Protein AF-0000000067513661 (afdb_homodimer)

Organism: Pseudomonas syringae pv. tomato (strain ATCC BAA-871 / DC3000) (NCBI:txid223283)

Solvent-accessible surface area (backbone atoms only — not comparable to full-atom values): 32928 Å² total; per-residue (Å²): 133,80,72,73,74,69,73,71,69,74,65,76,72,72,71,67,74,74,79,70,77,72,74,80,62,63,40,62,42,81,38,52,53,84,46,51,39,79,39,94,56,54,44,76,72,77,80,56,64,68,57,34,50,27,41,23,46,9,34,71,66,71,40,77,84,64,61,27,33,27,25,73,41,94,86,73,36,29,33,41,43,34,49,64,63,59,52,50,14,38,49,73,70,63,45,61,57,43,52,27,34,48,43,81,71,54,70,54,56,43,43,52,41,21,52,66,64,36,51,80,75,71,54,39,46,38,33,48,15,54,46,52,50,48,39,53,73,72,34,84,36,87,41,62,60,57,44,15,40,51,69,25,54,50,46,66,57,53,55,40,22,44,39,48,71,66,36,55,66,72,51,48,57,52,30,59,77,41,38,74,62,58,47,41,93,47,24,59,59,54,37,57,47,31,74,76,40,43,68,60,47,45,52,51,51,50,43,24,72,74,72,61,52,50,56,68,60,47,50,52,52,50,50,51,52,51,46,45,67,72,45,69,76,72,75,70,81,74,70,52,76,46,90,90,49,29,42,43,40,74,58,82,52,25,34,35,35,41,45,31,91,66,44,31,29,66,45,47,43,52,51,47,51,55,45,59,71,65,50,65,64,81,74,23,43,57,80,79,78,67,79,74,81,121,134,81,76,72,76,72,74,70,71,74,65,77,73,74,70,67,74,75,78,68,77,72,73,84,62,65,40,60,42,78,37,52,52,87,46,49,38,81,38,95,55,54,43,77,72,78,82,58,63,68,57,33,50,26,40,24,46,8,34,72,66,70,39,74,84,63,60,30,34,28,25,73,41,94,87,74,36,28,36,41,43,33,49,63,66,57,52,51,13,39,50,72,70,63,45,62,58,42,52,26,33,47,44,81,71,53,72,54,55,43,42,50,40,21,52,64,65,36,51,80,74,71,54,39,45,40,31,48,16,55,44,52,51,46,38,54,73,70,33,84,37,87,40,61,60,57,45,15,40,51,68,24,55,49,45,66,57,53,56,40,22,43,38,47,70,66,36,55,67,74,50,46,57,52,30,59,78,40,40,73,63,57,47,39,90,48,22,59,59,55,38,56,47,32,73,76,39,42,68,60,47,45,52,50,52,51,43,25,72,75,72,61,52,49,57,69,61,47,49,52,52,50,49,51,52,51,46,45,67,71,47,71,74,73,74,70,82,75,70,52,77,45,90,92,49,28,42,42,40,73,57,83,50,25,35,34,37,40,46,31,92,64,44,29,31,67,46,45,43,53,52,47,52,54,45,59,72,67,50,64,64,81,73,23,42,58,79,78,77,64,78,75,82,121

Radius of gyration: 36.82 Å; Cα contacts (8 Å, |Δi|>4): 850; chains: 2; bounding box: 86×146×100 Å

Structure (mmCIF, N/CA/C/O backbone):
data_AF-0000000067513661-model_v1
#
loop_
_entity.id
_entity.type
_entity.pdbx_description
1 polymer 'Partion protein, ParB family'
#
loop_
_atom_site.group_PDB
_atom_site.id
_atom_site.type_symbol
_atom_site.label_atom_id
_atom_site.label_alt_id
_atom_site.label_comp_id
_atom_site.label_asym_id
_atom_site.label_entity_id
_atom_site.label_seq_id
_atom_site.pdbx_PDB_ins_code
_atom_site.Cartn_x
_atom_site.Cartn_y
_atom_site.Cartn_z
_atom_site.occupancy
_atom_site.B_iso_or_equiv
_atom_site.auth_seq_id
_atom_site.auth_comp_id
_atom_site.auth_asym_id
_atom_site.auth_atom_id
_atom_site.pdbx_PDB_model_num
ATOM 1 N N . MET A 1 1 ? 49.938 -54.438 -53.625 1 21.64 1 MET A N 1
ATOM 2 C CA . MET A 1 1 ? 48.531 -54.094 -53.812 1 21.64 1 MET A CA 1
ATOM 3 C C . MET A 1 1 ? 47.75 -54.281 -52.531 1 21.64 1 MET A C 1
ATOM 5 O O . MET A 1 1 ? 47 -55.25 -52.375 1 21.64 1 MET A O 1
ATOM 9 N N . LEU A 1 2 ? 48.5 -54.125 -51.406 1 22.89 2 LEU A N 1
ATOM 10 C CA . LEU A 1 2 ? 48.094 -54.312 -50.031 1 22.89 2 LEU A CA 1
ATOM 11 C C . LEU A 1 2 ? 46.844 -53.469 -49.719 1 22.89 2 LEU A C 1
ATOM 13 O O . LEU A 1 2 ? 46.812 -52.25 -49.938 1 22.89 2 LEU A O 1
ATOM 17 N N . GLN A 1 3 ? 45.75 -54.188 -49.969 1 20.3 3 GLN A N 1
ATOM 18 C CA . GLN A 1 3 ? 44.406 -53.719 -49.781 1 20.3 3 GLN A CA 1
ATOM 19 C C . GLN A 1 3 ? 44.188 -53.156 -48.375 1 20.3 3 GLN A C 1
ATOM 21 O O . GLN A 1 3 ? 44.344 -53.875 -47.406 1 20.3 3 GLN A O 1
ATOM 26 N N . ARG A 1 4 ? 44.781 -51.969 -48.188 1 23.59 4 ARG A N 1
ATOM 27 C CA . ARG A 1 4 ? 44.594 -51.188 -46.969 1 23.59 4 ARG A CA 1
ATOM 28 C C . ARG A 1 4 ? 43.125 -51.156 -46.562 1 23.59 4 ARG A C 1
ATOM 30 O O . ARG A 1 4 ? 42.281 -50.656 -47.281 1 23.59 4 ARG A O 1
ATOM 37 N N . MET A 1 5 ? 42.719 -52.406 -46.188 1 24.77 5 MET A N 1
ATOM 38 C CA . MET A 1 5 ? 41.312 -52.5 -45.719 1 24.77 5 MET A CA 1
ATOM 39 C C . MET A 1 5 ? 41 -51.375 -44.719 1 24.77 5 MET A C 1
ATOM 41 O O . MET A 1 5 ? 41.562 -51.312 -43.625 1 24.77 5 MET A O 1
ATOM 45 N N . SER A 1 6 ? 41 -50.188 -45.25 1 28.08 6 SER A N 1
ATOM 46 C CA . SER A 1 6 ? 40.594 -49 -44.469 1 28.08 6 SER A CA 1
ATOM 47 C C . SER A 1 6 ? 39.281 -49.25 -43.75 1 28.08 6 SER A C 1
ATOM 49 O O . SER A 1 6 ? 38.219 -49.406 -44.375 1 28.08 6 SER A O 1
ATOM 51 N N . GLN A 1 7 ? 39.312 -50.344 -42.938 1 26.62 7 GLN A N 1
ATOM 52 C CA . GLN A 1 7 ? 38.094 -50.531 -42.188 1 26.62 7 GLN A CA 1
ATOM 53 C C . GLN A 1 7 ? 37.594 -49.219 -41.594 1 26.62 7 GLN A C 1
ATOM 55 O O . GLN A 1 7 ? 38.281 -48.594 -40.781 1 26.62 7 GLN A O 1
ATOM 60 N N . ASP A 1 8 ? 37.031 -48.406 -42.438 1 28.16 8 ASP A N 1
ATOM 61 C CA . ASP A 1 8 ? 36.312 -47.188 -42.031 1 28.16 8 ASP A CA 1
ATOM 62 C C . ASP A 1 8 ? 35.344 -47.5 -40.906 1 28.16 8 ASP A C 1
ATOM 64 O O . ASP A 1 8 ? 34.344 -48.219 -41.094 1 28.16 8 ASP A O 1
ATOM 68 N N . SER A 1 9 ? 35.875 -48.094 -39.844 1 29.59 9 SER A N 1
ATOM 69 C CA . SER A 1 9 ? 34.938 -48.25 -38.719 1 29.59 9 SER A CA 1
ATOM 70 C C . SER A 1 9 ? 34.094 -47 -38.5 1 29.59 9 SER A C 1
ATOM 72 O O . SER A 1 9 ? 34.625 -45.938 -38.281 1 29.59 9 SER A O 1
ATOM 74 N N . GLU A 1 10 ? 33.031 -46.938 -39.312 1 28.95 10 GLU A N 1
ATOM 75 C CA . GLU A 1 10 ? 31.984 -45.906 -39.031 1 28.95 10 GLU A CA 1
ATOM 76 C C . GLU A 1 10 ? 31.688 -45.812 -37.562 1 28.95 10 GLU A C 1
ATOM 78 O O . GLU A 1 10 ? 31.297 -46.812 -36.906 1 28.95 10 GLU A O 1
ATOM 83 N N . SER A 1 11 ? 32.594 -45.188 -36.844 1 31.28 11 SER A N 1
ATOM 84 C CA . SER A 1 11 ? 32.281 -44.906 -35.438 1 31.28 11 SER A CA 1
ATOM 85 C C . SER A 1 11 ? 30.828 -44.5 -35.219 1 31.28 11 SER A C 1
ATOM 87 O O . SER A 1 11 ? 30.297 -43.688 -36 1 31.28 11 SER A O 1
ATOM 89 N N . PRO A 1 12 ? 30.016 -45.438 -34.781 1 29.41 12 PRO A N 1
ATOM 90 C CA . PRO A 1 12 ? 28.625 -45 -34.562 1 29.41 12 PRO A CA 1
ATOM 91 C C . PRO A 1 12 ? 28.547 -43.594 -33.969 1 29.41 12 PRO A C 1
ATOM 93 O O . PRO A 1 12 ? 29.297 -43.281 -33.031 1 29.41 12 PRO A O 1
ATOM 96 N N . GLN A 1 13 ? 28.344 -42.594 -34.812 1 27.3 13 GLN A N 1
ATOM 97 C CA . GLN A 1 13 ? 28.047 -41.25 -34.344 1 27.3 13 GLN A CA 1
ATOM 98 C C . GLN A 1 13 ? 27.109 -41.281 -33.156 1 27.3 13 GLN A C 1
ATOM 100 O O . GLN A 1 13 ? 26 -41.844 -33.25 1 27.3 13 GLN A O 1
ATOM 105 N N . LEU A 1 14 ? 27.641 -41.469 -31.969 1 28.64 14 LEU A N 1
ATOM 106 C CA . LEU A 1 14 ? 26.797 -41.219 -30.797 1 28.64 14 LEU A CA 1
ATOM 107 C C . LEU A 1 14 ? 25.875 -40.031 -31.016 1 28.64 14 LEU A C 1
ATOM 109 O O . LEU A 1 14 ? 26.328 -38.938 -31.281 1 28.64 14 LEU A O 1
ATOM 113 N N . GLN A 1 15 ? 24.797 -40.25 -31.781 1 29.47 15 GLN A N 1
ATOM 114 C CA . GLN A 1 15 ? 23.734 -39.25 -31.844 1 29.47 15 GLN A CA 1
ATOM 115 C C . GLN A 1 15 ? 23.625 -38.5 -30.531 1 29.47 15 GLN A C 1
ATOM 117 O O . GLN A 1 15 ? 23.406 -39.094 -29.469 1 29.47 15 GLN A O 1
ATOM 122 N N . VAL A 1 16 ? 24.438 -37.469 -30.406 1 31 16 VAL A N 1
ATOM 123 C CA . VAL A 1 16 ? 24.234 -36.531 -29.312 1 31 16 VAL A CA 1
ATOM 124 C C . VAL A 1 16 ? 22.75 -36.281 -29.109 1 31 16 VAL A C 1
ATOM 126 O O . VAL A 1 16 ? 22.016 -36.031 -30.078 1 31 16 VAL A O 1
ATOM 129 N N . PRO A 1 17 ? 22.125 -37.188 -28.281 1 29.45 17 PRO A N 1
ATOM 130 C CA . PRO A 1 17 ? 20.719 -36.812 -28.078 1 29.45 17 PRO A CA 1
ATOM 131 C C . PRO A 1 17 ? 20.469 -35.312 -28.203 1 29.45 17 PRO A C 1
ATOM 133 O O . PRO A 1 17 ? 21.359 -34.5 -27.875 1 29.45 17 PRO A O 1
ATOM 136 N N . ASN A 1 18 ? 19.859 -34.844 -29.266 1 30.39 18 ASN A N 1
ATOM 137 C CA . ASN A 1 18 ? 19.25 -33.531 -29.5 1 30.39 18 ASN A CA 1
ATOM 138 C C . ASN A 1 18 ? 18.828 -32.875 -28.188 1 30.39 18 ASN A C 1
ATOM 140 O O . ASN A 1 18 ? 18.125 -33.469 -27.375 1 30.39 18 ASN A O 1
ATOM 144 N N . SER A 1 19 ? 19.656 -32 -27.641 1 30.08 19 SER A N 1
ATOM 145 C CA . SER A 1 19 ? 19.422 -31.094 -26.516 1 30.08 19 SER A CA 1
ATOM 146 C C . SER A 1 19 ? 17.984 -30.609 -26.484 1 30.08 19 SER A C 1
ATOM 148 O O . SER A 1 19 ? 17.562 -29.828 -27.328 1 30.08 19 SER A O 1
ATOM 150 N N . GLU A 1 20 ? 16.938 -31.438 -26.5 1 28.67 20 GLU A N 1
ATOM 151 C CA . GLU A 1 20 ? 15.594 -31.016 -26.125 1 28.67 20 GLU A CA 1
ATOM 152 C C . GLU A 1 20 ? 15.625 -29.812 -25.203 1 28.67 20 GLU A C 1
ATOM 154 O O . GLU A 1 20 ? 16.203 -29.875 -24.109 1 28.67 20 GLU A O 1
ATOM 159 N N . ALA A 1 21 ? 15.781 -28.594 -25.578 1 34.62 21 ALA A N 1
ATOM 160 C CA . ALA A 1 21 ? 15.477 -27.328 -24.938 1 34.62 21 ALA A CA 1
ATOM 161 C C . ALA A 1 21 ? 14.461 -27.5 -23.812 1 34.62 21 ALA A C 1
ATOM 163 O O . ALA A 1 21 ? 13.289 -27.766 -24.062 1 34.62 21 ALA A O 1
ATOM 164 N N . ALA A 1 22 ? 14.766 -28.281 -22.859 1 34.72 22 ALA A N 1
ATOM 165 C CA . ALA A 1 22 ? 14.133 -28.469 -21.562 1 34.72 22 ALA A CA 1
ATOM 166 C C . ALA A 1 22 ? 13.273 -27.266 -21.188 1 34.72 22 ALA A C 1
ATOM 168 O O . ALA A 1 22 ? 13.797 -26.172 -20.906 1 34.72 22 ALA A O 1
ATOM 169 N N . SER A 1 23 ? 12.32 -26.781 -21.875 1 39.56 23 SER A N 1
ATOM 170 C CA . SER A 1 23 ? 11.273 -25.781 -21.656 1 39.56 23 SER A CA 1
ATOM 171 C C . SER A 1 23 ? 11.047 -25.531 -20.172 1 39.56 23 SER A C 1
ATOM 173 O O . SER A 1 23 ? 10.484 -26.375 -19.469 1 39.56 23 SER A O 1
ATOM 175 N N . SER A 1 24 ? 11.953 -25.078 -19.375 1 48.44 24 SER A N 1
ATOM 176 C CA . SER A 1 24 ? 12.016 -24.641 -17.969 1 48.44 24 SER A CA 1
ATOM 177 C C . SER A 1 24 ? 10.664 -24.125 -17.5 1 48.44 24 SER A C 1
ATOM 179 O O . SER A 1 24 ? 10.367 -22.938 -17.625 1 48.44 24 SER A O 1
ATOM 181 N N . ARG A 1 25 ? 9.562 -24.766 -17.781 1 55.94 25 ARG A N 1
ATOM 182 C CA . ARG A 1 25 ? 8.164 -24.516 -17.438 1 55.94 25 ARG A CA 1
ATOM 183 C C . ARG A 1 25 ? 8 -24.203 -15.961 1 55.94 25 ARG A C 1
ATOM 185 O O . ARG A 1 25 ? 8.555 -24.906 -15.109 1 55.94 25 ARG A O 1
ATOM 192 N N . THR A 1 26 ? 7.699 -22.938 -15.625 1 65.12 26 THR A N 1
ATOM 193 C CA . THR A 1 26 ? 7.281 -22.578 -14.273 1 65.12 26 THR A CA 1
ATOM 194 C C . THR A 1 26 ? 6.316 -23.625 -13.719 1 65.12 26 THR A C 1
ATOM 196 O O . THR A 1 26 ? 5.367 -24.031 -14.398 1 65.12 26 THR A O 1
ATOM 199 N N . ALA A 1 27 ? 6.812 -24.469 -12.773 1 78 27 ALA A N 1
ATOM 200 C CA . ALA A 1 27 ? 5.988 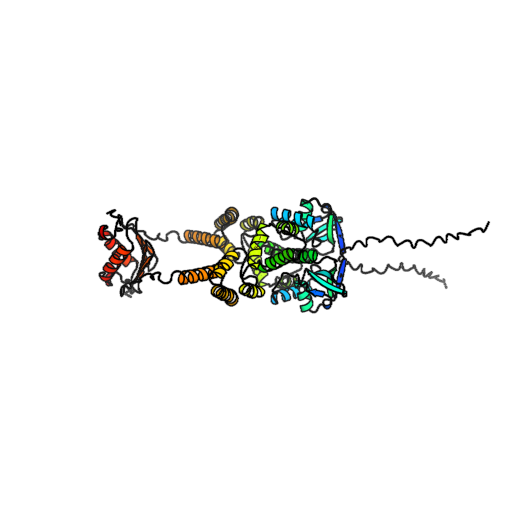-25.484 -12.133 1 78 27 ALA A CA 1
ATOM 201 C C . ALA A 1 27 ? 5.746 -25.156 -10.664 1 78 27 ALA A C 1
ATOM 203 O O . ALA A 1 27 ? 6.547 -24.469 -10.039 1 78 27 ALA A O 1
ATOM 204 N N . ILE A 1 28 ? 4.648 -25.516 -10.219 1 89.12 28 ILE A N 1
ATOM 205 C CA . ILE A 1 28 ? 4.336 -25.391 -8.805 1 89.12 28 ILE A CA 1
ATOM 206 C C . ILE A 1 28 ? 4.707 -26.688 -8.078 1 89.12 28 ILE A C 1
ATOM 208 O O . ILE A 1 28 ? 4.348 -27.781 -8.516 1 89.12 28 ILE A O 1
ATOM 212 N N . HIS A 1 29 ? 5.496 -26.594 -7.059 1 91.94 29 HIS A N 1
ATOM 213 C CA . HIS A 1 29 ? 5.953 -27.719 -6.25 1 91.94 29 HIS A CA 1
ATOM 214 C C . HIS A 1 29 ? 5.586 -27.531 -4.781 1 91.94 29 HIS A C 1
ATOM 216 O O . HIS A 1 29 ? 5.34 -26.406 -4.34 1 91.94 29 HIS A O 1
ATOM 222 N N . ILE A 1 30 ? 5.477 -28.625 -4.129 1 94.69 30 ILE A N 1
ATOM 223 C CA . ILE A 1 30 ? 5.375 -28.594 -2.674 1 94.69 30 ILE A CA 1
ATOM 224 C C . ILE A 1 30 ? 6.758 -28.781 -2.055 1 94.69 30 ILE A C 1
ATOM 226 O O . ILE A 1 30 ? 7.383 -29.828 -2.23 1 94.69 30 ILE A O 1
ATOM 230 N N . LEU A 1 31 ? 7.223 -27.828 -1.389 1 97.12 31 LEU A N 1
ATOM 231 C CA . LEU A 1 31 ? 8.578 -27.844 -0.839 1 97.12 31 LEU A CA 1
ATOM 232 C C . LEU A 1 31 ? 8.539 -27.875 0.685 1 97.12 31 LEU A C 1
ATOM 234 O O . LEU A 1 31 ? 7.598 -27.375 1.301 1 97.12 31 LEU A O 1
ATOM 238 N N . ASN A 1 32 ? 9.57 -28.453 1.242 1 97.44 32 ASN A N 1
ATOM 239 C CA . ASN A 1 32 ? 9.781 -28.312 2.68 1 97.44 32 ASN A CA 1
ATOM 240 C C . ASN A 1 32 ? 10.18 -26.891 3.049 1 97.44 32 ASN A C 1
ATOM 242 O O . ASN A 1 32 ? 11.086 -26.312 2.445 1 97.44 32 ASN A O 1
ATOM 246 N N . VAL A 1 33 ? 9.531 -26.344 4.055 1 97.5 33 VAL A N 1
ATOM 247 C CA . VAL A 1 33 ? 9.742 -24.953 4.426 1 97.5 33 VAL A CA 1
ATOM 248 C C . VAL A 1 33 ? 11.195 -24.75 4.871 1 97.5 33 VAL A C 1
ATOM 250 O O . VAL A 1 33 ? 11.758 -23.672 4.703 1 97.5 33 VAL A O 1
ATOM 253 N N . ASP A 1 34 ? 11.828 -25.781 5.355 1 96.25 34 ASP A N 1
ATOM 254 C CA . ASP A 1 34 ? 13.172 -25.688 5.902 1 96.25 34 ASP A CA 1
ATOM 255 C C . ASP A 1 34 ? 14.227 -25.75 4.797 1 96.25 34 ASP A C 1
ATOM 257 O O . ASP A 1 34 ? 15.398 -25.453 5.031 1 96.25 34 ASP A O 1
ATOM 261 N N . GLN A 1 35 ? 13.812 -26.062 3.588 1 97.38 35 GLN A N 1
ATOM 262 C CA . GLN A 1 35 ? 14.727 -26.109 2.451 1 97.38 35 GLN A CA 1
ATOM 263 C C . GLN A 1 35 ? 14.781 -24.75 1.743 1 97.38 35 GLN A C 1
ATOM 265 O O . GLN A 1 35 ? 15.516 -24.594 0.767 1 97.38 35 GLN A O 1
ATOM 270 N N . ILE A 1 36 ? 14.039 -23.844 2.279 1 98.12 36 ILE A N 1
ATOM 271 C CA . ILE A 1 36 ? 13.961 -22.516 1.683 1 98.12 36 ILE A CA 1
ATOM 272 C C . ILE A 1 36 ? 14.766 -21.516 2.521 1 98.12 36 ILE A C 1
ATOM 274 O O . ILE A 1 36 ? 14.617 -21.469 3.744 1 98.12 36 ILE A O 1
ATOM 278 N N . VAL A 1 37 ? 15.594 -20.766 1.839 1 97.12 37 VAL A N 1
ATOM 279 C CA . VAL A 1 37 ? 16.406 -19.766 2.535 1 97.12 37 VAL A CA 1
ATOM 280 C C . VAL A 1 37 ? 16.047 -18.359 2.043 1 97.12 37 VAL A C 1
ATOM 282 O O . VAL A 1 37 ? 15.68 -18.188 0.878 1 97.12 37 VAL A O 1
ATOM 285 N N . LYS A 1 38 ? 16.172 -17.5 2.896 1 93.81 38 LYS A N 1
ATOM 286 C CA . LYS A 1 38 ? 15.867 -16.109 2.566 1 93.81 38 LYS A CA 1
ATOM 287 C C . LYS A 1 38 ? 16.859 -15.547 1.56 1 93.81 38 LYS A C 1
ATOM 289 O O . LYS A 1 38 ? 18.062 -15.797 1.662 1 93.81 38 LYS A O 1
ATOM 294 N N . SER A 1 39 ? 16.359 -14.797 0.685 1 92.88 39 SER A N 1
ATOM 295 C CA . SER A 1 39 ? 17.219 -14.125 -0.287 1 92.88 39 SER A CA 1
ATOM 296 C C . SER A 1 39 ? 17.906 -12.906 0.323 1 92.88 39 SER A C 1
ATOM 298 O O . SER A 1 39 ? 17.281 -12.156 1.08 1 92.88 39 SER A O 1
ATOM 300 N N . PRO A 1 40 ? 19.141 -12.672 0.003 1 89.25 40 PRO A N 1
ATOM 301 C CA . PRO A 1 40 ? 19.812 -11.43 0.433 1 89.25 40 PRO A CA 1
ATOM 302 C C . PRO A 1 40 ? 19.234 -10.195 -0.246 1 89.25 40 PRO A C 1
ATOM 304 O O . PRO A 1 40 ? 19.531 -9.07 0.158 1 89.25 40 PRO A O 1
ATOM 307 N N . PHE A 1 41 ? 18.375 -10.43 -1.197 1 87.81 41 PHE A N 1
ATOM 308 C CA . PHE A 1 41 ? 17.859 -9.328 -2.004 1 87.81 41 PHE A CA 1
ATOM 309 C C . PHE A 1 41 ? 16.5 -8.875 -1.496 1 87.81 41 PHE A C 1
ATOM 311 O O . PHE A 1 41 ? 15.914 -7.93 -2.035 1 87.81 41 PHE A O 1
ATOM 318 N N . GLN A 1 42 ? 15.992 -9.492 -0.485 1 87.88 42 GLN A N 1
ATOM 319 C CA . GLN A 1 42 ? 14.672 -9.125 0.015 1 87.88 42 GLN A CA 1
ATOM 320 C C . GLN A 1 42 ? 14.656 -7.691 0.538 1 87.88 42 GLN A C 1
ATOM 322 O O . GLN A 1 42 ? 15.422 -7.352 1.446 1 87.88 42 GLN A O 1
ATOM 327 N N . PRO A 1 43 ? 13.758 -6.941 -0.01 1 90.44 43 PRO A N 1
ATOM 328 C CA . PRO A 1 43 ? 13.766 -5.512 0.312 1 90.44 43 PRO A CA 1
ATOM 329 C C . PRO A 1 43 ? 13.211 -5.219 1.704 1 90.44 43 PRO A C 1
ATOM 331 O O . PRO A 1 43 ? 13.609 -4.242 2.34 1 90.44 43 PRO A O 1
ATOM 334 N N . ARG A 1 44 ? 12.305 -6.027 2.184 1 90 44 ARG A N 1
ATOM 335 C CA . ARG A 1 44 ? 11.656 -5.738 3.459 1 90 44 ARG A CA 1
ATOM 336 C C . ARG A 1 44 ? 12.633 -5.898 4.617 1 90 44 ARG A C 1
ATOM 338 O O . ARG A 1 44 ? 13.352 -6.898 4.695 1 90 44 ARG A O 1
ATOM 345 N N . LEU A 1 45 ? 12.586 -4.957 5.523 1 91.94 45 LEU A N 1
ATOM 346 C CA . LEU A 1 45 ? 13.555 -4.945 6.617 1 91.94 45 LEU A CA 1
ATOM 347 C C . LEU A 1 45 ? 12.891 -5.355 7.93 1 91.94 45 LEU A C 1
ATOM 349 O O . LEU A 1 45 ? 13.555 -5.875 8.828 1 91.94 45 LEU A O 1
ATOM 353 N N . VAL A 1 46 ? 11.648 -5.055 8.016 1 91.12 46 VAL A N 1
ATOM 354 C CA . VAL A 1 46 ? 10.953 -5.305 9.273 1 91.12 46 VAL A CA 1
ATOM 355 C C . VAL A 1 46 ? 9.633 -6.031 9 1 91.12 46 VAL A C 1
ATOM 357 O O . VAL A 1 46 ? 8.984 -5.785 7.977 1 91.12 46 VAL A O 1
ATOM 360 N N . PHE A 1 47 ? 9.281 -6.91 9.945 1 90.56 47 PHE A N 1
ATOM 361 C CA . PHE A 1 47 ? 8.039 -7.668 9.867 1 90.56 47 PHE A CA 1
ATOM 362 C C . PHE A 1 47 ? 7.211 -7.488 11.141 1 90.56 47 PHE A C 1
ATOM 364 O O . PHE A 1 47 ? 7.754 -7.504 12.242 1 90.56 47 PHE A O 1
ATOM 371 N N . ASP A 1 48 ? 5.992 -7.316 10.953 1 89.75 48 ASP A N 1
ATOM 372 C CA . ASP A 1 48 ? 5.051 -7.223 12.062 1 89.75 48 ASP A CA 1
ATOM 373 C C . ASP A 1 48 ? 4.586 -8.609 12.508 1 89.75 48 ASP A C 1
ATOM 375 O O . ASP A 1 48 ? 3.844 -9.281 11.781 1 89.75 48 ASP A O 1
ATOM 379 N N . GLN A 1 49 ? 4.883 -8.875 13.68 1 93.44 49 GLN A N 1
ATOM 380 C CA . GLN A 1 49 ? 4.594 -10.219 14.18 1 93.44 49 GLN A CA 1
ATOM 381 C C . GLN A 1 49 ? 3.088 -10.461 14.258 1 93.44 49 GLN A C 1
ATOM 383 O O . GLN A 1 49 ? 2.615 -11.547 13.906 1 93.44 49 GLN A O 1
ATOM 388 N N . ALA A 1 50 ? 2.398 -9.523 14.688 1 92.5 50 ALA A N 1
ATOM 389 C CA . ALA A 1 50 ? 0.947 -9.664 14.781 1 92.5 50 ALA A CA 1
ATOM 390 C C . ALA A 1 50 ? 0.33 -9.898 13.406 1 92.5 50 ALA A C 1
ATOM 392 O O . ALA A 1 50 ? -0.554 -10.742 13.25 1 92.5 50 ALA A O 1
ATOM 393 N N . ALA A 1 51 ? 0.817 -9.18 12.492 1 89.62 51 ALA A N 1
ATOM 394 C CA . ALA A 1 51 ? 0.327 -9.336 11.125 1 89.62 51 ALA A CA 1
ATOM 395 C C . ALA A 1 51 ? 0.665 -10.719 10.578 1 89.62 51 ALA A C 1
ATOM 397 O O . ALA A 1 51 ? -0.131 -11.312 9.852 1 89.62 51 ALA A O 1
ATOM 398 N N . LEU A 1 52 ? 1.803 -11.195 10.914 1 93.12 52 LEU A N 1
ATOM 399 C CA . LEU A 1 52 ? 2.205 -12.523 10.484 1 93.12 52 LEU A CA 1
ATOM 400 C C . LEU A 1 52 ? 1.32 -13.594 11.117 1 93.12 52 LEU A C 1
ATOM 402 O O . LEU A 1 52 ? 0.959 -14.578 10.461 1 93.12 52 LEU A O 1
ATOM 406 N N . GLU A 1 53 ? 1.001 -13.375 12.305 1 94.75 53 GLU A N 1
ATOM 407 C CA . GLU A 1 53 ? 0.114 -14.312 12.984 1 94.75 53 GLU A CA 1
ATOM 408 C C . GLU A 1 53 ? -1.271 -14.328 12.344 1 94.75 53 GLU A C 1
ATOM 410 O O . GLU A 1 53 ? -1.853 -15.398 12.133 1 94.75 53 GLU A O 1
ATOM 415 N N . ASP A 1 54 ? -1.721 -13.211 12.07 1 92.25 54 ASP A N 1
ATOM 416 C CA . ASP A 1 54 ? -3 -13.102 11.375 1 92.25 54 ASP A CA 1
ATOM 417 C C . ASP A 1 54 ? -2.957 -13.82 10.031 1 92.25 54 ASP A C 1
ATOM 419 O O . ASP A 1 54 ? -3.891 -14.547 9.68 1 92.25 54 ASP A O 1
ATOM 423 N N . LEU A 1 55 ? -1.917 -13.609 9.352 1 91.19 55 LEU A N 1
ATOM 424 C CA . LEU A 1 55 ? -1.758 -14.281 8.07 1 91.19 55 LEU A CA 1
ATOM 425 C C . LEU A 1 55 ? -1.686 -15.797 8.25 1 91.19 55 LEU A C 1
ATOM 427 O O . LEU A 1 55 ? -2.244 -16.547 7.453 1 91.19 55 LEU A O 1
ATOM 431 N N . GLY A 1 56 ? -0.999 -16.203 9.25 1 94.25 56 GLY A N 1
ATOM 432 C CA . GLY A 1 56 ? -0.968 -17.625 9.57 1 94.25 56 GLY A CA 1
ATOM 433 C C . GLY A 1 56 ? -2.348 -18.219 9.781 1 94.25 56 GLY A C 1
ATOM 434 O O . GLY A 1 56 ? -2.65 -19.297 9.266 1 94.25 56 GLY A O 1
ATOM 435 N N . THR A 1 57 ? -3.078 -17.5 10.477 1 93.06 57 THR A N 1
ATOM 436 C CA . THR A 1 57 ? -4.449 -17.938 10.719 1 93.06 57 THR A CA 1
ATOM 437 C C . THR A 1 57 ? -5.227 -18.047 9.414 1 93.06 57 THR A C 1
ATOM 439 O O . THR A 1 57 ? -5.98 -19 9.211 1 93.06 57 THR A O 1
ATOM 442 N N . SER A 1 58 ? -5.027 -17.141 8.594 1 91.62 58 SER A N 1
ATOM 443 C CA . SER A 1 58 ? -5.676 -17.172 7.281 1 91.62 58 SER A CA 1
ATOM 444 C C . SER A 1 58 ? -5.234 -18.406 6.48 1 91.62 58 SER A C 1
ATOM 446 O O . SER A 1 58 ? -6.07 -19.125 5.93 1 91.62 58 SER A O 1
ATOM 448 N N . ILE A 1 59 ? -4.012 -18.625 6.469 1 93.12 59 ILE A N 1
ATOM 449 C CA . ILE A 1 59 ? -3.453 -19.734 5.715 1 93.12 59 ILE A CA 1
ATOM 450 C C . ILE A 1 59 ? -4.012 -21.062 6.258 1 93.12 59 ILE A C 1
ATOM 452 O O . ILE A 1 59 ? -4.309 -21.969 5.492 1 93.12 59 ILE A O 1
ATOM 456 N N . GLN A 1 60 ? -4.188 -21.109 7.484 1 93.75 60 GLN A N 1
ATOM 457 C CA . GLN A 1 60 ? -4.754 -22.297 8.109 1 93.75 60 GLN A CA 1
ATOM 458 C C . GLN A 1 60 ? -6.219 -22.484 7.711 1 93.75 60 GLN A C 1
ATOM 460 O O . GLN A 1 60 ? -6.691 -23.609 7.574 1 93.75 60 GLN A O 1
ATOM 465 N N . THR A 1 61 ? -6.855 -21.438 7.484 1 90.25 61 THR A N 1
ATOM 466 C CA . THR A 1 61 ? -8.297 -21.469 7.273 1 90.25 61 THR A CA 1
ATOM 467 C C . THR A 1 61 ? -8.625 -21.672 5.797 1 90.25 61 THR A C 1
ATOM 469 O O . THR A 1 61 ? -9.492 -22.469 5.449 1 90.25 61 THR A O 1
ATOM 472 N N . ILE A 1 62 ? -7.871 -21.016 4.898 1 87.94 62 ILE A N 1
ATOM 473 C CA . ILE A 1 62 ? -8.297 -21.062 3.506 1 87.94 62 ILE A CA 1
ATOM 474 C C . ILE A 1 62 ? -7.145 -21.547 2.631 1 87.94 62 ILE A C 1
ATOM 476 O O . ILE A 1 62 ? -7.305 -21.719 1.419 1 87.94 62 ILE A O 1
ATOM 480 N N . GLY A 1 63 ? -6.008 -21.812 3.211 1 89.75 63 GLY A N 1
ATOM 481 C CA . GLY A 1 63 ? -4.855 -22.25 2.438 1 89.75 63 GLY A CA 1
ATOM 482 C C . GLY A 1 63 ? -3.99 -21.109 1.949 1 89.75 63 GLY A C 1
ATOM 483 O O . GLY A 1 63 ? -4.258 -19.938 2.262 1 89.75 63 GLY A O 1
ATOM 484 N N . LEU A 1 64 ? -2.969 -21.562 1.201 1 88.12 64 LEU A N 1
ATOM 485 C CA . LEU A 1 64 ? -2.033 -20.594 0.648 1 88.12 64 LEU A CA 1
ATOM 486 C C . LEU A 1 64 ? -2.629 -19.891 -0.571 1 88.12 64 LEU A C 1
ATOM 488 O O . LEU A 1 64 ? -3.023 -20.562 -1.536 1 88.12 64 LEU A O 1
ATOM 492 N N . GLY A 1 65 ? -3.076 -18.75 -0.596 1 81.88 65 GLY A N 1
ATOM 493 C CA . GLY A 1 65 ? -3.627 -18 -1.72 1 81.88 65 GLY A CA 1
ATOM 494 C C . GLY A 1 65 ? -2.797 -18.141 -2.982 1 81.88 65 GLY A C 1
ATOM 495 O O . GLY A 1 65 ? -3.322 -18.469 -4.047 1 81.88 65 GLY A O 1
ATOM 496 N N . GLN A 1 66 ? -1.604 -17.938 -2.922 1 85.88 66 GLN A N 1
ATOM 497 C CA . GLN A 1 66 ? -0.645 -18.047 -4.016 1 85.88 66 GLN A CA 1
ATOM 498 C C . GLN A 1 66 ? 0.667 -18.672 -3.535 1 85.88 66 GLN A C 1
ATOM 500 O O . GLN A 1 66 ? 1.105 -18.406 -2.412 1 85.88 66 GLN A O 1
ATOM 505 N N . PRO A 1 67 ? 1.234 -19.438 -4.438 1 91.69 67 PRO A N 1
ATOM 506 C CA . PRO A 1 67 ? 2.525 -20.016 -4.047 1 91.69 67 PRO A CA 1
ATOM 507 C C . PRO A 1 67 ? 3.615 -18.953 -3.889 1 91.69 67 PRO A C 1
ATOM 509 O O . PRO A 1 67 ? 3.498 -17.844 -4.434 1 91.69 67 PRO A O 1
ATOM 512 N N . ILE A 1 68 ? 4.57 -19.281 -3.102 1 92.38 68 ILE A N 1
ATOM 513 C CA . ILE A 1 68 ? 5.738 -18.422 -3.025 1 92.38 68 ILE A CA 1
ATOM 514 C C . ILE A 1 68 ? 6.605 -18.609 -4.27 1 92.38 68 ILE A C 1
ATOM 516 O O . ILE A 1 68 ? 6.391 -19.531 -5.047 1 92.38 68 ILE A O 1
ATOM 520 N N . LEU A 1 69 ? 7.5 -17.688 -4.477 1 92.25 69 LEU A N 1
ATOM 521 C CA . LEU A 1 69 ? 8.422 -17.75 -5.602 1 92.25 69 LEU A CA 1
ATOM 522 C C . LEU A 1 69 ? 9.844 -18.047 -5.121 1 92.25 69 LEU A C 1
ATOM 524 O O . LEU A 1 69 ? 10.383 -17.297 -4.293 1 92.25 69 LEU A O 1
ATOM 528 N N . VAL A 1 70 ? 10.414 -19.109 -5.695 1 95.81 70 VAL A N 1
ATOM 529 C CA . VAL A 1 70 ? 11.773 -19.469 -5.289 1 95.81 70 VAL A CA 1
ATOM 530 C C . VAL A 1 70 ? 12.602 -19.828 -6.523 1 95.81 70 VAL A C 1
ATOM 532 O O . VAL A 1 70 ? 12.055 -20.062 -7.602 1 95.81 70 VAL A O 1
ATOM 535 N N . ARG A 1 71 ? 13.875 -19.781 -6.352 1 95.5 71 ARG A N 1
ATOM 536 C CA . ARG A 1 71 ? 14.797 -20.281 -7.371 1 95.5 71 ARG A CA 1
ATOM 537 C C . ARG A 1 71 ? 15.711 -21.344 -6.797 1 95.5 71 ARG A C 1
ATOM 539 O O . ARG A 1 71 ? 16.109 -21.281 -5.629 1 95.5 71 ARG A O 1
ATOM 546 N N . PRO A 1 72 ? 16.031 -22.344 -7.605 1 95.81 72 PRO A N 1
ATOM 547 C CA . PRO A 1 72 ? 16.938 -23.391 -7.113 1 95.81 72 PRO A CA 1
ATOM 548 C C . PRO A 1 72 ? 18.375 -22.891 -6.945 1 95.81 72 PRO A C 1
ATOM 550 O O . PRO A 1 72 ? 18.859 -22.094 -7.754 1 95.81 72 PRO A O 1
ATOM 553 N N . LEU A 1 73 ? 18.953 -23.344 -5.902 1 96.06 73 LEU A N 1
ATOM 554 C CA . LEU A 1 73 ? 20.359 -23.062 -5.66 1 96.06 73 LEU A CA 1
ATOM 555 C C . LEU A 1 73 ? 21.219 -24.297 -5.965 1 96.06 73 LEU A C 1
ATOM 557 O O . LEU A 1 73 ? 20.734 -25.422 -5.918 1 96.06 73 LEU A O 1
ATOM 561 N N . PRO A 1 74 ? 22.438 -24.078 -6.195 1 93.88 74 PRO A N 1
ATOM 562 C CA . PRO A 1 74 ? 23.344 -25.203 -6.512 1 93.88 74 PRO A CA 1
ATOM 563 C C . PRO A 1 74 ? 23.469 -26.203 -5.363 1 93.88 74 PRO A C 1
ATOM 565 O O . PRO A 1 74 ? 23.703 -27.375 -5.598 1 93.88 74 PRO A O 1
ATOM 568 N N . ASN A 1 75 ? 23.25 -25.828 -4.168 1 94.62 75 ASN A N 1
ATOM 569 C CA . ASN A 1 75 ? 23.406 -26.703 -3.014 1 94.62 75 ASN A CA 1
ATOM 570 C C . ASN A 1 75 ? 22.141 -27.531 -2.752 1 94.62 75 ASN A C 1
ATOM 572 O O . ASN A 1 75 ? 22.062 -28.25 -1.758 1 94.62 75 ASN A O 1
ATOM 576 N N . GLY A 1 76 ? 21.188 -27.328 -3.594 1 94.25 76 GLY A N 1
ATOM 577 C CA . GLY A 1 76 ? 19.969 -28.125 -3.461 1 94.25 76 GLY A CA 1
ATOM 578 C C . GLY A 1 76 ? 18.875 -27.406 -2.697 1 94.25 76 GLY A C 1
ATOM 579 O O . GLY A 1 76 ? 17.734 -27.875 -2.656 1 94.25 76 GLY A O 1
ATOM 580 N N . LEU A 1 77 ? 19.25 -26.297 -2.156 1 97.12 77 LEU A N 1
ATOM 581 C CA . LEU A 1 77 ? 18.25 -25.5 -1.441 1 97.12 77 LEU A CA 1
ATOM 582 C C . LEU A 1 77 ? 17.547 -24.547 -2.391 1 97.12 77 LEU A C 1
ATOM 584 O O . LEU A 1 77 ? 17.859 -24.5 -3.584 1 97.12 77 LEU A O 1
ATOM 588 N N . PHE A 1 78 ? 16.5 -23.922 -1.836 1 97.94 78 PHE A N 1
ATOM 589 C CA . PHE A 1 78 ? 15.742 -22.953 -2.604 1 97.94 78 PHE A CA 1
ATOM 590 C C . PHE A 1 78 ? 15.859 -21.562 -1.981 1 97.94 78 PHE A C 1
ATOM 592 O O . PHE A 1 78 ? 15.812 -21.422 -0.758 1 97.94 78 PHE A O 1
ATOM 599 N N . GLU A 1 79 ? 16.078 -20.594 -2.826 1 97.88 79 GLU A N 1
ATOM 600 C CA . GLU A 1 79 ? 16.125 -19.219 -2.367 1 97.88 79 GLU A CA 1
ATOM 601 C C . GLU A 1 79 ? 14.789 -18.516 -2.545 1 97.88 79 GLU A C 1
ATOM 603 O O . GLU A 1 79 ? 14.195 -18.562 -3.625 1 97.88 79 GLU A O 1
ATOM 608 N N . LEU A 1 80 ? 14.383 -17.875 -1.528 1 96.56 80 LEU A N 1
ATOM 609 C CA . LEU A 1 80 ? 13.094 -17.188 -1.527 1 96.56 80 LEU A CA 1
ATOM 610 C C . LEU A 1 80 ? 13.188 -15.852 -2.248 1 96.56 80 LEU A C 1
ATOM 612 O O . LEU A 1 80 ? 13.891 -14.945 -1.792 1 96.56 80 LEU A O 1
ATOM 616 N N . ILE A 1 81 ? 12.422 -15.703 -3.27 1 92.5 81 ILE A N 1
ATOM 617 C CA . ILE A 1 81 ? 12.438 -14.469 -4.055 1 92.5 81 ILE A CA 1
ATOM 618 C C . ILE A 1 81 ? 11.188 -13.648 -3.748 1 92.5 81 ILE A C 1
ATOM 620 O O . ILE A 1 81 ? 11.25 -12.414 -3.67 1 92.5 81 ILE A O 1
ATOM 624 N N . GLY A 1 82 ? 10.07 -14.32 -3.584 1 90.81 82 GLY A N 1
ATOM 625 C CA . GLY A 1 82 ? 8.812 -13.648 -3.287 1 90.81 8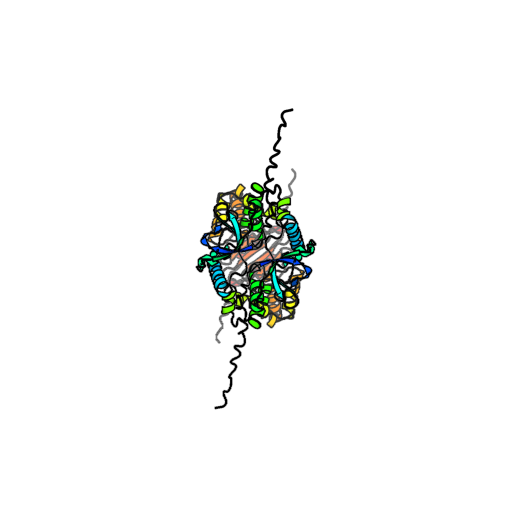2 GLY A CA 1
ATOM 626 C C . GLY A 1 82 ? 7.93 -14.422 -2.332 1 90.81 82 GLY A C 1
ATOM 627 O O . GLY A 1 82 ? 7.879 -15.656 -2.387 1 90.81 82 GLY A O 1
ATOM 628 N N . GLY A 1 83 ? 7.207 -13.695 -1.496 1 90.12 83 GLY A N 1
ATOM 629 C CA . GLY A 1 83 ? 6.281 -14.328 -0.568 1 90.12 83 GLY A CA 1
ATOM 630 C C . GLY A 1 83 ? 6.883 -14.562 0.806 1 90.12 83 GLY A C 1
ATOM 631 O O . GLY A 1 83 ? 6.559 -15.547 1.473 1 90.12 83 GLY A O 1
ATOM 632 N N . GLU A 1 84 ? 7.703 -13.727 1.277 1 91.38 84 GLU A N 1
ATOM 633 C CA . GLU A 1 84 ? 8.391 -13.93 2.549 1 91.38 84 GLU A CA 1
ATOM 634 C C . GLU A 1 84 ? 7.406 -13.945 3.713 1 91.38 84 GLU A C 1
ATOM 636 O O . GLU A 1 84 ? 7.566 -14.719 4.66 1 91.38 84 GLU A O 1
ATOM 641 N N . ARG A 1 85 ? 6.434 -13.109 3.662 1 90.62 85 ARG A N 1
ATOM 642 C CA . ARG A 1 85 ? 5.438 -13.102 4.727 1 90.62 85 ARG A CA 1
ATOM 643 C C . ARG A 1 85 ? 4.688 -14.43 4.781 1 90.62 85 ARG A C 1
ATOM 645 O O . ARG A 1 85 ? 4.441 -14.969 5.863 1 90.62 85 ARG A O 1
ATOM 652 N N . ARG A 1 86 ? 4.395 -14.953 3.652 1 92.75 86 ARG A N 1
ATOM 653 C CA . ARG A 1 86 ? 3.693 -16.234 3.586 1 92.75 86 ARG A CA 1
ATOM 654 C C . ARG A 1 86 ? 4.57 -17.375 4.102 1 92.75 86 ARG A C 1
ATOM 656 O O . ARG A 1 86 ? 4.09 -18.266 4.793 1 92.75 86 ARG A O 1
ATOM 663 N N . TRP A 1 87 ? 5.828 -17.266 3.744 1 95.62 87 TRP A N 1
ATOM 664 C CA . TRP A 1 87 ? 6.785 -18.266 4.207 1 95.62 87 TRP A CA 1
ATOM 665 C C . TRP A 1 87 ? 6.926 -18.234 5.723 1 95.62 87 TRP A C 1
ATOM 667 O O . TRP A 1 87 ? 6.824 -19.266 6.395 1 95.62 87 TRP A O 1
ATOM 677 N N . ARG A 1 88 ? 7.086 -17.062 6.219 1 95.19 88 ARG A N 1
ATOM 678 C CA . ARG A 1 88 ? 7.234 -16.891 7.66 1 95.19 88 ARG A CA 1
ATOM 679 C C . ARG A 1 88 ? 5.965 -17.297 8.398 1 95.19 88 ARG A C 1
ATOM 681 O O . ARG A 1 88 ? 6.027 -17.969 9.43 1 95.19 88 ARG A O 1
ATOM 688 N N . ALA A 1 89 ? 4.871 -16.859 7.867 1 95.31 89 ALA A N 1
ATOM 689 C CA . ALA A 1 89 ? 3.596 -17.203 8.484 1 95.31 89 ALA A CA 1
ATOM 690 C C . ALA A 1 89 ? 3.385 -18.719 8.484 1 95.31 89 ALA A C 1
ATOM 692 O O . ALA A 1 89 ? 2.9 -19.281 9.469 1 95.31 89 ALA A O 1
ATOM 693 N N . SER A 1 90 ? 3.689 -19.359 7.387 1 96.88 90 SER A N 1
ATOM 694 C CA . SER A 1 90 ? 3.561 -20.812 7.293 1 96.88 90 SER A CA 1
ATOM 695 C C . SER A 1 90 ? 4.426 -21.516 8.336 1 96.88 90 SER A C 1
ATOM 697 O O . SER A 1 90 ? 3.98 -22.469 8.977 1 96.88 90 SER A O 1
ATOM 699 N N . LYS A 1 91 ? 5.59 -21.016 8.484 1 96.69 91 LYS A N 1
ATOM 700 C CA . LYS A 1 91 ? 6.484 -21.578 9.5 1 96.69 91 LYS A CA 1
ATOM 701 C C . LYS A 1 91 ? 5.926 -21.359 10.898 1 96.69 91 LYS A C 1
ATOM 703 O O . LYS A 1 91 ? 5.961 -22.266 11.734 1 96.69 91 LYS A O 1
ATOM 708 N N . LEU A 1 92 ? 5.434 -20.203 11.102 1 96.19 92 LEU A N 1
ATOM 709 C CA . LEU A 1 92 ? 4.898 -19.828 12.406 1 96.19 92 LEU A CA 1
ATOM 710 C C . LEU A 1 92 ? 3.77 -20.766 12.82 1 96.19 92 LEU A C 1
ATOM 712 O O . LEU A 1 92 ? 3.631 -21.094 14 1 96.19 92 LEU A O 1
ATOM 716 N N . ILE A 1 93 ? 2.998 -21.219 11.875 1 96.44 93 ILE A N 1
ATOM 717 C CA . ILE A 1 93 ? 1.844 -22.047 12.211 1 96.44 93 ILE A CA 1
ATOM 718 C C . ILE A 1 93 ? 2.229 -23.516 12.148 1 96.44 93 ILE A C 1
ATOM 720 O O . ILE A 1 93 ? 1.376 -24.391 12.312 1 96.44 93 ILE A O 1
ATOM 724 N N . GLY A 1 94 ? 3.449 -23.828 11.797 1 96.56 94 GLY A N 1
ATOM 725 C CA . GLY A 1 94 ? 3.977 -25.172 11.906 1 96.56 94 GLY A CA 1
ATOM 726 C C . GLY A 1 94 ? 3.834 -25.984 10.633 1 96.56 94 GLY A C 1
ATOM 727 O O . GLY A 1 94 ? 3.896 -27.219 10.656 1 96.56 94 GLY A O 1
ATOM 728 N N . ASN A 1 95 ? 3.562 -25.359 9.547 1 96.75 95 ASN A N 1
ATOM 729 C CA . ASN A 1 95 ? 3.535 -26.078 8.273 1 96.75 95 ASN A CA 1
ATOM 730 C C . ASN A 1 95 ? 4.91 -26.641 7.918 1 96.75 95 ASN A C 1
ATOM 732 O O . ASN A 1 95 ? 5.922 -25.953 8.086 1 96.75 95 ASN A O 1
ATOM 736 N N . MET A 1 96 ? 4.918 -27.797 7.457 1 97.38 96 MET A N 1
ATOM 737 C CA . MET A 1 96 ? 6.18 -28.422 7.07 1 97.38 96 MET A CA 1
ATOM 738 C C . MET A 1 96 ? 6.492 -28.141 5.602 1 97.38 96 MET A C 1
ATOM 740 O O . MET A 1 96 ? 7.656 -28.156 5.199 1 97.38 96 MET A O 1
ATOM 744 N N . THR A 1 97 ? 5.336 -27.969 4.867 1 97.56 97 THR A N 1
ATOM 745 C CA . THR A 1 97 ? 5.512 -27.75 3.436 1 97.56 97 THR A CA 1
ATOM 746 C C . THR A 1 97 ? 4.777 -26.5 2.98 1 97.56 97 THR A C 1
ATOM 748 O O . THR A 1 97 ? 3.957 -25.938 3.721 1 97.56 97 THR A O 1
ATOM 751 N N . ILE A 1 98 ? 5.188 -26.062 1.832 1 96.94 98 ILE A N 1
ATOM 752 C CA . ILE A 1 98 ? 4.574 -24.875 1.237 1 96.94 98 ILE A CA 1
ATOM 753 C C . ILE A 1 98 ? 4.625 -24.984 -0.286 1 96.94 98 ILE A C 1
ATOM 755 O O . ILE A 1 98 ? 5.605 -25.469 -0.849 1 96.94 98 ILE A O 1
ATOM 759 N N . GLU A 1 99 ? 3.576 -24.562 -0.907 1 94.81 99 GLU A N 1
ATOM 760 C CA . GLU A 1 99 ? 3.553 -24.516 -2.365 1 94.81 99 GLU A CA 1
ATOM 761 C C . GLU A 1 99 ? 4.453 -23.406 -2.904 1 94.81 99 GLU A C 1
ATOM 763 O O . GLU A 1 99 ? 4.395 -22.266 -2.434 1 94.81 99 GLU A O 1
ATOM 768 N N . ALA A 1 100 ? 5.238 -23.781 -3.912 1 95.25 100 ALA A N 1
ATOM 769 C CA . ALA A 1 100 ? 6.199 -22.812 -4.438 1 95.25 100 ALA A CA 1
ATOM 770 C C . ALA A 1 100 ? 6.312 -22.922 -5.953 1 95.25 100 ALA A C 1
ATOM 772 O O . ALA A 1 100 ? 6.301 -24.031 -6.508 1 95.25 100 ALA A O 1
ATOM 773 N N . MET A 1 101 ? 6.332 -21.812 -6.523 1 92.12 101 MET A N 1
ATOM 774 C CA . MET A 1 101 ? 6.75 -21.75 -7.922 1 92.12 101 MET A CA 1
ATOM 775 C C . MET A 1 101 ? 8.273 -21.75 -8.039 1 92.12 101 MET A C 1
ATOM 777 O O . MET A 1 101 ? 8.938 -20.828 -7.547 1 92.12 101 MET A O 1
ATOM 781 N N . VAL A 1 102 ? 8.766 -22.703 -8.68 1 92.88 102 VAL A N 1
ATOM 782 C CA . VAL A 1 102 ? 10.211 -22.844 -8.812 1 92.88 102 VAL A CA 1
ATOM 783 C C . VAL A 1 102 ? 10.648 -22.359 -10.195 1 92.88 102 VAL A C 1
ATOM 785 O O . VAL A 1 102 ? 10.242 -22.938 -11.211 1 92.88 102 VAL A O 1
ATOM 788 N N . LYS A 1 103 ? 11.484 -21.375 -10.211 1 89.94 103 LYS A N 1
ATOM 789 C CA . LYS A 1 103 ? 11.938 -20.781 -11.469 1 89.94 103 LYS A CA 1
ATOM 790 C C . LYS A 1 103 ? 13.422 -20.422 -11.398 1 89.94 103 LYS A C 1
ATOM 792 O O . LYS A 1 103 ? 13.82 -19.547 -10.625 1 89.94 103 LYS A O 1
ATOM 797 N N . PRO A 1 104 ? 14.219 -21.094 -12.195 1 92.25 104 PRO A N 1
ATOM 798 C CA . PRO A 1 104 ? 15.609 -20.641 -12.273 1 92.25 104 PRO A CA 1
ATOM 799 C C . PRO A 1 104 ? 15.75 -19.219 -12.812 1 92.25 104 PRO A C 1
ATOM 801 O O . PRO A 1 104 ? 15 -18.828 -13.703 1 92.25 104 PRO A O 1
ATOM 804 N N . MET A 1 105 ? 16.672 -18.547 -12.18 1 90.75 105 MET A N 1
ATOM 805 C CA . MET A 1 105 ? 16.891 -17.172 -12.633 1 90.75 105 MET A CA 1
ATOM 806 C C . MET A 1 105 ? 18.25 -16.656 -12.172 1 90.75 105 MET A C 1
ATOM 808 O O . MET A 1 105 ? 18.844 -17.219 -11.234 1 90.75 105 MET A O 1
ATOM 812 N N . SER A 1 106 ? 18.719 -15.594 -12.867 1 91.25 106 SER A N 1
ATOM 813 C CA . SER A 1 106 ? 19.969 -14.945 -12.492 1 91.25 106 SER A CA 1
ATOM 814 C C . SER A 1 106 ? 19.797 -14.078 -11.25 1 91.25 106 SER A C 1
ATOM 816 O O . SER A 1 106 ? 18.672 -13.797 -10.844 1 91.25 106 SER A O 1
ATOM 818 N N . ASP A 1 107 ? 20.906 -13.617 -10.672 1 90.62 107 ASP A N 1
ATOM 819 C CA . ASP A 1 107 ? 20.859 -12.703 -9.539 1 90.62 107 ASP A CA 1
ATOM 820 C C . ASP A 1 107 ? 20.156 -11.406 -9.898 1 90.62 107 ASP A C 1
ATOM 822 O O . ASP A 1 107 ? 19.375 -10.867 -9.109 1 90.62 107 ASP A O 1
ATOM 826 N N . ASP A 1 108 ? 20.422 -10.992 -11.07 1 90.06 108 ASP A N 1
ATOM 827 C CA . ASP A 1 108 ? 19.828 -9.742 -11.539 1 90.06 108 ASP A CA 1
ATOM 828 C C . ASP A 1 108 ? 18.312 -9.844 -11.594 1 90.06 108 ASP A C 1
ATOM 830 O O . ASP A 1 108 ? 17.594 -9 -11.047 1 90.06 108 ASP A O 1
ATOM 834 N N . LEU A 1 109 ? 17.859 -10.867 -12.195 1 89.31 109 LEU A N 1
ATOM 835 C CA . LEU A 1 109 ? 16.422 -11.062 -12.312 1 89.31 109 LEU A CA 1
ATOM 836 C C . LEU A 1 109 ? 15.797 -11.32 -10.945 1 89.31 109 LEU A C 1
ATOM 838 O O . LEU A 1 109 ? 14.695 -10.844 -10.664 1 89.31 109 LEU A O 1
ATOM 842 N N . ALA A 1 110 ? 16.516 -12.023 -10.117 1 91.25 110 ALA A N 1
ATOM 843 C CA . ALA A 1 110 ? 16.031 -12.281 -8.766 1 91.25 110 ALA A CA 1
ATOM 844 C C . ALA A 1 110 ? 15.836 -10.984 -7.992 1 91.25 110 ALA A C 1
ATOM 846 O O . ALA A 1 110 ? 14.82 -10.812 -7.312 1 91.25 110 ALA A O 1
ATOM 847 N N . MET A 1 111 ? 16.781 -10.102 -8.18 1 90.19 111 MET A N 1
ATOM 848 C CA . MET A 1 111 ? 16.688 -8.812 -7.5 1 90.19 111 MET A CA 1
ATOM 849 C C . MET A 1 111 ? 15.492 -8.016 -8.008 1 90.19 111 MET A C 1
ATOM 851 O O . MET A 1 111 ? 14.758 -7.414 -7.223 1 90.19 111 MET A O 1
ATOM 855 N N . LEU A 1 112 ? 15.289 -8.047 -9.227 1 89.69 112 LEU A N 1
ATOM 856 C CA . LEU A 1 112 ? 14.188 -7.312 -9.852 1 89.69 112 LEU A CA 1
ATOM 857 C C . LEU A 1 112 ? 12.844 -7.879 -9.422 1 89.69 112 LEU A C 1
ATOM 859 O O . LEU A 1 112 ? 11.938 -7.129 -9.055 1 89.69 112 LEU A O 1
ATOM 863 N N . LEU A 1 113 ? 12.734 -9.141 -9.406 1 88.88 113 LEU A N 1
ATOM 864 C CA . LEU A 1 113 ? 11.469 -9.781 -9.07 1 88.88 113 LEU A CA 1
ATOM 865 C C . LEU A 1 113 ? 11.156 -9.617 -7.582 1 88.88 113 LEU A C 1
ATOM 867 O O . LEU A 1 113 ? 9.992 -9.5 -7.199 1 88.88 113 LEU A O 1
ATOM 871 N N . ALA A 1 114 ? 12.18 -9.625 -6.793 1 89.25 114 ALA A N 1
ATOM 872 C CA . ALA A 1 114 ? 11.977 -9.406 -5.363 1 89.25 114 ALA A CA 1
ATOM 873 C C . ALA A 1 114 ? 11.344 -8.039 -5.102 1 89.25 114 ALA A C 1
ATOM 875 O O . ALA A 1 114 ? 10.531 -7.895 -4.184 1 89.25 114 ALA A O 1
ATOM 876 N N . LEU A 1 115 ? 11.68 -7.137 -5.934 1 87.62 115 LEU A N 1
ATOM 877 C CA . LEU A 1 115 ? 11.148 -5.785 -5.801 1 87.62 115 LEU A CA 1
ATOM 878 C C . LEU A 1 115 ? 9.734 -5.699 -6.363 1 87.62 115 LEU A C 1
ATOM 880 O O . LEU A 1 115 ? 8.859 -5.086 -5.75 1 87.62 115 LEU A O 1
ATOM 884 N N . THR A 1 116 ? 9.492 -6.273 -7.469 1 79.75 116 THR A N 1
ATOM 885 C CA . THR A 1 116 ? 8.211 -6.141 -8.156 1 79.75 116 THR A CA 1
ATOM 886 C C . THR A 1 116 ? 7.133 -6.973 -7.465 1 79.75 116 THR A C 1
ATOM 888 O O . THR A 1 116 ? 5.945 -6.648 -7.539 1 79.75 116 THR A O 1
ATOM 891 N N . ASP A 1 117 ? 7.547 -8.125 -6.895 1 73.5 117 ASP A N 1
ATOM 892 C CA . ASP A 1 117 ? 6.609 -8.984 -6.176 1 73.5 117 ASP A CA 1
ATOM 893 C C . ASP A 1 117 ? 5.988 -8.242 -4.992 1 73.5 117 ASP A C 1
ATOM 895 O O . ASP A 1 117 ? 4.844 -8.508 -4.621 1 73.5 117 ASP A O 1
ATOM 899 N N . ASN A 1 118 ? 6.855 -7.461 -4.523 1 62.47 118 ASN A N 1
ATOM 900 C CA . ASN A 1 118 ? 6.352 -6.684 -3.396 1 62.47 118 ASN A CA 1
ATOM 901 C C . ASN A 1 118 ? 5.574 -5.457 -3.865 1 62.47 118 ASN A C 1
ATOM 903 O O . ASN A 1 118 ? 5.852 -4.91 -4.934 1 62.47 118 ASN A O 1
ATOM 907 N N . ASP A 1 119 ? 4.316 -5.539 -3.48 1 55.94 119 ASP A N 1
ATOM 908 C CA . ASP A 1 119 ? 3.547 -4.398 -3.965 1 55.94 119 ASP A CA 1
ATOM 909 C C . ASP A 1 119 ? 4.332 -3.1 -3.807 1 55.94 119 ASP A C 1
ATOM 911 O O . ASP A 1 119 ? 4.855 -2.811 -2.727 1 55.94 119 ASP A O 1
ATOM 915 N N . GLN A 1 120 ? 4.727 -2.623 -4.941 1 52 120 GLN A N 1
ATOM 916 C CA . GLN A 1 120 ? 5.379 -1.32 -4.953 1 52 120 GLN A CA 1
ATOM 917 C C . GLN A 1 120 ? 4.809 -0.408 -3.871 1 52 120 GLN A C 1
ATOM 919 O O . GLN A 1 120 ? 5.504 0.466 -3.354 1 52 120 GLN A O 1
ATOM 924 N N . GLU A 1 121 ? 3.688 -0.827 -3.383 1 55.59 121 GLU A N 1
ATOM 925 C CA . GLU A 1 121 ? 3.076 0.125 -2.459 1 55.59 121 GLU A CA 1
ATOM 926 C C . GLU A 1 121 ? 3.23 -0.332 -1.012 1 55.59 121 GLU A C 1
ATOM 928 O O . GLU A 1 121 ? 2.951 0.428 -0.083 1 55.59 121 GLU A O 1
ATOM 933 N N . ASP A 1 122 ? 3.844 -1.455 -0.88 1 75 122 ASP A N 1
ATOM 934 C CA . ASP A 1 122 ? 3.936 -1.976 0.48 1 75 122 ASP A CA 1
ATOM 935 C C . ASP A 1 122 ? 5.324 -1.733 1.07 1 75 122 ASP A C 1
ATOM 937 O O . ASP A 1 122 ? 5.504 -1.795 2.287 1 75 122 ASP A O 1
ATOM 941 N N . LEU A 1 123 ? 6.176 -1.388 0.295 1 87.31 123 LEU A N 1
ATOM 942 C CA . LEU A 1 123 ? 7.535 -1.125 0.755 1 87.31 123 LEU A CA 1
ATOM 943 C C . LEU A 1 123 ? 7.711 0.346 1.115 1 87.31 123 LEU A C 1
ATOM 945 O O . LEU A 1 123 ? 7.152 1.223 0.454 1 87.31 123 LEU A O 1
ATOM 949 N N . THR A 1 124 ? 8.492 0.582 2.082 1 92.56 124 THR A N 1
ATOM 950 C CA . THR A 1 124 ? 8.836 1.962 2.414 1 92.56 124 THR A CA 1
ATOM 951 C C . THR A 1 124 ? 9.773 2.555 1.371 1 92.56 124 THR A C 1
ATOM 953 O O . THR A 1 124 ? 10.398 1.818 0.604 1 92.56 124 THR A O 1
ATOM 956 N N . ASP A 1 125 ? 9.844 3.863 1.375 1 95.25 125 ASP A N 1
ATOM 957 C CA . ASP A 1 125 ? 10.758 4.539 0.465 1 95.25 125 ASP A CA 1
ATOM 958 C C . ASP A 1 125 ? 12.195 4.07 0.689 1 95.25 125 ASP A C 1
ATOM 960 O O . ASP A 1 125 ? 12.945 3.863 -0.269 1 95.25 125 ASP A O 1
ATOM 964 N N . TYR A 1 126 ? 12.516 3.852 1.939 1 97.31 126 TYR A N 1
ATOM 965 C CA . TYR A 1 126 ? 13.883 3.465 2.262 1 97.31 126 TYR A CA 1
ATOM 966 C C . TYR A 1 126 ? 14.172 2.043 1.797 1 97.31 126 TYR A C 1
ATOM 968 O O . TYR A 1 126 ? 15.242 1.771 1.247 1 97.31 126 TYR A O 1
ATOM 976 N N . GLU A 1 127 ? 13.328 1.159 1.983 1 95.19 127 GLU A N 1
ATOM 977 C CA . GLU A 1 127 ? 13.477 -0.215 1.516 1 95.19 127 GLU A CA 1
ATOM 978 C C . GLU A 1 127 ? 13.633 -0.268 -0.002 1 95.19 127 GLU A C 1
ATOM 980 O O . GLU A 1 127 ? 14.5 -0.976 -0.518 1 95.19 127 GLU A O 1
ATOM 985 N N . LYS A 1 128 ? 12.836 0.49 -0.673 1 94.75 128 LYS A N 1
ATOM 986 C CA . LYS A 1 128 ? 12.961 0.573 -2.125 1 94.75 128 LYS A CA 1
ATOM 987 C C . LYS A 1 128 ? 14.305 1.158 -2.531 1 94.75 128 LYS A C 1
ATOM 989 O O . LYS A 1 128 ? 14.977 0.628 -3.42 1 94.75 128 LYS A O 1
ATOM 994 N N . ALA A 1 129 ? 14.656 2.213 -1.854 1 95.94 129 ALA A N 1
ATOM 995 C CA . ALA A 1 129 ? 15.906 2.898 -2.16 1 95.94 129 ALA A CA 1
ATOM 996 C C . ALA A 1 129 ? 17.094 1.944 -2.061 1 95.94 129 ALA A C 1
ATOM 998 O O . ALA A 1 129 ? 17.953 1.919 -2.945 1 95.94 129 ALA A O 1
ATOM 999 N N . ARG A 1 130 ? 17.109 1.219 -1.028 1 94.06 130 ARG A N 1
ATOM 1000 C CA . ARG A 1 130 ? 18.188 0.262 -0.825 1 94.06 130 ARG A CA 1
ATOM 1001 C C . ARG A 1 130 ? 18.25 -0.747 -1.967 1 94.06 130 ARG A C 1
ATOM 1003 O O . ARG A 1 130 ? 19.344 -1.063 -2.463 1 94.06 130 ARG A O 1
ATOM 1010 N N . SER A 1 131 ? 17.125 -1.191 -2.344 1 92.31 131 SER A N 1
ATOM 1011 C CA . SER A 1 131 ? 17.062 -2.18 -3.418 1 92.31 131 SER A CA 1
ATOM 1012 C C . SER A 1 131 ? 17.484 -1.576 -4.75 1 92.31 131 SER A C 1
ATOM 1014 O O . SER A 1 131 ? 18.234 -2.203 -5.508 1 92.31 131 SER A O 1
ATOM 1016 N N . TYR A 1 132 ? 16.984 -0.35 -4.988 1 93.19 132 TYR A N 1
ATOM 1017 C CA . TYR A 1 132 ? 17.375 0.326 -6.223 1 93.19 132 TYR A CA 1
ATOM 1018 C C . TYR A 1 132 ? 18.875 0.559 -6.27 1 93.19 132 TYR A C 1
ATOM 1020 O O . TYR A 1 132 ? 19.516 0.351 -7.305 1 93.19 132 TYR A O 1
ATOM 1028 N N . TYR A 1 133 ? 19.406 0.953 -5.176 1 93.12 133 TYR A N 1
ATOM 1029 C CA . TYR A 1 133 ? 20.844 1.18 -5.086 1 93.12 133 TYR A CA 1
ATOM 1030 C C . TYR A 1 133 ? 21.625 -0.096 -5.402 1 93.12 133 TYR A C 1
ATOM 1032 O O . TYR A 1 133 ? 22.578 -0.071 -6.172 1 93.12 133 TYR A O 1
ATOM 1040 N N . CYS A 1 134 ? 21.188 -1.133 -4.832 1 90.06 134 CYS A N 1
ATOM 1041 C CA . CYS A 1 134 ? 21.844 -2.416 -5.051 1 90.06 134 CYS A CA 1
ATOM 1042 C C . CYS A 1 134 ? 21.781 -2.82 -6.52 1 90.06 134 CYS A C 1
ATOM 1044 O O . CYS A 1 134 ? 22.766 -3.291 -7.082 1 90.06 134 CYS A O 1
ATOM 1046 N N . LEU A 1 135 ? 20.656 -2.627 -7.137 1 92 135 LEU A N 1
ATOM 1047 C CA . LEU A 1 135 ? 20.469 -2.98 -8.539 1 92 135 LEU A CA 1
ATOM 1048 C C . LEU A 1 135 ? 21.359 -2.135 -9.438 1 92 135 LEU A C 1
ATOM 1050 O O . LEU A 1 135 ? 21.922 -2.641 -10.414 1 92 135 LEU A O 1
ATOM 1054 N N . LEU A 1 136 ? 21.484 -0.919 -9.109 1 92.38 136 LEU A N 1
ATOM 1055 C CA . LEU A 1 136 ? 22.297 -0.019 -9.922 1 92.38 136 LEU A CA 1
ATOM 1056 C C . LEU A 1 136 ? 23.781 -0.318 -9.75 1 92.38 136 LEU A C 1
ATOM 1058 O O . LEU A 1 136 ? 24.547 -0.215 -10.703 1 92.38 136 LEU A O 1
ATOM 1062 N N . LYS A 1 137 ? 24.109 -0.695 -8.602 1 88.88 137 LYS A N 1
ATOM 1063 C CA . LYS A 1 137 ? 25.516 -0.928 -8.289 1 88.88 137 LYS A CA 1
ATOM 1064 C C . LYS A 1 137 ? 25.969 -2.299 -8.789 1 88.88 137 LYS A C 1
ATOM 1066 O O . LYS A 1 137 ? 27.062 -2.438 -9.328 1 88.88 137 LYS A O 1
ATOM 1071 N N . ASN A 1 138 ? 25.109 -3.238 -8.602 1 82.25 138 ASN A N 1
ATOM 1072 C CA . ASN A 1 138 ? 25.531 -4.621 -8.805 1 82.25 138 ASN A CA 1
ATOM 1073 C C . ASN A 1 138 ? 24.812 -5.262 -9.984 1 82.25 138 ASN A C 1
ATOM 1075 O O . ASN A 1 138 ? 25.156 -6.363 -10.406 1 82.25 138 ASN A O 1
ATOM 1079 N N . GLY A 1 139 ? 23.797 -4.582 -10.383 1 75.62 139 GLY A N 1
ATOM 1080 C CA . GLY A 1 139 ? 22.984 -5.199 -11.406 1 75.62 139 GLY A CA 1
ATOM 1081 C C . GLY A 1 139 ? 23.484 -4.941 -12.812 1 75.62 139 GLY A C 1
ATOM 1082 O O . GLY A 1 139 ? 24.625 -4.473 -13 1 75.62 139 GLY A O 1
ATOM 1083 N N . GLU A 1 140 ? 22.672 -5.477 -13.648 1 75.62 140 GLU A N 1
ATOM 1084 C CA . GLU A 1 140 ? 23.016 -5.379 -15.062 1 75.62 140 GLU A CA 1
ATOM 1085 C C . GLU A 1 140 ? 22.703 -3.99 -15.609 1 75.62 140 GLU A C 1
ATOM 1087 O O . GLU A 1 140 ? 23.219 -3.602 -16.656 1 75.62 140 GLU A O 1
ATOM 1092 N N . ASP A 1 141 ? 21.859 -3.385 -14.844 1 70.25 141 ASP A N 1
ATOM 1093 C CA . ASP A 1 141 ? 21.406 -2.09 -15.344 1 70.25 141 ASP A CA 1
ATOM 1094 C C . ASP A 1 141 ? 22.453 -1.007 -15.07 1 70.25 141 ASP A C 1
ATOM 1096 O O . ASP A 1 141 ? 22.906 -0.851 -13.93 1 70.25 141 ASP A O 1
ATOM 1100 N N . SER A 1 142 ? 22.75 -0.326 -16.156 1 73.25 142 SER A N 1
ATOM 1101 C CA . SER A 1 142 ? 23.812 0.662 -16.016 1 73.25 142 SER A CA 1
ATOM 1102 C C . SER A 1 142 ? 23.25 2.057 -15.773 1 73.25 142 SER A C 1
ATOM 1104 O O . SER A 1 142 ? 24 2.99 -15.477 1 73.25 142 SER A O 1
ATOM 1106 N N . SER A 1 143 ? 21.859 2.086 -15.898 1 90.25 143 SER A N 1
ATOM 1107 C CA . SER A 1 143 ? 21.344 3.439 -15.742 1 90.25 143 SER A CA 1
ATOM 1108 C C . SER A 1 143 ? 20 3.43 -15.016 1 90.25 143 SER A C 1
ATOM 1110 O O . SER A 1 143 ? 19.297 2.412 -15 1 90.25 143 SER A O 1
ATOM 1112 N N . MET A 1 144 ? 19.734 4.531 -14.5 1 92.25 144 MET A N 1
ATOM 1113 C CA . MET A 1 144 ? 18.469 4.715 -13.812 1 92.25 144 MET A CA 1
ATOM 1114 C C . MET A 1 144 ? 17.297 4.578 -14.781 1 92.25 144 MET A C 1
ATOM 1116 O O . MET A 1 144 ? 16.25 4.051 -14.422 1 92.25 144 MET A O 1
ATOM 1120 N N . ARG A 1 145 ? 17.531 5.055 -15.961 1 92.19 145 ARG A N 1
ATOM 1121 C CA . ARG A 1 145 ? 16.469 4.973 -16.969 1 92.19 145 ARG A CA 1
ATOM 1122 C C . ARG A 1 145 ? 16.188 3.523 -17.344 1 92.19 145 ARG A C 1
ATOM 1124 O O . ARG A 1 145 ? 15.016 3.131 -17.453 1 92.19 145 ARG A O 1
ATOM 1131 N N . ALA A 1 146 ? 17.156 2.793 -17.531 1 92.75 146 ALA A N 1
ATOM 1132 C CA . ALA A 1 146 ? 17.016 1.374 -17.828 1 92.75 146 ALA A CA 1
ATOM 1133 C C . ALA A 1 146 ? 16.328 0.632 -16.688 1 92.75 146 ALA A C 1
ATOM 1135 O O . ALA A 1 146 ? 15.43 -0.186 -16.922 1 92.75 146 ALA A O 1
ATOM 1136 N N . LEU A 1 147 ? 16.734 0.929 -15.523 1 93.31 147 LEU A N 1
ATOM 1137 C CA . LEU A 1 147 ? 16.125 0.309 -14.344 1 93.31 147 LEU A CA 1
ATOM 1138 C C . LEU A 1 147 ? 14.656 0.676 -14.234 1 93.31 147 LEU A C 1
ATOM 1140 O O . LEU A 1 147 ? 13.82 -0.178 -13.93 1 93.31 147 LEU A O 1
ATOM 1144 N N . ALA A 1 148 ? 14.352 1.927 -14.5 1 93 148 ALA A N 1
ATOM 1145 C CA . ALA A 1 148 ? 12.969 2.404 -14.453 1 93 148 ALA A CA 1
ATOM 1146 C C . ALA A 1 148 ? 12.094 1.634 -15.438 1 93 148 ALA A C 1
ATOM 1148 O O . ALA A 1 148 ? 10.969 1.25 -15.102 1 93 148 ALA A O 1
ATOM 1149 N N . ARG A 1 149 ? 12.602 1.356 -16.547 1 91.69 149 ARG A N 1
ATOM 1150 C CA . ARG A 1 149 ? 11.867 0.609 -17.562 1 91.69 149 ARG A CA 1
ATOM 1151 C C . ARG A 1 149 ? 11.602 -0.821 -17.109 1 91.69 149 ARG A C 1
ATOM 1153 O O . ARG A 1 149 ? 10.5 -1.337 -17.266 1 91.69 149 ARG A O 1
ATOM 1160 N N . ARG A 1 150 ? 12.547 -1.392 -16.531 1 91.38 150 ARG A N 1
ATOM 1161 C CA . ARG A 1 150 ? 12.43 -2.775 -16.094 1 91.38 150 ARG A CA 1
ATOM 1162 C C . ARG A 1 150 ? 11.461 -2.889 -14.914 1 91.38 150 ARG A C 1
ATOM 1164 O O . ARG A 1 150 ? 10.758 -3.893 -14.781 1 91.38 150 ARG A O 1
ATOM 1171 N N . LEU A 1 151 ? 11.391 -1.854 -14.188 1 90.44 151 LEU A N 1
ATOM 1172 C CA . LEU A 1 151 ? 10.547 -1.89 -13 1 90.44 151 LEU A CA 1
ATOM 1173 C C . LEU A 1 151 ? 9.172 -1.282 -13.281 1 90.44 151 LEU A C 1
ATOM 1175 O O . LEU A 1 151 ? 8.266 -1.37 -12.453 1 90.44 151 LEU A O 1
ATOM 1179 N N . GLY A 1 152 ? 9.008 -0.705 -14.375 1 88.44 152 GLY A N 1
ATOM 1180 C CA . GLY A 1 152 ? 7.75 -0.062 -14.711 1 88.44 152 GLY A CA 1
ATOM 1181 C C . GLY A 1 152 ? 7.48 1.187 -13.898 1 88.44 152 GLY A C 1
ATOM 1182 O O . GLY A 1 152 ? 6.387 1.355 -13.352 1 88.44 152 GLY A O 1
ATOM 1183 N N . THR A 1 153 ? 8.484 2.02 -13.781 1 89.62 153 THR A N 1
ATOM 1184 C CA . THR A 1 153 ? 8.359 3.273 -13.047 1 89.62 153 THR A CA 1
ATOM 1185 C C . THR A 1 153 ? 9.086 4.402 -13.781 1 89.62 153 THR A C 1
ATOM 1187 O O . THR A 1 153 ? 9.445 4.254 -14.953 1 89.62 153 THR A O 1
ATOM 1190 N N . ASN A 1 154 ? 9.18 5.508 -13.102 1 89.94 154 ASN A N 1
ATOM 1191 C CA . ASN A 1 154 ? 9.812 6.684 -13.695 1 89.94 154 ASN A CA 1
ATOM 1192 C C . ASN A 1 154 ? 11.188 6.945 -13.086 1 89.94 154 ASN A C 1
ATOM 1194 O O . ASN A 1 154 ? 11.406 6.695 -11.898 1 89.94 154 ASN A O 1
ATOM 1198 N N . HIS A 1 155 ? 12.016 7.43 -13.938 1 92.81 155 HIS A N 1
ATOM 1199 C CA . HIS A 1 155 ? 13.375 7.711 -13.484 1 92.81 155 HIS A CA 1
ATOM 1200 C C . HIS A 1 155 ? 13.383 8.734 -12.352 1 92.81 155 HIS A C 1
ATOM 1202 O O . HIS A 1 155 ? 14.227 8.672 -11.453 1 92.81 155 HIS A O 1
ATOM 1208 N N . SER A 1 156 ? 12.453 9.602 -12.344 1 93.5 156 SER A N 1
ATOM 1209 C CA . SER A 1 156 ? 12.391 10.625 -11.305 1 93.5 156 SER A CA 1
ATOM 1210 C C . SER A 1 156 ? 12.07 10.016 -9.945 1 93.5 156 SER A C 1
ATOM 1212 O O . SER A 1 156 ? 12.57 10.477 -8.914 1 93.5 156 SER A O 1
ATOM 1214 N N . VAL A 1 157 ? 11.266 9.023 -9.961 1 91.06 157 VAL A N 1
ATOM 1215 C CA . VAL A 1 157 ? 10.93 8.32 -8.727 1 91.06 157 VAL A CA 1
ATOM 1216 C C . VAL A 1 157 ? 12.18 7.645 -8.164 1 91.06 157 VAL A C 1
ATOM 1218 O O . VAL A 1 157 ? 12.477 7.766 -6.973 1 91.06 157 VAL A O 1
ATOM 1221 N N . ILE A 1 158 ? 12.891 6.992 -9.047 1 93.88 158 ILE A N 1
ATOM 1222 C CA . ILE A 1 158 ? 14.109 6.297 -8.641 1 93.88 158 ILE A CA 1
ATOM 1223 C C . ILE A 1 158 ? 15.109 7.297 -8.078 1 93.88 158 ILE A C 1
ATOM 1225 O O . ILE A 1 158 ? 15.68 7.082 -7.004 1 93.88 158 ILE A O 1
ATOM 1229 N N . SER A 1 159 ? 15.25 8.383 -8.742 1 95.31 159 SER A N 1
ATOM 1230 C CA . SER A 1 159 ? 16.203 9.414 -8.328 1 95.31 159 SER A CA 1
ATOM 1231 C C . SER A 1 159 ? 15.844 9.961 -6.953 1 95.31 159 SER A C 1
ATOM 1233 O O . SER A 1 159 ? 16.719 10.109 -6.094 1 95.31 159 SER A O 1
ATOM 1235 N N . ARG A 1 160 ? 14.594 10.156 -6.746 1 95.44 160 ARG A N 1
ATOM 1236 C CA . ARG A 1 160 ? 14.125 10.688 -5.469 1 95.44 160 ARG A CA 1
ATOM 1237 C C . ARG A 1 160 ? 14.367 9.688 -4.34 1 95.44 160 ARG A C 1
ATOM 1239 O O . ARG A 1 160 ? 14.828 10.07 -3.26 1 95.44 160 ARG A O 1
ATOM 1246 N N . LEU A 1 161 ? 14.133 8.516 -4.613 1 96.31 161 LEU A N 1
ATOM 1247 C CA . LEU A 1 161 ? 14.289 7.477 -3.602 1 96.31 161 LEU A CA 1
ATOM 1248 C C . LEU A 1 161 ? 15.758 7.281 -3.246 1 96.31 161 LEU A C 1
ATOM 1250 O O . LEU A 1 161 ? 16.094 7.086 -2.076 1 96.31 161 LEU A O 1
ATOM 1254 N N . LEU A 1 162 ? 16.609 7.414 -4.199 1 96 162 LEU A N 1
ATOM 1255 C CA . LEU A 1 162 ? 18.016 7.148 -4 1 96 162 LEU A CA 1
ATOM 1256 C C . LEU A 1 162 ? 18.641 8.195 -3.084 1 96 162 LEU A C 1
ATOM 1258 O O . LEU A 1 162 ? 19.734 7.98 -2.541 1 96 162 LEU A O 1
ATOM 1262 N N . GLN A 1 163 ? 17.953 9.289 -2.883 1 96.75 163 GLN A N 1
ATOM 1263 C CA . GLN A 1 163 ? 18.438 10.289 -1.943 1 96.75 163 GLN A CA 1
ATOM 1264 C C . GLN A 1 163 ? 18.531 9.719 -0.53 1 96.75 163 GLN A C 1
ATOM 1266 O O . GLN A 1 163 ? 19.391 10.141 0.258 1 96.75 163 GLN A O 1
ATOM 1271 N N . LEU A 1 164 ? 17.75 8.797 -0.264 1 98.19 164 LEU A N 1
ATOM 1272 C CA . LEU A 1 164 ? 17.75 8.172 1.058 1 98.19 164 LEU A CA 1
ATOM 1273 C C . LEU A 1 164 ? 19.031 7.402 1.31 1 98.19 164 LEU A C 1
ATOM 1275 O O . LEU A 1 164 ? 19.484 7.297 2.451 1 98.19 164 LEU A O 1
ATOM 1279 N N . THR A 1 165 ? 19.625 6.895 0.253 1 96.62 165 THR A N 1
ATOM 1280 C CA . THR A 1 165 ? 20.844 6.125 0.394 1 96.62 165 THR A CA 1
ATOM 1281 C C . THR A 1 165 ? 22.047 7.055 0.584 1 96.62 165 THR A C 1
ATOM 1283 O O . THR A 1 165 ? 23.141 6.602 0.943 1 96.62 165 THR A O 1
ATOM 1286 N N . GLN A 1 166 ? 21.828 8.312 0.398 1 95.94 166 GLN A N 1
ATOM 1287 C CA . GLN A 1 166 ? 22.891 9.289 0.537 1 95.94 166 GLN A CA 1
ATOM 1288 C C . GLN A 1 166 ? 22.922 9.883 1.944 1 95.94 166 GLN A C 1
ATOM 1290 O O . GLN A 1 166 ? 23.797 10.688 2.268 1 95.94 166 GLN A O 1
ATOM 1295 N N . LEU A 1 167 ? 22.031 9.508 2.725 1 97.69 167 LEU A N 1
ATOM 1296 C CA . LEU A 1 167 ? 22.031 9.938 4.117 1 97.69 167 LEU A CA 1
ATOM 1297 C C . LEU A 1 167 ? 23.25 9.398 4.852 1 97.69 167 LEU A C 1
ATOM 1299 O O . LEU A 1 167 ? 23.781 8.344 4.484 1 97.69 167 LEU A O 1
ATOM 1303 N N . PRO A 1 168 ? 23.641 10.094 5.879 1 97.06 168 PRO A N 1
ATOM 1304 C CA . PRO A 1 168 ? 24.766 9.578 6.664 1 97.06 168 PRO A CA 1
ATOM 1305 C C . PRO A 1 168 ? 24.516 8.172 7.207 1 97.06 168 PRO A C 1
ATOM 1307 O O . PRO A 1 168 ? 23.359 7.809 7.484 1 97.06 168 PRO 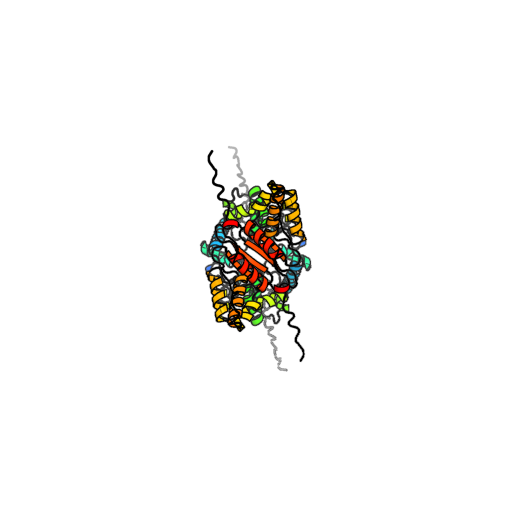A O 1
ATOM 1310 N N . GLU A 1 169 ? 25.562 7.449 7.391 1 96.94 169 GLU A N 1
ATOM 1311 C CA . GLU A 1 169 ? 25.484 6.066 7.852 1 96.94 169 GLU A CA 1
ATOM 1312 C C . GLU A 1 169 ? 24.75 5.965 9.188 1 96.94 169 GLU A C 1
ATOM 1314 O O . GLU A 1 169 ? 24.016 5.008 9.422 1 96.94 169 GLU A O 1
ATOM 1319 N N . SER A 1 170 ? 24.984 6.934 9.977 1 96.88 170 SER A N 1
ATOM 1320 C CA . SER A 1 170 ? 24.344 6.945 11.281 1 96.88 170 SER A CA 1
ATOM 1321 C C . SER A 1 170 ? 22.812 6.973 11.148 1 96.88 170 SER A C 1
ATOM 1323 O O . SER A 1 170 ? 22.109 6.273 11.883 1 96.88 170 SER A O 1
ATOM 1325 N N . ILE A 1 171 ? 22.375 7.707 10.234 1 97.75 171 ILE A N 1
ATOM 1326 C CA . ILE A 1 171 ? 20.938 7.824 10.008 1 97.75 171 ILE A CA 1
ATOM 1327 C C . ILE A 1 171 ? 20.422 6.559 9.328 1 97.75 171 ILE A C 1
ATOM 1329 O O . ILE A 1 171 ? 19.359 6.035 9.695 1 97.75 171 ILE A O 1
ATOM 1333 N N . ARG A 1 172 ? 21.156 6.043 8.398 1 97.88 172 ARG A N 1
ATOM 1334 C CA . ARG A 1 172 ? 20.75 4.832 7.691 1 97.88 172 ARG A CA 1
ATOM 1335 C C . ARG A 1 172 ? 20.656 3.643 8.641 1 97.88 172 ARG A C 1
ATOM 1337 O O . ARG A 1 172 ? 19.797 2.783 8.484 1 97.88 172 ARG A O 1
ATOM 1344 N N . THR A 1 173 ? 21.484 3.6 9.57 1 97.62 173 THR A N 1
ATOM 1345 C CA . THR A 1 173 ? 21.453 2.541 10.57 1 97.62 173 THR A CA 1
ATOM 1346 C C . THR A 1 173 ? 20.156 2.578 11.359 1 97.62 173 THR A C 1
ATOM 1348 O O . THR A 1 173 ? 19.562 1.533 11.648 1 97.62 173 THR A O 1
ATOM 1351 N N . ILE A 1 174 ? 19.734 3.729 11.688 1 97.31 174 ILE A N 1
ATOM 1352 C CA . ILE A 1 174 ? 18.453 3.885 12.375 1 97.31 174 ILE A CA 1
ATOM 1353 C C . ILE A 1 174 ? 17.312 3.436 11.461 1 97.31 174 ILE A C 1
ATOM 1355 O O . ILE A 1 174 ? 16.422 2.707 11.891 1 97.31 174 ILE A O 1
ATOM 1359 N N . LEU A 1 175 ? 17.438 3.781 10.203 1 97.62 175 LEU A N 1
ATOM 1360 C CA . LEU A 1 175 ? 16.406 3.451 9.227 1 97.62 175 LEU A CA 1
ATOM 1361 C C . LEU A 1 175 ? 16.344 1.946 8.984 1 97.62 175 LEU A C 1
ATOM 1363 O O . LEU A 1 175 ? 15.281 1.405 8.664 1 97.62 175 LEU A O 1
ATOM 1367 N N . ASP A 1 176 ? 17.391 1.299 9.172 1 96.5 176 ASP A N 1
ATOM 1368 C CA . ASP A 1 176 ? 17.406 -0.154 9.031 1 96.5 176 ASP A CA 1
ATOM 1369 C C . ASP A 1 176 ? 16.422 -0.815 9.992 1 96.5 176 ASP A C 1
ATOM 1371 O O . ASP A 1 176 ? 15.82 -1.842 9.672 1 96.5 176 ASP A O 1
ATOM 1375 N N . GLY A 1 177 ? 16.281 -0.128 11.086 1 95.44 177 GLY A N 1
ATOM 1376 C CA . GLY A 1 177 ? 15.336 -0.642 12.07 1 95.44 177 GLY A CA 1
ATOM 1377 C C . GLY A 1 177 ? 13.977 0.024 12 1 95.44 177 GLY A C 1
ATOM 1378 O O . GLY A 1 177 ? 12.984 -0.521 12.492 1 95.44 177 GLY A O 1
ATOM 1379 N N . HIS A 1 178 ? 14 1.164 11.406 1 96.56 178 HIS A N 1
ATOM 1380 C CA . HIS A 1 178 ? 12.789 1.959 11.289 1 96.56 178 HIS A CA 1
ATOM 1381 C C . HIS A 1 178 ? 12.664 2.566 9.891 1 96.56 178 HIS A C 1
ATOM 1383 O O . HIS A 1 178 ? 12.68 3.789 9.742 1 96.56 178 HIS A O 1
ATOM 1389 N N . PRO A 1 179 ? 12.367 1.751 8.945 1 96.38 179 PRO A N 1
ATOM 1390 C CA . PRO A 1 179 ? 12.484 2.184 7.551 1 96.38 179 PRO A CA 1
ATOM 1391 C C . PRO A 1 179 ? 11.406 3.191 7.156 1 96.38 179 PRO A C 1
ATOM 1393 O O . PRO A 1 179 ? 11.516 3.836 6.109 1 96.38 179 PRO A O 1
ATOM 1396 N N . ALA A 1 180 ? 10.406 3.418 7.957 1 94.81 180 ALA A N 1
ATOM 1397 C CA . ALA A 1 180 ? 9.289 4.281 7.586 1 94.81 180 ALA A CA 1
ATOM 1398 C C . ALA A 1 180 ? 9.516 5.707 8.086 1 94.81 180 ALA A C 1
ATOM 1400 O O . ALA A 1 180 ? 8.703 6.598 7.812 1 94.81 180 ALA A O 1
ATOM 1401 N N . LEU A 1 181 ? 10.578 5.977 8.758 1 96.5 181 LEU A N 1
ATOM 1402 C CA . LEU A 1 181 ? 10.766 7.23 9.477 1 96.5 181 LEU A CA 1
ATOM 1403 C C . LEU A 1 181 ? 10.891 8.406 8.508 1 96.5 181 LEU A C 1
ATOM 1405 O O . LEU A 1 181 ? 10.398 9.5 8.789 1 96.5 181 LEU A O 1
ATOM 1409 N N . ILE A 1 182 ? 11.641 8.133 7.406 1 97.31 182 ILE A N 1
ATOM 1410 C CA . ILE A 1 182 ? 11.922 9.211 6.465 1 97.31 182 ILE A CA 1
ATOM 1411 C C . ILE A 1 182 ? 11.477 8.797 5.062 1 97.31 182 ILE A C 1
ATOM 1413 O O . ILE A 1 182 ? 11.844 7.73 4.574 1 97.31 182 ILE A O 1
ATOM 1417 N N . THR A 1 183 ? 10.703 9.656 4.5 1 96.81 183 THR A N 1
ATOM 1418 C CA . THR A 1 183 ? 10.242 9.422 3.135 1 96.81 183 THR A CA 1
ATOM 1419 C C . THR A 1 183 ? 11.133 10.156 2.131 1 96.81 183 THR A C 1
ATOM 1421 O O . THR A 1 183 ? 11.906 11.039 2.506 1 96.81 183 THR A O 1
ATOM 1424 N N . ALA A 1 184 ? 10.984 9.781 0.911 1 96.56 184 ALA A N 1
ATOM 1425 C CA . ALA A 1 184 ? 11.844 10.297 -0.149 1 96.56 184 ALA A CA 1
ATOM 1426 C C . ALA A 1 184 ? 11.688 11.812 -0.293 1 96.56 184 ALA A C 1
ATOM 1428 O O . ALA A 1 184 ? 12.656 12.516 -0.592 1 96.56 184 ALA A O 1
ATOM 1429 N N . ASN A 1 185 ? 10.516 12.312 -0.028 1 94.75 185 ASN A N 1
ATOM 1430 C CA . ASN A 1 185 ? 10.219 13.727 -0.233 1 94.75 185 ASN A CA 1
ATOM 1431 C C . ASN A 1 185 ? 11.023 14.609 0.71 1 94.75 185 ASN A C 1
ATOM 1433 O O . ASN A 1 185 ? 11.234 15.797 0.432 1 94.75 185 ASN A O 1
ATOM 1437 N N . TYR A 1 186 ? 11.516 14.008 1.78 1 96.44 186 TYR A N 1
ATOM 1438 C CA . TYR A 1 186 ? 12.211 14.812 2.771 1 96.44 186 TYR A CA 1
ATOM 1439 C C . TYR A 1 186 ? 13.664 14.383 2.9 1 96.44 186 TYR A C 1
ATOM 1441 O O . TYR A 1 186 ? 14.406 14.906 3.732 1 96.44 186 TYR A O 1
ATOM 1449 N N . ALA A 1 187 ? 14.023 13.508 2.09 1 97.38 187 ALA A N 1
ATOM 1450 C CA . ALA A 1 187 ? 15.359 12.93 2.191 1 97.38 187 ALA A CA 1
ATOM 1451 C C . ALA A 1 187 ? 16.438 14.008 2.01 1 97.38 187 ALA A C 1
ATOM 1453 O O . ALA A 1 187 ? 17.391 14.062 2.777 1 97.38 187 ALA A O 1
ATOM 1454 N N . LYS A 1 188 ? 16.25 14.812 1.072 1 95.88 188 LYS A N 1
ATOM 1455 C CA . LYS A 1 188 ? 17.219 15.852 0.769 1 95.88 188 LYS A CA 1
ATOM 1456 C C . LYS A 1 188 ? 17.359 16.828 1.93 1 95.88 188 LYS A C 1
ATOM 1458 O O . LYS A 1 188 ? 18.469 17.281 2.244 1 95.88 188 LYS A O 1
ATOM 1463 N N . ASP A 1 189 ? 16.266 17.172 2.535 1 96.69 189 ASP A N 1
ATOM 1464 C CA . ASP A 1 189 ? 16.281 18.078 3.672 1 96.69 189 ASP A CA 1
ATOM 1465 C C . ASP A 1 189 ? 17.125 17.516 4.816 1 96.69 189 ASP A C 1
ATOM 1467 O O . ASP A 1 189 ? 17.984 18.219 5.367 1 96.69 189 ASP A O 1
ATOM 1471 N N . PHE A 1 190 ? 16.891 16.312 5.07 1 97.88 190 PHE A N 1
ATOM 1472 C CA . PHE A 1 190 ? 17.641 15.672 6.145 1 97.88 190 PHE A CA 1
ATOM 1473 C C . PHE A 1 190 ? 19.125 15.602 5.801 1 97.88 190 PHE A C 1
ATOM 1475 O O . PHE A 1 190 ? 19.969 15.812 6.664 1 97.88 190 PHE A O 1
ATOM 1482 N N . LYS A 1 191 ? 19.375 15.312 4.602 1 96.94 191 LYS A N 1
ATOM 1483 C CA . LYS A 1 191 ? 20.766 15.242 4.145 1 96.94 191 LYS A CA 1
ATOM 1484 C C . LYS A 1 191 ? 21.453 16.594 4.285 1 96.94 191 LYS A C 1
ATOM 1486 O O . LYS A 1 191 ? 22.547 16.688 4.859 1 96.94 191 LYS A O 1
ATOM 1491 N N . ASP A 1 192 ? 20.797 17.625 3.77 1 95.88 192 ASP A N 1
ATOM 1492 C CA . ASP A 1 192 ? 21.375 18.969 3.797 1 95.88 192 ASP A CA 1
ATOM 1493 C C . ASP A 1 192 ? 21.594 19.438 5.23 1 95.88 192 ASP A C 1
ATOM 1495 O O . ASP A 1 192 ? 22.656 19.984 5.551 1 95.88 192 ASP A O 1
ATOM 1499 N N . LEU A 1 193 ? 20.703 19.172 6.07 1 96.38 193 LEU A N 1
ATOM 1500 C CA . LEU A 1 193 ? 20.828 19.594 7.465 1 96.38 193 LEU A CA 1
ATOM 1501 C C . LEU A 1 193 ? 21.906 18.797 8.18 1 96.38 193 LEU A C 1
ATOM 1503 O O . LEU A 1 193 ? 22.578 19.328 9.07 1 96.38 193 LEU A O 1
ATOM 1507 N N . SER A 1 194 ? 22.109 17.609 7.727 1 96.06 194 SER A N 1
ATOM 1508 C CA . SER A 1 194 ? 23.156 16.781 8.312 1 96.06 194 SER A CA 1
ATOM 1509 C C . SER A 1 194 ? 24.531 17.312 7.973 1 96.06 194 SER A C 1
ATOM 1511 O O . SER A 1 194 ? 25.484 17.125 8.742 1 96.06 194 SER A O 1
ATOM 1513 N N . THR A 1 195 ? 24.578 17.922 6.801 1 94.25 195 THR A N 1
ATOM 1514 C CA . THR A 1 195 ? 25.844 18.516 6.41 1 94.25 195 THR A CA 1
ATOM 1515 C C . THR A 1 195 ? 26.203 19.688 7.328 1 94.25 195 THR A C 1
ATOM 1517 O O . THR A 1 195 ? 27.375 19.984 7.527 1 94.25 195 THR A O 1
ATOM 1520 N N . ILE A 1 196 ? 25.172 20.25 7.91 1 93.44 196 ILE A N 1
ATOM 1521 C CA . ILE A 1 196 ? 25.375 21.375 8.812 1 93.44 196 ILE A CA 1
ATOM 1522 C C . ILE A 1 196 ? 25.672 20.859 10.219 1 93.44 196 ILE A C 1
ATOM 1524 O O . ILE A 1 196 ? 26.656 21.266 10.844 1 93.44 196 ILE A O 1
ATOM 1528 N N . ASN A 1 197 ? 24.844 19.938 10.695 1 94.69 197 ASN A N 1
ATOM 1529 C CA . ASN A 1 197 ? 25 19.359 12.023 1 94.69 197 ASN A CA 1
ATOM 1530 C C . ASN A 1 197 ? 24.469 17.922 12.078 1 94.69 197 ASN A C 1
ATOM 1532 O O . ASN A 1 197 ? 23.297 17.719 12.406 1 94.69 197 ASN A O 1
ATOM 1536 N N . GLU A 1 198 ? 25.281 16.984 11.906 1 95.31 198 GLU A N 1
ATOM 1537 C CA . GLU A 1 198 ? 24.859 15.594 11.805 1 95.31 198 GLU A CA 1
ATOM 1538 C C . GLU A 1 198 ? 24.359 15.062 13.148 1 95.31 198 GLU A C 1
ATOM 1540 O O . GLU A 1 198 ? 23.359 14.352 13.211 1 95.31 198 GLU A O 1
ATOM 1545 N N . ASP A 1 199 ? 25.094 15.453 14.164 1 96 199 ASP A N 1
ATOM 1546 C CA . ASP A 1 199 ? 24.75 14.953 15.492 1 96 199 ASP A CA 1
ATOM 1547 C C . ASP A 1 199 ? 23.344 15.375 15.883 1 96 199 ASP A C 1
ATOM 1549 O O . ASP A 1 199 ? 22.578 14.57 16.438 1 96 199 ASP A O 1
ATOM 1553 N N . LEU A 1 200 ? 23.094 16.562 15.594 1 95.62 200 LEU A N 1
ATOM 1554 C CA . LEU A 1 200 ? 21.766 17.078 15.883 1 95.62 200 LEU A CA 1
ATOM 1555 C C . LEU A 1 200 ? 20.703 16.297 15.125 1 95.62 200 LEU A C 1
ATOM 1557 O O . LEU A 1 200 ? 19.703 15.883 15.703 1 9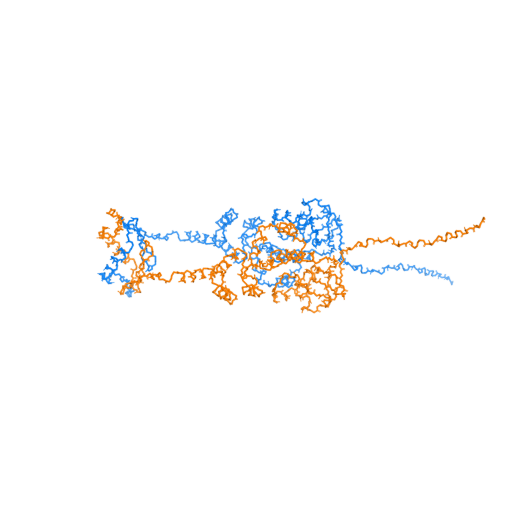5.62 200 LEU A O 1
ATOM 1561 N N . VAL A 1 201 ? 20.969 16.125 13.891 1 97.38 201 VAL A N 1
ATOM 1562 C CA . VAL A 1 201 ? 20 15.438 13.039 1 97.38 201 VAL A CA 1
ATOM 1563 C C . VAL A 1 201 ? 19.828 14 13.508 1 97.38 201 VAL A C 1
ATOM 1565 O O . VAL A 1 201 ? 18.688 13.508 13.609 1 97.38 201 VAL A O 1
ATOM 1568 N N . VAL A 1 202 ? 20.891 13.344 13.836 1 97.5 202 VAL A N 1
ATOM 1569 C CA . VAL A 1 202 ? 20.844 11.969 14.312 1 97.5 202 VAL A CA 1
ATOM 1570 C C . VAL A 1 202 ? 20.016 11.891 15.594 1 97.5 202 VAL A C 1
ATOM 1572 O O . VAL A 1 202 ? 19.188 10.992 15.742 1 97.5 202 VAL A O 1
ATOM 1575 N N . ASN A 1 203 ? 20.25 12.812 16.422 1 96.88 203 ASN A N 1
ATOM 1576 C CA . ASN A 1 203 ? 19.5 12.844 17.672 1 96.88 203 ASN A CA 1
ATOM 1577 C C . ASN A 1 203 ? 18 12.992 17.438 1 96.88 203 ASN A C 1
ATOM 1579 O O . ASN A 1 203 ? 17.203 12.32 18.094 1 96.88 203 ASN A O 1
ATOM 1583 N N . VAL A 1 204 ? 17.688 13.836 16.562 1 97.38 204 VAL A N 1
ATOM 1584 C CA . VAL A 1 204 ? 16.281 14.086 16.281 1 97.38 204 VAL A CA 1
ATOM 1585 C C . VAL A 1 204 ? 15.664 12.867 15.594 1 97.38 204 VAL A C 1
ATOM 1587 O O . VAL A 1 204 ? 14.523 12.492 15.883 1 97.38 204 VAL A O 1
ATOM 1590 N N . VAL A 1 205 ? 16.359 12.219 14.75 1 97.88 205 VAL A N 1
ATOM 1591 C CA . VAL A 1 205 ? 15.867 11.031 14.055 1 97.88 205 VAL A CA 1
ATOM 1592 C C . VAL A 1 205 ? 15.664 9.891 15.047 1 97.88 205 VAL A C 1
ATOM 1594 O O . VAL A 1 205 ? 14.695 9.141 14.945 1 97.88 205 VAL A O 1
ATOM 1597 N N . GLU A 1 206 ? 16.531 9.812 15.945 1 97.31 206 GLU A N 1
ATOM 1598 C CA . GLU A 1 206 ? 16.359 8.836 17.016 1 97.31 206 GLU A CA 1
ATOM 1599 C C . GLU A 1 206 ? 15.078 9.109 17.797 1 97.31 206 GLU A C 1
ATOM 1601 O O . GLU A 1 206 ? 14.359 8.18 18.188 1 97.31 206 GLU A O 1
ATOM 1606 N N . LYS A 1 207 ? 14.875 10.391 18.016 1 96.38 207 LYS A N 1
ATOM 1607 C CA . LYS A 1 207 ? 13.656 10.797 18.703 1 96.38 207 LYS A CA 1
ATOM 1608 C C . LYS A 1 207 ? 12.414 10.422 17.891 1 96.38 207 LYS A C 1
ATOM 1610 O O . LYS A 1 207 ? 11.391 10.023 18.453 1 96.38 207 LYS A O 1
ATOM 1615 N N . MET A 1 208 ? 12.492 10.586 16.625 1 97.5 208 MET A N 1
ATOM 1616 C CA . MET A 1 208 ? 11.406 10.156 15.75 1 97.5 208 MET A CA 1
ATOM 1617 C C . MET A 1 208 ? 11.078 8.68 15.961 1 97.5 208 MET A C 1
ATOM 1619 O O . MET A 1 208 ? 9.906 8.312 16.062 1 97.5 208 MET A O 1
ATOM 1623 N N . ALA A 1 209 ? 12.086 7.926 16.047 1 96 209 ALA A N 1
ATOM 1624 C CA . ALA A 1 209 ? 11.93 6.48 16.188 1 96 209 ALA A CA 1
ATOM 1625 C C . ALA A 1 209 ? 11.344 6.117 17.547 1 96 209 ALA A C 1
ATOM 1627 O O . ALA A 1 209 ? 10.508 5.219 17.656 1 96 209 ALA A O 1
ATOM 1628 N N . SER A 1 210 ? 11.672 6.84 18.562 1 95.38 210 SER A N 1
ATOM 1629 C CA . SER A 1 210 ? 11.297 6.477 19.922 1 95.38 210 SER A CA 1
ATOM 1630 C C . SER A 1 210 ? 9.961 7.094 20.312 1 95.38 210 SER A C 1
ATOM 1632 O O . SER A 1 210 ? 9.172 6.473 21.031 1 95.38 210 SER A O 1
ATOM 1634 N N . THR A 1 211 ? 9.664 8.289 19.797 1 94.06 211 THR A N 1
ATOM 1635 C CA . THR A 1 211 ? 8.492 9.008 20.297 1 94.06 211 THR A CA 1
ATOM 1636 C C . THR A 1 211 ? 7.414 9.086 19.219 1 94.06 211 THR A C 1
ATOM 1638 O O . THR A 1 211 ? 6.27 9.445 19.5 1 94.06 211 THR A O 1
ATOM 1641 N N . GLY A 1 212 ? 7.875 8.836 18.031 1 93.25 212 GLY A N 1
ATOM 1642 C CA . GLY A 1 212 ? 6.914 8.922 16.938 1 93.25 212 GLY A CA 1
ATOM 1643 C C . GLY A 1 212 ? 6.766 10.32 16.391 1 93.25 212 GLY A C 1
ATOM 1644 O O . GLY A 1 212 ? 5.723 10.664 15.828 1 93.25 212 GLY A O 1
ATOM 1645 N N . LEU A 1 213 ? 7.723 11.164 16.578 1 94 213 LEU A N 1
ATOM 1646 C CA . LEU A 1 213 ? 7.75 12.508 16.016 1 94 213 LEU A CA 1
ATOM 1647 C C . LEU A 1 213 ? 7.699 12.469 14.5 1 94 213 LEU A C 1
ATOM 1649 O O . LEU A 1 213 ? 8.523 11.812 13.859 1 94 213 LEU A O 1
ATOM 1653 N N . PRO A 1 214 ? 6.719 13.148 13.922 1 95.12 214 PRO A N 1
ATOM 1654 C CA . PRO A 1 214 ? 6.625 13.133 12.461 1 95.12 214 PRO A CA 1
ATOM 1655 C C . PRO A 1 214 ? 7.801 13.844 11.789 1 95.12 214 PRO A C 1
ATOM 1657 O O . PRO A 1 214 ? 8.406 14.734 12.383 1 95.12 214 PRO A O 1
ATOM 1660 N N . GLN A 1 215 ? 8.039 13.453 10.578 1 96.38 215 GLN A N 1
ATOM 1661 C CA . GLN A 1 215 ? 9.227 13.93 9.891 1 96.38 215 GLN A CA 1
ATOM 1662 C C . GLN A 1 215 ? 9.164 15.438 9.656 1 96.38 215 GLN A C 1
ATOM 1664 O O . GLN A 1 215 ? 10.188 16.125 9.734 1 96.38 215 GLN A O 1
ATOM 1669 N N . GLU A 1 216 ? 7.984 15.977 9.391 1 95.06 216 GLU A N 1
ATOM 1670 C CA . GLU A 1 216 ? 7.863 17.422 9.188 1 95.06 216 GLU A CA 1
ATOM 1671 C C . GLU A 1 216 ? 8.172 18.188 10.469 1 95.06 216 GLU A C 1
ATOM 1673 O O . GLU A 1 216 ? 8.875 19.188 10.445 1 95.06 216 GLU A O 1
ATOM 1678 N N . ALA A 1 217 ? 7.637 17.703 11.5 1 95.44 217 ALA A N 1
ATOM 1679 C CA . ALA A 1 217 ? 7.898 18.312 12.797 1 95.44 217 ALA A CA 1
ATOM 1680 C C . ALA A 1 217 ? 9.375 18.203 13.164 1 95.44 217 ALA A C 1
ATOM 1682 O O . ALA A 1 217 ? 9.953 19.156 13.711 1 95.44 217 ALA A O 1
ATOM 1683 N N . ALA A 1 218 ? 9.953 17.125 12.859 1 97.12 218 ALA A N 1
ATOM 1684 C CA . ALA A 1 218 ? 11.375 16.922 13.117 1 97.12 218 ALA A CA 1
ATOM 1685 C C . ALA A 1 218 ? 12.234 17.922 12.359 1 97.12 218 ALA A C 1
ATOM 1687 O O . ALA A 1 218 ? 13.148 18.531 12.93 1 97.12 218 ALA A O 1
ATOM 1688 N N . LEU A 1 219 ? 11.914 18.125 11.156 1 97.06 219 LEU A N 1
ATOM 1689 C CA . LEU A 1 219 ? 12.672 19.062 10.328 1 97.06 219 LEU A CA 1
ATOM 1690 C C . LEU A 1 219 ? 12.547 20.484 10.867 1 97.06 219 LEU A C 1
ATOM 1692 O O . LEU A 1 219 ? 13.531 21.234 10.883 1 97.06 219 LEU A O 1
ATOM 1696 N N . LYS A 1 220 ? 11.375 20.797 11.273 1 95.62 220 LYS A N 1
ATOM 1697 C CA . LYS A 1 220 ? 11.164 22.109 11.867 1 95.62 220 LYS A CA 1
ATOM 1698 C C . LYS A 1 220 ? 12.016 22.281 13.117 1 95.62 220 LYS A C 1
ATOM 1700 O O . LYS A 1 220 ? 12.633 23.344 13.312 1 95.62 220 LYS A O 1
ATOM 1705 N N . LEU A 1 221 ? 11.984 21.297 13.844 1 94.62 221 LEU A N 1
ATOM 1706 C CA . LEU A 1 221 ? 12.789 21.312 15.062 1 94.62 221 LEU A CA 1
ATOM 1707 C C . LEU A 1 221 ? 14.266 21.5 14.742 1 94.62 221 LEU A C 1
ATOM 1709 O O . LEU A 1 221 ? 14.953 22.297 15.367 1 94.62 221 LEU A O 1
ATOM 1713 N N . ILE A 1 222 ? 14.781 20.781 13.805 1 95.69 222 ILE A N 1
ATOM 1714 C CA . ILE A 1 222 ? 16.188 20.828 13.43 1 95.69 222 ILE A CA 1
ATOM 1715 C C . ILE A 1 222 ? 16.531 22.219 12.891 1 95.69 222 ILE A C 1
ATOM 1717 O O . ILE A 1 222 ? 17.562 22.797 13.266 1 95.69 222 ILE A O 1
ATOM 1721 N N . ARG A 1 223 ? 15.703 22.688 12.086 1 94.38 223 ARG A N 1
ATOM 1722 C CA . ARG A 1 223 ? 15.945 24 11.5 1 94.38 223 ARG A CA 1
ATOM 1723 C C . ARG A 1 223 ? 15.992 25.094 12.57 1 94.38 223 ARG A C 1
ATOM 1725 O O . ARG A 1 223 ? 16.828 25.984 12.516 1 94.38 223 ARG A O 1
ATOM 1732 N N . ARG A 1 224 ? 15.094 24.969 13.492 1 92.44 224 ARG A N 1
ATOM 1733 C CA . ARG A 1 224 ? 15.078 25.922 14.594 1 92.44 224 ARG A CA 1
ATOM 1734 C C . ARG A 1 224 ? 16.391 25.875 15.375 1 92.44 224 ARG A C 1
ATOM 1736 O O . ARG A 1 224 ? 16.938 26.922 15.711 1 92.44 224 ARG A O 1
ATOM 1743 N N . GLU A 1 225 ? 16.828 24.75 15.57 1 89.31 225 GLU A N 1
ATOM 1744 C CA . GLU A 1 225 ? 18.047 24.578 16.344 1 89.31 225 GLU A CA 1
ATOM 1745 C C . GLU A 1 225 ? 19.266 25.031 15.547 1 89.31 225 GLU A C 1
ATOM 1747 O O . GLU A 1 225 ? 20.203 25.609 16.109 1 89.31 225 GLU A O 1
ATOM 1752 N N . VAL A 1 226 ? 19.281 24.781 14.32 1 87.44 226 VAL A N 1
ATOM 1753 C CA . VAL A 1 226 ? 20.375 25.203 13.453 1 87.44 226 VAL A CA 1
ATOM 1754 C C . VAL A 1 226 ? 20.406 26.719 13.352 1 87.44 226 VAL A C 1
ATOM 1756 O O . VAL A 1 226 ? 21.484 27.328 13.375 1 87.44 226 VAL A O 1
ATOM 1759 N N . ASP A 1 227 ? 19.219 27.234 13.242 1 83.88 227 ASP A N 1
ATOM 1760 C CA . ASP A 1 227 ? 19.125 28.688 13.164 1 83.88 227 ASP A CA 1
ATOM 1761 C C . ASP A 1 227 ? 19.578 29.328 14.477 1 83.88 227 ASP A C 1
ATOM 1763 O O . ASP A 1 227 ? 20.188 30.391 14.469 1 83.88 227 ASP A O 1
ATOM 1767 N N . SER A 1 228 ? 19.188 28.719 15.508 1 77 228 SER A N 1
ATOM 1768 C CA . SER A 1 228 ? 19.594 29.25 16.812 1 77 228 SER A CA 1
ATOM 1769 C C . SER A 1 228 ? 21.109 29.172 16.984 1 77 228 SER A C 1
ATOM 1771 O O . SER A 1 228 ? 21.703 30.031 17.656 1 77 228 SER A O 1
ATOM 1773 N N . LEU A 1 229 ? 21.625 28.156 16.438 1 65.44 229 LEU A N 1
ATOM 1774 C CA . LEU A 1 229 ? 23.078 28.031 16.516 1 65.44 229 LEU A CA 1
ATOM 1775 C C . LEU A 1 229 ? 23.766 29.047 15.617 1 65.44 229 LEU A C 1
ATOM 1777 O O . LEU A 1 229 ? 24.859 29.516 15.93 1 65.44 229 LEU A O 1
ATOM 1781 N N . SER A 1 230 ? 23.172 29.234 14.477 1 57.62 230 SER A N 1
ATOM 1782 C CA . SER A 1 230 ? 23.781 30.203 13.578 1 57.62 230 SER A CA 1
ATOM 1783 C C . SER A 1 230 ? 23.438 31.625 14.016 1 57.62 230 SER A C 1
ATOM 1785 O O . SER A 1 230 ? 24.188 32.562 13.703 1 57.62 230 SER A O 1
ATOM 1787 N N . ARG A 1 231 ? 22.234 31.953 14.57 1 52.78 231 ARG A N 1
ATOM 1788 C CA . ARG A 1 231 ? 21.953 33.312 15.023 1 52.78 231 ARG A CA 1
ATOM 1789 C C . ARG A 1 231 ? 21.906 33.375 16.547 1 52.78 231 ARG A C 1
ATOM 1791 O O . ARG A 1 231 ? 20.891 33.031 17.156 1 52.78 231 ARG A O 1
ATOM 1798 N N . PRO A 1 232 ? 23 33.219 17.188 1 44.34 232 PRO A N 1
ATOM 1799 C CA . PRO A 1 232 ? 22.969 33.312 18.656 1 44.34 232 PRO A CA 1
ATOM 1800 C C . PRO A 1 232 ? 21.969 34.375 19.141 1 44.34 232 PRO A C 1
ATOM 1802 O O . PRO A 1 232 ? 21.25 34.156 20.109 1 44.34 232 PRO A O 1
ATOM 1805 N N . GLU A 1 233 ? 22.297 35.688 18.906 1 39.03 233 GLU A N 1
ATOM 1806 C CA . GLU A 1 233 ? 21.844 36.875 19.625 1 39.03 233 GLU A CA 1
ATOM 1807 C C . GLU A 1 233 ? 20.406 37.25 19.266 1 39.03 233 GLU A C 1
ATOM 1809 O O . GLU A 1 233 ? 19.969 38.375 19.484 1 39.03 233 GLU A O 1
ATOM 1814 N N . ALA A 1 234 ? 19.781 36.625 18.453 1 41.09 234 ALA A N 1
ATOM 1815 C CA . ALA A 1 234 ? 18.531 37.281 18.109 1 41.09 234 ALA A CA 1
ATOM 1816 C C . ALA A 1 234 ? 17.641 37.438 19.344 1 41.09 234 ALA A C 1
ATOM 1818 O O . ALA A 1 234 ? 17.406 36.469 20.062 1 41.09 234 ALA A O 1
ATOM 1819 N N . LYS A 1 235 ? 17.406 38.625 19.781 1 38.25 235 LYS A N 1
ATOM 1820 C CA . LYS A 1 235 ? 16.766 39.375 20.875 1 38.25 235 LYS A CA 1
ATOM 1821 C C . LYS A 1 235 ? 15.344 38.875 21.125 1 38.25 235 LYS A C 1
ATOM 1823 O O . LYS A 1 235 ? 14.516 38.875 20.219 1 38.25 235 LYS A O 1
ATOM 1828 N N . GLN A 1 236 ? 15.133 37.906 21.891 1 39.22 236 GLN A N 1
ATOM 1829 C CA . GLN A 1 236 ? 13.883 37.469 22.516 1 39.22 236 GLN A CA 1
ATOM 1830 C C . GLN A 1 236 ? 12.883 38.625 22.578 1 39.22 236 GLN A C 1
ATOM 1832 O O . GLN A 1 236 ? 13.258 39.75 22.906 1 39.22 236 GLN A O 1
ATOM 1837 N N . ALA A 1 237 ? 11.766 38.469 21.938 1 42.75 237 ALA A N 1
ATOM 1838 C CA . ALA A 1 23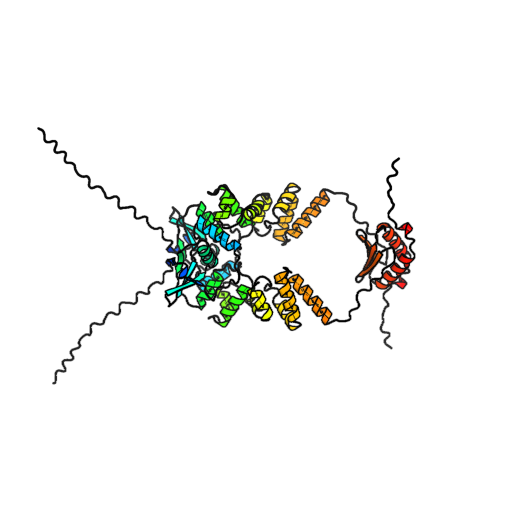7 ? 10.578 39.312 22.031 1 42.75 237 ALA A CA 1
ATOM 1839 C C . ALA A 1 237 ? 10.367 39.812 23.453 1 42.75 237 ALA A C 1
ATOM 1841 O O . ALA A 1 237 ? 10.391 39.031 24.406 1 42.75 237 ALA A O 1
ATOM 1842 N N . LYS A 1 238 ? 10.609 41.031 23.703 1 43.41 238 LYS A N 1
ATOM 1843 C CA . LYS A 1 238 ? 10.469 41.719 25 1 43.41 238 LYS A CA 1
ATOM 1844 C C . LYS A 1 238 ? 9.016 41.688 25.469 1 43.41 238 LYS A C 1
ATOM 1846 O O . LYS A 1 238 ? 8.125 42.156 24.75 1 43.41 238 LYS A O 1
ATOM 1851 N N . LYS A 1 239 ? 8.594 40.719 26.172 1 49.81 239 LYS A N 1
ATOM 1852 C CA . LYS A 1 239 ? 7.359 40.688 26.938 1 49.81 239 LYS A CA 1
ATOM 1853 C C . LYS A 1 239 ? 7.395 41.688 28.094 1 49.81 239 LYS A C 1
ATOM 1855 O O . LYS A 1 239 ? 8.375 41.75 28.844 1 49.81 239 LYS A O 1
ATOM 1860 N N . SER A 1 240 ? 6.566 42.719 28.047 1 48.22 240 SER A N 1
ATOM 1861 C CA . SER A 1 240 ? 6.43 43.594 29.203 1 48.22 240 SER A CA 1
ATOM 1862 C C . SER A 1 240 ? 5.141 43.312 29.969 1 48.22 240 SER A C 1
ATOM 1864 O O . SER A 1 240 ? 4.059 43.281 29.375 1 48.22 240 SER A O 1
ATOM 1866 N N . ALA A 1 241 ? 5.203 42.75 31.047 1 52.81 241 ALA A N 1
ATOM 1867 C CA . ALA A 1 241 ? 4.086 42.469 31.953 1 52.81 241 ALA A CA 1
ATOM 1868 C C . ALA A 1 241 ? 3.537 43.781 32.531 1 52.81 241 ALA A C 1
ATOM 1870 O O . ALA A 1 241 ? 4.301 44.656 32.969 1 52.81 241 ALA A O 1
ATOM 1871 N N . VAL A 1 242 ? 2.299 44.062 32.312 1 55.34 242 VAL A N 1
ATOM 1872 C CA . VAL A 1 242 ? 1.644 45.125 33.031 1 55.34 242 VAL A CA 1
ATOM 1873 C C . VAL A 1 242 ? 0.869 44.562 34.219 1 55.34 242 VAL A C 1
ATOM 1875 O O . VAL A 1 242 ? -0.01 43.719 34.062 1 55.34 242 VAL A O 1
ATOM 1878 N N . ASP A 1 243 ? 1.236 44.812 35.375 1 58.25 243 ASP A N 1
ATOM 1879 C CA . ASP A 1 243 ? 0.704 44.312 36.656 1 58.25 243 ASP A CA 1
ATOM 1880 C C . ASP A 1 243 ? -0.816 44.438 36.688 1 58.25 243 ASP A C 1
ATOM 1882 O O . ASP A 1 243 ? -1.345 45.531 36.562 1 58.25 243 ASP A O 1
ATOM 1886 N N . GLY A 1 244 ? -1.648 43.281 36.906 1 60.91 244 GLY A N 1
ATOM 1887 C CA . GLY A 1 244 ? -3.066 43.219 37.188 1 60.91 244 GLY A CA 1
ATOM 1888 C C . GLY A 1 244 ? -3.951 43.25 35.969 1 60.91 244 GLY A C 1
ATOM 1889 O O . GLY A 1 244 ? -5.172 43.156 36.062 1 60.91 244 GLY A O 1
ATOM 1890 N N . ILE A 1 245 ? -3.479 43.656 34.812 1 63.38 245 ILE A N 1
ATOM 1891 C CA . ILE A 1 245 ? -4.348 43.781 33.656 1 63.38 245 ILE A CA 1
ATOM 1892 C C . ILE A 1 245 ? -4.059 42.625 32.656 1 63.38 245 ILE A C 1
ATOM 1894 O O . ILE A 1 245 ? -4.977 41.969 32.188 1 63.38 245 ILE A O 1
ATOM 1898 N N . GLY A 1 246 ? -2.721 42.438 32.281 1 67.56 246 GLY A N 1
ATOM 1899 C CA . GLY A 1 246 ? -2.422 41.406 31.328 1 67.56 246 GLY A CA 1
ATOM 1900 C C . GLY A 1 246 ? -1.029 41.5 30.75 1 67.56 246 GLY A C 1
ATOM 1901 O O . GLY A 1 246 ? -0.176 42.219 31.281 1 67.56 246 GLY A O 1
ATOM 1902 N N . THR A 1 247 ? -0.772 40.656 29.844 1 73.62 247 THR A N 1
ATOM 1903 C CA . THR A 1 247 ? 0.528 40.594 29.188 1 73.62 247 THR A CA 1
ATOM 1904 C C . THR A 1 247 ? 0.427 41.125 27.75 1 73.62 247 THR A C 1
ATOM 1906 O O . THR A 1 247 ? -0.434 40.688 26.984 1 73.62 247 THR A O 1
ATOM 1909 N N . LEU A 1 248 ? 1.2 42.219 27.422 1 69.88 248 LEU A N 1
ATOM 1910 C CA . LEU A 1 248 ? 1.261 42.812 26.078 1 69.88 248 LEU A CA 1
ATOM 1911 C C . LEU A 1 248 ? 2.363 42.156 25.266 1 69.88 248 LEU A C 1
ATOM 1913 O O . LEU A 1 248 ? 3.477 41.938 25.75 1 69.88 248 LEU A O 1
ATOM 1917 N N . ARG A 1 249 ? 1.936 41.75 24.156 1 75.06 249 ARG A N 1
ATOM 1918 C CA . ARG A 1 249 ? 2.879 41.156 23.219 1 75.06 249 ARG A CA 1
ATOM 1919 C C . ARG A 1 249 ? 2.818 41.844 21.875 1 75.06 249 ARG A C 1
ATOM 1921 O O . ARG A 1 249 ? 1.749 42.281 21.438 1 75.06 249 ARG A O 1
ATOM 1928 N N . ILE A 1 250 ? 4.027 42.156 21.219 1 66.38 250 ILE A N 1
ATOM 1929 C CA . ILE A 1 250 ? 4.109 42.688 19.859 1 66.38 250 ILE A CA 1
ATOM 1930 C C . ILE A 1 250 ? 4.422 41.594 18.875 1 66.38 250 ILE A C 1
ATOM 1932 O O . ILE A 1 250 ? 5.414 40.875 19.031 1 66.38 250 ILE A O 1
ATOM 1936 N N . LEU A 1 251 ? 3.566 41.344 18.031 1 71.06 251 LEU A N 1
ATOM 1937 C CA . LEU A 1 251 ? 3.752 40.375 16.953 1 71.06 251 LEU A CA 1
ATOM 1938 C C . LEU A 1 251 ? 3.783 41.062 15.602 1 71.06 251 LEU A C 1
ATOM 1940 O O . LEU A 1 251 ? 2.736 41.281 14.984 1 71.06 251 LEU A O 1
ATOM 1944 N N . GLY A 1 252 ? 4.922 41.5 15.102 1 67.69 252 GLY A N 1
ATOM 1945 C CA . GLY A 1 252 ? 5.004 42.25 13.852 1 67.69 252 GLY A CA 1
ATOM 1946 C C . GLY A 1 252 ? 4.316 43.594 13.914 1 67.69 252 GLY A C 1
ATOM 1947 O O . GLY A 1 252 ? 4.746 44.469 14.648 1 67.69 252 GLY A O 1
ATOM 1948 N N . ASP A 1 253 ? 3.199 43.656 13.172 1 70.62 253 ASP A N 1
ATOM 1949 C CA . ASP A 1 253 ? 2.416 44.875 13.109 1 70.62 253 ASP A CA 1
ATOM 1950 C C . ASP A 1 253 ? 1.177 44.781 13.992 1 70.62 253 ASP A C 1
ATOM 1952 O O . ASP A 1 253 ? 0.264 45.625 13.875 1 70.62 253 ASP A O 1
ATOM 1956 N N . ARG A 1 254 ? 1.239 43.781 14.875 1 75.06 254 ARG A N 1
ATOM 1957 C CA . ARG A 1 254 ? 0.095 43.562 15.75 1 75.06 254 ARG A CA 1
ATOM 1958 C C . ARG A 1 254 ? 0.506 43.688 17.219 1 75.06 254 ARG A C 1
ATOM 1960 O O . ARG A 1 254 ? 1.588 43.219 17.594 1 75.06 254 ARG A O 1
ATOM 1967 N N . VAL A 1 255 ? -0.274 44.375 17.984 1 75.88 255 VAL A N 1
ATOM 1968 C CA . VAL A 1 255 ? -0.134 44.438 19.438 1 75.88 255 VAL A CA 1
ATOM 1969 C C . VAL A 1 255 ? -1.259 43.656 20.094 1 75.88 255 VAL A C 1
ATOM 1971 O O . VAL A 1 255 ? -2.438 43.875 19.812 1 75.88 255 VAL A O 1
ATOM 1974 N N . GLU A 1 256 ? -0.906 42.688 20.828 1 77.69 256 GLU A N 1
ATOM 1975 C CA . GLU A 1 256 ? -1.87 41.812 21.484 1 77.69 256 GLU A CA 1
ATOM 1976 C C . GLU A 1 256 ? -1.747 41.906 23 1 77.69 256 GLU A C 1
ATOM 1978 O O . GLU A 1 256 ? -0.638 41.969 23.547 1 77.69 256 GLU A O 1
ATOM 1983 N N . VAL A 1 257 ? -2.896 42.062 23.719 1 74.94 257 VAL A N 1
ATOM 1984 C CA . VAL A 1 257 ? -2.938 42 25.172 1 74.94 257 VAL A CA 1
ATOM 1985 C C . VAL A 1 257 ? -3.738 40.812 25.641 1 74.94 257 VAL A C 1
ATOM 1987 O O . VAL A 1 257 ? -4.91 40.656 25.281 1 74.94 257 VAL A O 1
ATOM 1990 N N . LYS A 1 258 ? -3.176 40 26.25 1 79.25 258 LYS A N 1
ATOM 1991 C CA . LYS A 1 258 ? -3.857 38.906 26.938 1 79.25 258 LYS A CA 1
ATOM 1992 C C . LYS A 1 258 ? -4.297 39.312 28.328 1 79.25 258 LYS A C 1
ATOM 1994 O O . LYS A 1 258 ? -3.465 39.688 29.172 1 79.25 258 LYS A O 1
ATOM 1999 N N . CYS A 1 259 ? -5.66 39.281 28.625 1 72.69 259 CYS A N 1
ATOM 2000 C CA . CYS A 1 259 ? -6.211 39.75 29.891 1 72.69 259 CYS A CA 1
ATOM 2001 C C . CYS A 1 259 ? -5.93 38.781 31.016 1 72.69 259 CYS A C 1
ATOM 2003 O O . CYS A 1 259 ? -5.949 37.562 30.812 1 72.69 259 CYS A O 1
ATOM 2005 N N . ALA A 1 260 ? -5.547 39.344 32.125 1 71.69 260 ALA A N 1
ATOM 2006 C CA . ALA A 1 260 ? -5.402 38.531 33.344 1 71.69 260 ALA A CA 1
ATOM 2007 C C . ALA A 1 260 ? -6.762 38.062 33.844 1 71.69 260 ALA A C 1
ATOM 2009 O O . ALA A 1 260 ? -7.805 38.531 33.406 1 71.69 260 ALA A O 1
ATOM 2010 N N . LYS A 1 261 ? -6.668 37.188 34.656 1 75.38 261 LYS A N 1
ATOM 2011 C CA . LYS A 1 261 ? -7.887 36.656 35.281 1 75.38 261 LYS A CA 1
ATOM 2012 C C . LYS A 1 261 ? -8.695 37.781 35.938 1 75.38 261 LYS A C 1
ATOM 2014 O O . LYS A 1 261 ? -8.148 38.594 36.656 1 75.38 261 LYS A O 1
ATOM 2019 N N . GLY A 1 262 ? -10.07 37.938 35.625 1 68.88 262 GLY A N 1
ATOM 2020 C CA . GLY A 1 262 ? -10.945 38.938 36.25 1 68.88 262 GLY A CA 1
ATOM 2021 C C . GLY A 1 262 ? -11.141 40.156 35.375 1 68.88 262 GLY A C 1
ATOM 2022 O O . GLY A 1 262 ? -11.922 41.062 35.719 1 68.88 262 GLY A O 1
ATOM 2023 N N . ILE A 1 263 ? -10.414 40.219 34.344 1 70.56 263 ILE A N 1
ATOM 2024 C CA . ILE A 1 263 ? -10.516 41.375 33.5 1 70.56 263 ILE A CA 1
ATOM 2025 C C . ILE A 1 263 ? -11.391 41.062 32.281 1 70.56 263 ILE A C 1
ATOM 2027 O O . ILE A 1 263 ? -11.25 39.969 31.672 1 70.56 263 ILE A O 1
ATOM 2031 N N . ASP A 1 264 ? -12.297 41.906 32.062 1 73.12 264 ASP A N 1
ATOM 2032 C CA . ASP A 1 264 ? -13.211 41.75 30.938 1 73.12 264 ASP A CA 1
ATOM 2033 C C . ASP A 1 264 ? -12.578 42.281 29.656 1 73.12 264 ASP A C 1
ATOM 2035 O O . ASP A 1 264 ? -12.328 43.5 29.531 1 73.12 264 ASP A O 1
ATOM 2039 N N . ALA A 1 265 ? -12.32 41.5 28.781 1 75.75 265 ALA A N 1
ATOM 2040 C CA . ALA A 1 265 ? -11.672 41.844 27.516 1 75.75 265 ALA A CA 1
ATOM 2041 C C . ALA A 1 265 ? -12.508 42.844 26.719 1 75.75 265 ALA A C 1
ATOM 2043 O O . ALA A 1 265 ? -11.961 43.719 26.031 1 75.75 265 ALA A O 1
ATOM 2044 N N . THR A 1 266 ? -13.742 42.844 26.828 1 76.06 266 THR A N 1
ATOM 2045 C CA . THR A 1 266 ? -14.609 43.75 26.125 1 76.06 266 THR A CA 1
ATOM 2046 C C . THR A 1 266 ? -14.469 45.188 26.672 1 76.06 266 THR A C 1
ATOM 2048 O O . THR A 1 266 ? -14.406 46.156 25.922 1 76.06 266 THR A O 1
ATOM 2051 N N . LYS A 1 267 ? -14.438 45.281 27.953 1 76.56 267 LYS A N 1
ATOM 2052 C CA . LYS A 1 267 ? -14.25 46.594 28.594 1 76.56 267 LYS A CA 1
ATOM 2053 C C . LYS A 1 267 ? -12.859 47.156 28.297 1 76.56 267 LYS A C 1
ATOM 2055 O O . LYS A 1 267 ? -12.711 48.344 28.031 1 76.56 267 LYS A O 1
ATOM 2060 N N . LEU A 1 268 ? -11.953 46.219 28.312 1 77.12 268 LEU A N 1
ATOM 2061 C CA . LEU A 1 268 ? -10.602 46.625 27.969 1 77.12 268 LEU A CA 1
ATOM 2062 C C . LEU A 1 268 ? -10.531 47.125 26.516 1 77.12 268 LEU A C 1
ATOM 2064 O O . LEU A 1 268 ? -9.898 48.125 26.234 1 77.12 268 LEU A O 1
ATOM 2068 N N . ALA A 1 269 ? -11.141 46.438 25.641 1 73.69 269 ALA A N 1
ATOM 2069 C CA . ALA A 1 269 ? -11.18 46.812 24.234 1 73.69 269 ALA A CA 1
ATOM 2070 C C . ALA A 1 269 ? -11.836 48.188 24.062 1 73.69 269 ALA A C 1
ATOM 2072 O O . ALA A 1 269 ? -11.375 49 23.266 1 73.69 269 ALA A O 1
ATOM 2073 N N . GLN A 1 270 ? -12.891 48.438 24.766 1 74 270 GLN A N 1
ATOM 2074 C CA . GLN A 1 270 ? -13.562 49.719 24.703 1 74 270 GLN A CA 1
ATOM 2075 C C . GLN A 1 270 ? -12.648 50.844 25.188 1 74 270 GLN A C 1
ATOM 2077 O O . GLN A 1 270 ? -12.602 51.906 24.594 1 74 270 GLN A O 1
ATOM 2082 N N . GLU A 1 271 ? -11.953 50.562 26.266 1 74.69 271 GLU A N 1
ATOM 2083 C CA . GLU A 1 271 ? -11.008 51.531 26.781 1 74.69 271 GLU A CA 1
ATOM 2084 C C . GLU A 1 271 ? -9.867 51.781 25.797 1 74.69 271 GLU A C 1
ATOM 2086 O O . GLU A 1 271 ? -9.422 52.906 25.625 1 74.69 271 GLU A O 1
ATOM 2091 N N . PHE A 1 272 ? -9.469 50.656 25.141 1 75.31 272 PHE A N 1
ATOM 2092 C CA . PHE A 1 272 ? -8.445 50.781 24.109 1 75.31 272 PHE A CA 1
ATOM 2093 C C . PHE A 1 272 ? -8.938 51.625 22.953 1 75.31 272 PHE A C 1
ATOM 2095 O O . PHE A 1 272 ? -8.203 52.469 22.422 1 75.31 272 PHE A O 1
ATOM 2102 N N . LEU A 1 273 ? -10.078 51.406 22.547 1 70.19 273 LEU A N 1
ATOM 2103 C CA . LEU A 1 273 ? -10.664 52.156 21.453 1 70.19 273 LEU A CA 1
ATOM 2104 C C . LEU A 1 273 ? -10.703 53.656 21.797 1 70.19 273 LEU A C 1
ATOM 2106 O O . LEU A 1 273 ? -10.367 54.5 20.969 1 70.19 273 LEU A O 1
ATOM 2110 N N . THR A 1 274 ? -11.133 53.938 22.984 1 70.88 274 THR A N 1
ATOM 2111 C CA . THR A 1 274 ? -11.18 55.344 23.422 1 70.88 274 THR A CA 1
ATOM 2112 C C . THR A 1 274 ? -9.773 55.938 23.453 1 70.88 274 THR A C 1
ATOM 2114 O O . THR A 1 274 ? -9.578 57.094 23.047 1 70.88 274 THR A O 1
ATOM 2117 N N . PHE A 1 275 ? -8.914 55.156 23.891 1 71.06 275 PHE A N 1
ATOM 2118 C CA . PHE A 1 275 ? -7.523 55.594 23.938 1 71.06 275 PHE A CA 1
ATOM 2119 C C . PHE A 1 275 ? -6.977 55.812 22.531 1 71.06 275 PHE A C 1
ATOM 2121 O O . PHE A 1 275 ? -6.328 56.844 22.266 1 71.06 275 PHE A O 1
ATOM 2128 N N . LEU A 1 276 ? -7.246 54.875 21.656 1 72.12 276 LEU A N 1
ATOM 2129 C CA . LEU A 1 276 ? -6.742 55 20.297 1 72.12 276 LEU A CA 1
ATOM 2130 C C . LEU A 1 276 ? -7.324 56.219 19.594 1 72.12 276 LEU A C 1
ATOM 2132 O O . LEU A 1 276 ? -6.641 56.844 18.797 1 72.12 276 LEU A O 1
ATOM 2136 N N . HIS A 1 277 ? -8.461 56.531 19.938 1 68.75 277 HIS A N 1
ATOM 2137 C CA . HIS A 1 277 ? -9.078 57.75 19.375 1 68.75 277 HIS A CA 1
ATOM 2138 C C . HIS A 1 277 ? -8.453 59 19.953 1 68.75 277 HIS A C 1
ATOM 2140 O O . HIS A 1 277 ? -8.461 60.062 19.312 1 68.75 277 HIS A O 1
ATOM 2146 N N . SER A 1 278 ? -7.84 58.844 21.156 1 64.75 278 SER A N 1
ATOM 2147 C CA . SER A 1 278 ? -7.262 60.031 21.812 1 64.75 278 SER A CA 1
ATOM 2148 C C . SER A 1 278 ? -5.77 60.125 21.516 1 64.75 278 SER A C 1
ATOM 2150 O O . SER A 1 278 ? -5.145 61.156 21.828 1 64.75 278 SER A O 1
ATOM 2152 N N . LEU A 1 279 ? -5.242 59.094 21 1 66 279 LEU A N 1
ATOM 2153 C CA . LEU A 1 279 ? -3.805 59.062 20.75 1 66 279 LEU A CA 1
ATOM 2154 C C . LEU A 1 279 ? -3.424 59.938 19.562 1 66 279 LEU A C 1
ATOM 2156 O O . LEU A 1 279 ? -4.121 59.938 18.547 1 66 279 LEU A O 1
ATOM 2160 N N . ASP A 1 280 ? -2.482 60.812 19.812 1 62.59 280 ASP A N 1
ATOM 2161 C CA . ASP A 1 280 ? -1.905 61.594 18.719 1 62.59 280 ASP A CA 1
ATOM 2162 C C . ASP A 1 280 ? -1.145 60.719 17.75 1 62.59 280 ASP A C 1
ATOM 2164 O O . ASP A 1 280 ? -0.178 60.062 18.125 1 62.59 280 ASP A O 1
ATOM 2168 N N . LYS A 1 281 ? -1.623 60.469 16.594 1 65.5 281 LYS A N 1
ATOM 2169 C CA . LYS A 1 281 ? -1.076 59.656 15.516 1 65.5 281 LYS A CA 1
ATOM 2170 C C . LYS A 1 281 ? 0.398 59.969 15.281 1 65.5 281 LYS A C 1
ATOM 2172 O O . LYS A 1 281 ? 1.166 59.094 14.875 1 65.5 281 LYS A O 1
ATOM 2177 N N . ALA A 1 282 ? 0.79 61.156 15.477 1 65.94 282 ALA A N 1
ATOM 2178 C CA . ALA A 1 282 ? 2.156 61.594 15.203 1 65.94 282 ALA A CA 1
ATOM 2179 C C . ALA A 1 282 ? 3.154 60.875 16.094 1 65.94 282 ALA A C 1
ATOM 2181 O O . ALA A 1 282 ? 4.32 60.719 15.734 1 65.94 282 ALA A O 1
ATOM 2182 N N . GLN A 1 283 ? 2.709 60.375 17.25 1 62.44 283 GLN A N 1
ATOM 2183 C CA . GLN A 1 283 ? 3.607 59.719 18.219 1 62.44 283 GLN A CA 1
ATOM 2184 C C . GLN A 1 283 ? 3.859 58.281 17.859 1 62.44 283 GLN A C 1
ATOM 2186 O O . GLN A 1 283 ? 4.824 57.656 18.328 1 62.44 283 GLN A O 1
ATOM 2191 N N . ILE A 1 284 ? 2.992 57.781 16.938 1 64.88 284 ILE A N 1
ATOM 2192 C CA . ILE A 1 284 ? 3.119 56.344 16.672 1 64.88 284 ILE A CA 1
ATOM 2193 C C . ILE A 1 284 ? 3.465 56.125 15.195 1 64.88 284 ILE A C 1
ATOM 2195 O O . ILE A 1 284 ? 3.408 55 14.695 1 64.88 284 ILE A O 1
ATOM 2199 N N . LEU A 1 285 ? 3.902 57.125 14.531 1 64.31 285 LEU A N 1
ATOM 2200 C CA . LEU A 1 285 ? 4.32 57.031 13.141 1 64.31 285 LEU A CA 1
ATOM 2201 C C . LEU A 1 285 ? 5.734 56.469 13.031 1 64.31 285 LEU A C 1
ATOM 2203 O O . LEU A 1 285 ? 6.566 56.688 13.914 1 64.31 285 LEU A O 1
ATOM 2207 N N . GLU A 1 286 ? 5.969 55.688 12.062 1 63.69 286 GLU A N 1
ATOM 2208 C CA . GLU A 1 286 ? 7.297 55.156 11.75 1 63.69 286 GLU A CA 1
ATOM 2209 C C . GLU A 1 286 ? 8.258 56.281 11.383 1 63.69 286 GLU A C 1
ATOM 2211 O O . GLU A 1 286 ? 7.863 57.25 10.742 1 63.69 286 GLU A O 1
ATOM 2216 N N . ALA A 1 287 ? 9.43 56.5 12.148 1 54.03 287 ALA A N 1
ATOM 2217 C CA . ALA A 1 287 ? 10.461 57.469 11.773 1 54.03 287 ALA A CA 1
ATOM 2218 C C . ALA A 1 287 ? 10.875 57.312 10.312 1 54.03 287 ALA A C 1
ATOM 2220 O O . ALA A 1 287 ? 11.086 56.188 9.852 1 54.03 287 ALA A O 1
ATOM 2221 N N . ASP A 1 288 ? 10.57 58.25 9.461 1 48.5 288 ASP A N 1
ATOM 2222 C CA . ASP A 1 288 ? 11.156 58.312 8.125 1 48.5 288 ASP A CA 1
ATOM 2223 C C . ASP A 1 288 ? 12.68 58.344 8.195 1 48.5 288 ASP A C 1
ATOM 2225 O O . ASP A 1 288 ? 13.273 59.219 8.789 1 48.5 288 ASP A O 1
ATOM 2229 N N . GLU A 1 289 ? 13.391 57.281 8.484 1 44.97 289 GLU A N 1
ATOM 2230 C CA . GLU A 1 289 ? 14.844 57.312 8.32 1 44.97 289 GLU A CA 1
ATOM 2231 C C . GLU A 1 289 ? 15.219 57.875 6.941 1 44.97 289 GLU A C 1
ATOM 2233 O O . GLU A 1 289 ? 15.164 57.125 5.945 1 44.97 289 GLU A O 1
ATOM 2238 N N . SER A 1 290 ? 14.742 59 6.559 1 41.31 290 SER A N 1
ATOM 2239 C CA . SER A 1 290 ? 15.445 59.531 5.383 1 41.31 290 SER A CA 1
ATOM 2240 C C . SER A 1 290 ? 16.953 59.594 5.625 1 41.31 290 SER A C 1
ATOM 2242 O O . SER A 1 290 ? 17.391 60.094 6.664 1 41.31 290 SER A O 1
ATOM 2244 N N . PRO A 1 291 ? 17.766 58.719 4.938 1 43.06 291 PRO A N 1
ATOM 2245 C CA . PRO A 1 291 ? 19.219 58.938 4.891 1 43.06 291 PRO A CA 1
ATOM 2246 C C . PRO A 1 291 ? 19.578 60.375 4.527 1 43.06 291 PRO A C 1
ATOM 2248 O O . PRO A 1 291 ? 19.047 60.938 3.566 1 43.06 291 PRO A O 1
ATOM 2251 N N . SER A 1 292 ? 19.594 61.312 5.43 1 36.22 292 SER A N 1
ATOM 2252 C CA . SER A 1 292 ? 20.312 62.562 5.109 1 36.22 292 SER A CA 1
ATOM 2253 C C . SER A 1 292 ? 21.656 62.25 4.453 1 36.22 292 SER A C 1
ATOM 2255 O O . SER A 1 292 ? 22.5 61.562 5.031 1 36.22 292 SER A O 1
ATOM 2257 N N . GLY A 1 293 ? 21.656 62.094 3.117 1 32.59 293 GLY A N 1
ATOM 2258 C CA . GLY A 1 293 ? 22.859 62.219 2.291 1 32.59 293 GLY A CA 1
ATOM 2259 C C . GLY A 1 293 ? 23.719 63.406 2.646 1 32.59 293 GLY A C 1
ATOM 2260 O O . GLY A 1 293 ? 24.688 63.719 1.936 1 32.59 293 GLY A O 1
ATOM 2261 N N . GLN A 1 294 ? 24.156 63.719 3.949 1 25.09 294 GLN A N 1
ATOM 2262 C CA . GLN A 1 294 ? 25.406 64.5 3.908 1 25.09 294 GLN A CA 1
ATOM 2263 C C . GLN A 1 294 ? 26.578 63.562 3.576 1 25.09 294 GLN A C 1
ATOM 2265 O O . GLN A 1 294 ? 26.625 62.406 4.035 1 25.09 294 GLN A O 1
ATOM 2270 N N . MET B 1 1 ? -38.375 -81.438 -9.977 1 22.52 1 MET B N 1
ATOM 2271 C CA . MET B 1 1 ? -36.938 -81.312 -9.781 1 22.52 1 MET B CA 1
ATOM 2272 C C . MET B 1 1 ? -36.312 -80.438 -10.82 1 22.52 1 MET B C 1
ATOM 2274 O O . MET B 1 1 ? -35.531 -80.875 -11.68 1 22.52 1 MET B O 1
ATOM 2278 N N . LEU B 1 2 ? -37.188 -79.438 -11.297 1 24.02 2 LEU B N 1
ATOM 2279 C CA . LEU B 1 2 ? -36.906 -78.562 -12.406 1 24.02 2 LEU B CA 1
ATOM 2280 C C . LEU B 1 2 ? -35.688 -77.688 -12.109 1 24.02 2 LEU B C 1
ATOM 2282 O O . LEU B 1 2 ? -35.625 -77 -11.094 1 24.02 2 LEU B O 1
ATOM 2286 N N . GLN B 1 3 ? -34.562 -78.25 -12.586 1 20.47 3 GLN B N 1
ATOM 2287 C CA . GLN B 1 3 ? -33.219 -77.75 -12.414 1 20.47 3 GLN B CA 1
ATOM 2288 C C . GLN B 1 3 ? -33.062 -76.312 -12.945 1 20.47 3 GLN B C 1
ATOM 2290 O O . GLN B 1 3 ? -33.188 -76.125 -14.148 1 20.47 3 GLN B O 1
ATOM 2295 N N . ARG B 1 4 ? -33.656 -75.375 -12.188 1 25.02 4 ARG B N 1
ATOM 2296 C CA . ARG B 1 4 ? -33.594 -73.938 -12.43 1 25.02 4 ARG B CA 1
ATOM 2297 C C . ARG B 1 4 ? -32.156 -73.5 -12.68 1 25.02 4 ARG B C 1
ATOM 2299 O O . ARG B 1 4 ? -31.312 -73.562 -11.797 1 25.02 4 ARG B O 1
ATOM 2306 N N . MET B 1 5 ? -31.703 -73.875 -13.914 1 25.09 5 MET B N 1
ATOM 2307 C CA . MET B 1 5 ? -30.344 -73.562 -14.328 1 25.09 5 MET B CA 1
ATOM 2308 C C . MET B 1 5 ? -30.062 -72.062 -14.078 1 25.09 5 MET B C 1
ATOM 2310 O O . MET B 1 5 ? -30.688 -71.188 -14.695 1 25.09 5 MET B O 1
ATOM 2314 N N . SER B 1 6 ? -29.906 -71.688 -12.812 1 28.48 6 SER B N 1
ATOM 2315 C CA . SER B 1 6 ? -29.594 -70.312 -12.305 1 28.48 6 SER B CA 1
ATOM 2316 C C . SER B 1 6 ? -28.359 -69.75 -12.977 1 28.48 6 SER B C 1
ATOM 2318 O O . SER B 1 6 ? -27.234 -70.25 -12.75 1 28.48 6 SER B O 1
ATOM 2320 N N . GLN B 1 7 ? -28.438 -69.812 -14.391 1 27.23 7 GLN B N 1
ATOM 2321 C CA . GLN B 1 7 ? -27.25 -69.25 -15.062 1 27.23 7 GLN B CA 1
ATOM 2322 C C . GLN B 1 7 ? -26.828 -67.938 -14.469 1 27.23 7 GLN B C 1
ATOM 2324 O O . GLN B 1 7 ? -27.594 -66.938 -14.5 1 27.23 7 GLN B O 1
ATOM 2329 N N . ASP B 1 8 ? -26.156 -68 -13.352 1 28.14 8 ASP B N 1
ATOM 2330 C CA . ASP B 1 8 ? -25.5 -66.938 -12.641 1 28.14 8 ASP B CA 1
ATOM 2331 C C . ASP B 1 8 ? -24.594 -66.125 -13.578 1 28.14 8 ASP B C 1
ATOM 2333 O O . ASP B 1 8 ? -23.531 -66.562 -13.969 1 28.14 8 ASP B O 1
ATOM 2337 N N . SER B 1 9 ? -25.156 -65.75 -14.797 1 30.67 9 SER B N 1
ATOM 2338 C CA . SER B 1 9 ? -24.25 -65 -15.656 1 30.67 9 SER B CA 1
ATOM 2339 C C . SER B 1 9 ? -23.578 -63.875 -14.883 1 30.67 9 SER B C 1
ATOM 2341 O O . SER B 1 9 ? -24.25 -63.031 -14.273 1 30.67 9 SER B O 1
ATOM 2343 N N . GLU B 1 10 ? -22.438 -64.25 -14.25 1 29.67 10 GLU B N 1
ATOM 2344 C CA . GLU B 1 10 ? -21.516 -63.312 -13.617 1 29.67 10 GLU B CA 1
ATOM 2345 C C . GLU B 1 10 ? -21.297 -62.094 -14.492 1 29.67 10 GLU B C 1
ATOM 2347 O O . GLU B 1 10 ? -20.812 -62.188 -15.617 1 29.67 10 GLU B O 1
ATOM 2352 N N . SER B 1 11 ? -22.344 -61.25 -14.578 1 32.47 11 SER B N 1
ATOM 2353 C CA . SER B 1 11 ? -22.172 -60.031 -15.32 1 32.47 11 SER B CA 1
ATOM 2354 C C . SER B 1 11 ? -20.812 -59.375 -15.031 1 32.47 11 SER B C 1
ATOM 2356 O O . SER B 1 11 ? -20.391 -59.344 -13.875 1 32.47 11 SER B O 1
ATOM 2358 N N . PRO B 1 12 ? -19.844 -59.562 -15.992 1 30.94 12 PRO B N 1
ATOM 2359 C CA . PRO B 1 12 ? -18.547 -58.938 -15.742 1 30.94 12 PRO B CA 1
ATOM 2360 C C . PRO B 1 12 ? -18.672 -57.531 -15.109 1 30.94 12 PRO B C 1
ATOM 2362 O O . PRO B 1 12 ? -19.516 -56.75 -15.523 1 30.94 12 PRO B O 1
ATOM 2365 N N . GLN B 1 13 ? -18.547 -57.5 -13.742 1 27.84 13 GLN B N 1
ATOM 2366 C CA . GLN B 1 13 ? -18.5 -56.25 -13 1 27.84 13 GLN B CA 1
ATOM 2367 C C . GLN B 1 13 ? -17.625 -55.219 -13.719 1 27.84 13 GLN B C 1
ATOM 2369 O O . GLN B 1 13 ? -16.453 -55.469 -13.977 1 27.84 13 GLN B O 1
ATOM 2374 N N . LEU B 1 14 ? -18.203 -54.531 -14.711 1 29.47 14 LEU B N 1
ATOM 2375 C CA . LEU B 1 14 ? -17.484 -53.375 -15.258 1 29.47 14 LEU B CA 1
ATOM 2376 C C . LEU B 1 14 ? -16.75 -52.625 -14.164 1 29.47 14 LEU B C 1
ATOM 2378 O O . LEU B 1 14 ? -17.359 -52.188 -13.188 1 29.47 14 LEU B O 1
ATOM 2382 N N . GLN B 1 15 ? -15.562 -53.156 -13.742 1 29.81 15 GLN B N 1
ATOM 2383 C CA . GLN B 1 15 ? -14.656 -52.406 -12.875 1 29.81 15 GLN B CA 1
ATOM 2384 C C . GLN B 1 15 ? -14.742 -50.906 -13.125 1 29.81 15 GLN B C 1
ATOM 2386 O O . GLN B 1 15 ? -14.492 -50.469 -14.242 1 29.81 15 GLN B O 1
ATOM 2391 N N . VAL B 1 16 ? -15.711 -50.281 -12.508 1 31.89 16 VAL B N 1
ATOM 2392 C CA . VAL B 1 16 ? -15.734 -48.812 -12.492 1 31.89 16 VAL B CA 1
ATOM 2393 C C . VAL B 1 16 ? -14.32 -48.281 -12.289 1 31.89 16 VAL B C 1
ATOM 2395 O O . VAL B 1 16 ? -13.594 -48.75 -11.406 1 31.89 16 VAL B O 1
ATOM 2398 N N . PRO B 1 17 ? -13.617 -48.062 -13.43 1 30.19 17 PRO B N 1
ATOM 2399 C CA . PRO B 1 17 ? -12.289 -47.469 -13.188 1 30.19 17 PRO B CA 1
ATOM 2400 C C . PRO B 1 17 ? -12.25 -46.594 -11.938 1 30.19 17 PRO B C 1
ATOM 2402 O O . PRO B 1 17 ? -13.258 -45.969 -11.578 1 30.19 17 PRO B O 1
ATOM 2405 N N . ASN B 1 18 ? -11.609 -47.031 -10.844 1 30.58 18 ASN B N 1
ATOM 2406 C CA . ASN B 1 18 ? -11.188 -46.312 -9.641 1 30.58 18 ASN B CA 1
ATOM 2407 C C . ASN B 1 18 ? -10.953 -44.812 -9.922 1 30.58 18 ASN B C 1
ATOM 2409 O O . ASN B 1 18 ? -10.203 -44.469 -10.836 1 30.58 18 ASN B O 1
ATOM 2413 N N . SER B 1 19 ? -11.93 -43.969 -9.672 1 30.23 19 SER B N 1
ATOM 2414 C CA . SER B 1 19 ? -11.922 -42.5 -9.672 1 30.23 19 SER B CA 1
ATOM 2415 C C . SER B 1 19 ? -10.586 -41.969 -9.188 1 30.23 19 SER B C 1
ATOM 2417 O O . SER B 1 19 ? -10.25 -42.062 -8 1 30.23 19 SER B O 1
ATOM 2419 N N . GLU B 1 20 ? -9.414 -42.281 -9.75 1 28.77 20 GLU B N 1
ATOM 2420 C CA . GLU B 1 20 ? -8.172 -41.531 -9.531 1 28.77 20 GLU B CA 1
ATOM 2421 C C . GLU B 1 20 ? -8.453 -40.094 -9.141 1 28.77 20 GLU B C 1
ATOM 2423 O O . GLU B 1 20 ? -9.094 -39.344 -9.891 1 28.77 20 GLU B O 1
ATOM 2428 N N . ALA B 1 21 ? -8.727 -39.688 -7.957 1 35 21 ALA B N 1
ATOM 2429 C CA . ALA B 1 21 ? -8.656 -38.375 -7.32 1 35 21 ALA B CA 1
ATOM 2430 C C . ALA B 1 21 ? -7.723 -37.438 -8.086 1 35 21 ALA B C 1
ATOM 2432 O O . ALA B 1 21 ? -6.504 -37.625 -8.047 1 35 21 ALA B O 1
ATOM 2433 N N . ALA B 1 22 ? -7.984 -37.188 -9.305 1 34.62 22 ALA B N 1
ATOM 2434 C CA . ALA B 1 22 ? -7.453 -36.156 -10.195 1 34.62 22 ALA B CA 1
ATOM 2435 C C . ALA B 1 22 ? -6.832 -35.031 -9.398 1 34.62 22 ALA B C 1
ATOM 2437 O O . ALA B 1 22 ? -7.547 -34.25 -8.773 1 34.62 22 ALA B O 1
ATOM 2438 N N . SER B 1 23 ? -5.91 -35.094 -8.539 1 39.66 23 SER B N 1
ATOM 2439 C CA . SER B 1 23 ? -5.062 -34.156 -7.797 1 39.66 23 SER B CA 1
ATOM 2440 C C . SER B 1 23 ? -5 -32.812 -8.484 1 39.66 23 SER B C 1
ATOM 2442 O O . SER B 1 23 ? -4.371 -32.656 -9.531 1 39.66 23 SER B O 1
ATOM 2444 N N . SER B 1 24 ? -6.031 -32.062 -8.648 1 48.56 24 SER B N 1
ATOM 2445 C CA . SER B 1 24 ? -6.281 -30.703 -9.156 1 48.56 24 SER B CA 1
ATOM 2446 C C . SER B 1 24 ? -5.066 -29.797 -8.969 1 48.56 24 SER B C 1
ATOM 2448 O O . SER B 1 24 ? -4.93 -29.141 -7.934 1 48.56 24 SER B O 1
ATOM 2450 N N . ARG B 1 25 ? -3.873 -30.203 -9.219 1 56.12 25 ARG B N 1
ATOM 2451 C CA . ARG B 1 25 ? -2.551 -29.594 -9.133 1 56.12 25 ARG B CA 1
ATOM 2452 C C . ARG B 1 25 ? -2.535 -28.219 -9.797 1 56.12 25 ARG B C 1
ATOM 2454 O O . ARG B 1 25 ? -3.045 -28.062 -10.906 1 56.12 25 ARG B O 1
ATOM 2461 N N . THR B 1 26 ? -2.443 -27.141 -8.977 1 65.31 26 THR B N 1
ATOM 2462 C CA . THR B 1 26 ? -2.164 -25.797 -9.492 1 65.31 26 THR B CA 1
ATOM 2463 C C . THR B 1 26 ? -1.095 -25.859 -10.586 1 65.31 26 THR B C 1
ATOM 2465 O O . THR B 1 26 ? -0.059 -26.5 -10.406 1 65.31 26 THR B O 1
ATOM 2468 N N . ALA B 1 27 ? -1.521 -25.688 -11.867 1 78.31 27 ALA B N 1
ATOM 2469 C CA . ALA B 1 27 ? -0.596 -25.688 -13 1 78.31 27 ALA B CA 1
ATOM 2470 C C . ALA B 1 27 ? -0.507 -24.297 -13.633 1 78.31 27 ALA B C 1
ATOM 2472 O O . ALA B 1 27 ? -1.446 -23.5 -13.539 1 78.31 27 ALA B O 1
ATOM 2473 N N . ILE B 1 28 ? 0.594 -24 -14.102 1 89.25 28 ILE B N 1
ATOM 2474 C CA . ILE B 1 28 ? 0.787 -22.766 -14.859 1 89.25 28 ILE B CA 1
ATOM 2475 C C . ILE B 1 28 ? 0.563 -23.031 -16.344 1 89.25 28 ILE B C 1
ATOM 2477 O O . ILE B 1 28 ? 1.117 -23.984 -16.906 1 89.25 28 ILE B O 1
ATOM 2481 N N . HIS B 1 29 ? -0.299 -22.312 -16.969 1 91.94 29 HIS B N 1
ATOM 2482 C CA . HIS B 1 29 ? -0.634 -22.422 -18.375 1 91.94 29 HIS B CA 1
ATOM 2483 C C . HIS B 1 29 ? -0.412 -21.094 -19.109 1 91.94 29 HIS B C 1
ATOM 2485 O O . HIS B 1 29 ? -0.381 -20.047 -18.469 1 91.94 29 HIS B O 1
ATOM 2491 N N . ILE B 1 30 ? -0.193 -21.219 -20.359 1 94.75 30 ILE B N 1
ATOM 2492 C CA . ILE B 1 30 ? -0.208 -20.047 -21.219 1 94.75 30 ILE B CA 1
ATOM 2493 C C . ILE B 1 30 ? -1.588 -19.891 -21.859 1 94.75 30 ILE B C 1
ATOM 2495 O O . ILE B 1 30 ? -2.027 -20.75 -22.625 1 94.75 30 ILE B O 1
ATOM 2499 N N . LEU B 1 31 ? -2.24 -18.859 -21.562 1 97.19 31 LEU B N 1
ATOM 2500 C CA . LEU B 1 31 ? -3.609 -18.656 -22.016 1 97.19 31 LEU B CA 1
ATOM 2501 C C . LEU B 1 31 ? -3.686 -17.484 -22.984 1 97.19 31 LEU B C 1
ATOM 2503 O O . LEU B 1 31 ? -2.877 -16.562 -22.906 1 97.19 31 LEU B O 1
ATOM 2507 N N . ASN B 1 32 ? -4.66 -17.547 -23.844 1 97.5 32 ASN B N 1
ATOM 2508 C CA . ASN B 1 32 ? -4.996 -16.359 -24.641 1 97.5 32 ASN B CA 1
ATOM 2509 C C . ASN B 1 32 ? -5.637 -15.273 -23.781 1 97.5 32 ASN B C 1
ATOM 2511 O O . ASN B 1 32 ? -6.574 -15.539 -23.031 1 97.5 32 ASN B O 1
ATOM 2515 N N . VAL B 1 33 ? -5.156 -14.055 -23.922 1 97.5 33 VAL B N 1
ATOM 2516 C CA . VAL B 1 33 ? -5.613 -12.961 -23.078 1 97.5 33 VAL B CA 1
ATOM 2517 C C . VAL B 1 33 ? -7.105 -12.711 -23.312 1 97.5 33 VAL B C 1
ATOM 2519 O O . VAL B 1 33 ? -7.816 -12.273 -22.406 1 97.5 33 VAL B O 1
ATOM 2522 N N . ASP B 1 34 ? -7.598 -13.047 -24.469 1 96.31 34 ASP B N 1
ATOM 2523 C CA . ASP B 1 34 ? -8.984 -12.766 -24.828 1 96.31 34 ASP B CA 1
ATOM 2524 C C . ASP B 1 34 ? -9.922 -13.828 -24.266 1 96.31 34 ASP B C 1
ATOM 2526 O O . ASP B 1 34 ? -11.141 -13.656 -24.281 1 96.31 34 ASP B O 1
ATOM 2530 N N . GLN B 1 35 ? -9.375 -14.93 -23.75 1 97.38 35 GLN B N 1
ATOM 2531 C CA . GLN B 1 35 ? -10.188 -15.977 -23.141 1 97.38 35 GLN B CA 1
ATOM 2532 C C . GLN B 1 35 ? -10.391 -15.727 -21.641 1 97.38 35 GLN B C 1
ATOM 2534 O O . GLN B 1 35 ? -11.062 -16.5 -20.969 1 97.38 35 GLN B O 1
ATOM 2539 N N . ILE B 1 36 ? -9.844 -14.633 -21.219 1 98.12 36 ILE B N 1
ATOM 2540 C CA . ILE B 1 36 ? -9.93 -14.289 -19.797 1 98.12 36 ILE B CA 1
ATOM 2541 C C . ILE B 1 36 ? -10.938 -13.164 -19.594 1 98.12 36 ILE B C 1
ATOM 2543 O O . ILE B 1 36 ? -10.891 -12.148 -20.297 1 98.12 36 ILE B O 1
ATOM 2547 N N . VAL B 1 37 ? -11.812 -13.367 -18.656 1 97.19 37 VAL B N 1
ATOM 2548 C CA . VAL B 1 37 ? -12.812 -12.344 -18.359 1 97.19 37 VAL B CA 1
ATOM 2549 C C . VAL B 1 37 ? -12.625 -11.836 -16.922 1 97.19 37 VAL B C 1
ATOM 2551 O O . VAL B 1 37 ? -12.203 -12.578 -16.047 1 97.19 37 VAL B O 1
ATOM 2554 N N . LYS B 1 38 ? -12.961 -10.664 -16.781 1 93.88 38 LYS B N 1
ATOM 2555 C CA . LYS B 1 38 ? -12.844 -10.039 -15.461 1 93.88 38 LYS B CA 1
ATOM 2556 C C . LYS B 1 38 ? -13.836 -10.641 -14.477 1 93.88 38 LYS B C 1
ATOM 2558 O O . LYS B 1 38 ? -14.992 -10.891 -14.82 1 93.88 38 LYS B O 1
ATOM 2563 N N . SER B 1 39 ? -13.383 -10.789 -13.305 1 92.94 39 SER B N 1
ATOM 2564 C CA . SER B 1 39 ? -14.258 -11.281 -12.25 1 92.94 39 SER B CA 1
ATOM 2565 C C . SER B 1 39 ? -15.164 -10.18 -11.727 1 92.94 39 SER B C 1
ATOM 2567 O O . SER B 1 39 ? -14.727 -9.039 -11.555 1 92.94 39 SER B O 1
ATOM 2569 N N . PRO B 1 40 ? -16.406 -10.484 -11.438 1 89.19 40 PRO B N 1
ATOM 2570 C CA . PRO B 1 40 ? -17.281 -9.5 -10.789 1 89.19 40 PRO B CA 1
ATOM 2571 C C . PRO B 1 40 ? -16.859 -9.195 -9.352 1 89.19 40 PRO B C 1
ATOM 2573 O O . PRO B 1 40 ? -17.375 -8.25 -8.75 1 89.19 40 PRO B O 1
ATOM 2576 N N . PHE B 1 41 ? -15.891 -9.938 -8.883 1 87.75 41 PHE B N 1
ATOM 2577 C CA . PHE B 1 41 ? -15.5 -9.828 -7.48 1 87.75 41 PHE B CA 1
ATOM 2578 C C . PHE B 1 41 ? -14.266 -8.945 -7.332 1 87.75 41 PHE B C 1
ATOM 2580 O O . PHE B 1 41 ? -13.797 -8.711 -6.219 1 87.75 41 PHE B O 1
ATOM 2587 N N . GLN B 1 42 ? -13.758 -8.453 -8.398 1 87.94 42 GLN B N 1
ATOM 2588 C CA . GLN B 1 42 ? -12.547 -7.641 -8.328 1 87.94 42 GLN B CA 1
ATOM 2589 C C . GLN B 1 42 ? -12.789 -6.367 -7.523 1 87.94 42 GLN B C 1
ATOM 2591 O O . GLN B 1 42 ? -13.656 -5.562 -7.875 1 87.94 42 GLN B O 1
ATOM 2596 N N . PRO B 1 43 ? -11.969 -6.207 -6.531 1 90.56 43 PRO B N 1
ATOM 2597 C CA . PRO B 1 43 ? -12.219 -5.094 -5.613 1 90.56 43 PRO B CA 1
ATOM 2598 C C . PRO B 1 43 ? -11.812 -3.742 -6.199 1 90.56 43 PRO B C 1
ATOM 2600 O O . PRO B 1 43 ? -12.398 -2.715 -5.852 1 90.56 43 PRO B O 1
ATOM 2603 N N . ARG B 1 44 ? -10.844 -3.713 -7.055 1 90.06 44 ARG B N 1
ATOM 2604 C CA . ARG B 1 44 ? -10.336 -2.443 -7.566 1 90.06 44 ARG B CA 1
ATOM 2605 C C . ARG B 1 44 ? -11.359 -1.782 -8.484 1 90.06 44 ARG B C 1
ATOM 2607 O O . ARG B 1 44 ? -11.914 -2.434 -9.375 1 90.06 44 ARG B O 1
ATOM 2614 N N . LEU B 1 45 ? -11.531 -0.502 -8.305 1 91.88 45 LEU B N 1
ATOM 2615 C CA . LEU B 1 45 ? -12.57 0.208 -9.047 1 91.88 45 LEU B CA 1
ATOM 2616 C C . LEU B 1 45 ? -11.953 1.091 -10.125 1 91.88 45 LEU B C 1
ATOM 2618 O O . LEU B 1 45 ? -12.594 1.373 -11.141 1 91.88 45 LEU B O 1
ATOM 2622 N N . VAL B 1 46 ? -10.781 1.532 -9.844 1 91.19 46 VAL B N 1
ATOM 2623 C CA . VAL B 1 46 ? -10.156 2.473 -10.766 1 91.19 46 VAL B CA 1
ATOM 2624 C C . VAL B 1 46 ? -8.727 2.025 -11.062 1 91.19 46 VAL B C 1
ATOM 2626 O O . VAL B 1 46 ? -8.047 1.476 -10.195 1 91.19 46 VAL B O 1
ATOM 2629 N N . PHE B 1 47 ? -8.32 2.301 -12.312 1 90.62 47 PHE B N 1
ATOM 2630 C CA . PHE B 1 47 ? -6.969 1.974 -12.766 1 90.62 47 PHE B CA 1
ATOM 2631 C C . PHE B 1 47 ? -6.281 3.203 -13.352 1 90.62 47 PHE B C 1
ATOM 2633 O O . PHE B 1 47 ? -6.898 3.98 -14.078 1 90.62 47 PHE B O 1
ATOM 2640 N N . ASP B 1 48 ? -5.086 3.344 -13 1 89.81 48 ASP B N 1
ATOM 2641 C CA . ASP B 1 48 ? -4.254 4.414 -13.539 1 89.81 48 ASP B CA 1
ATOM 2642 C C . ASP B 1 48 ? -3.619 4 -14.867 1 89.81 48 ASP B C 1
ATOM 2644 O O . ASP B 1 48 ? -2.73 3.148 -14.898 1 89.81 48 ASP B O 1
ATOM 2648 N N . GLN B 1 49 ? -3.957 4.703 -15.828 1 93.5 49 GLN B N 1
ATOM 2649 C CA . GLN B 1 49 ? -3.506 4.336 -17.156 1 93.5 49 GLN B CA 1
ATOM 2650 C C . GLN B 1 49 ? -1.991 4.473 -17.297 1 93.5 49 GLN B C 1
ATOM 2652 O O . GLN B 1 49 ? -1.334 3.621 -17.891 1 93.5 49 GLN B O 1
ATOM 2657 N N . ALA B 1 50 ? -1.489 5.492 -16.766 1 92.56 50 ALA B N 1
ATOM 2658 C CA . ALA B 1 50 ? -0.045 5.699 -16.844 1 92.56 50 ALA B CA 1
ATOM 2659 C C . ALA B 1 50 ? 0.702 4.574 -16.125 1 92.56 50 ALA B C 1
ATOM 2661 O O . ALA B 1 50 ? 1.713 4.078 -16.625 1 92.56 50 ALA B O 1
ATOM 2662 N N . ALA B 1 51 ? 0.184 4.219 -15.031 1 89.69 51 ALA B N 1
ATOM 2663 C CA . ALA B 1 51 ? 0.794 3.131 -14.273 1 89.69 51 ALA B CA 1
ATOM 2664 C C . ALA B 1 51 ? 0.713 1.814 -15.039 1 89.69 51 ALA B C 1
ATOM 2666 O O . ALA B 1 51 ? 1.643 1.005 -14.992 1 89.69 51 ALA B O 1
ATOM 2667 N N . LEU B 1 52 ? -0.363 1.623 -15.711 1 93.19 52 LEU B N 1
ATOM 2668 C CA . LEU B 1 52 ? -0.524 0.417 -16.516 1 93.19 52 LEU B CA 1
ATOM 2669 C C . LEU B 1 52 ? 0.464 0.404 -17.672 1 93.19 52 LEU B C 1
ATOM 2671 O O . LEU B 1 52 ? 1.019 -0.645 -18.016 1 93.19 52 LEU B O 1
ATOM 2675 N N . GLU B 1 53 ? 0.656 1.515 -18.219 1 94.81 53 GLU B N 1
ATOM 2676 C CA . GLU B 1 53 ? 1.621 1.619 -19.312 1 94.81 53 GLU B CA 1
ATOM 2677 C C . GLU B 1 53 ? 3.037 1.324 -18.828 1 94.81 53 GLU B C 1
ATOM 2679 O O . GLU B 1 53 ? 3.789 0.606 -19.484 1 94.81 53 GLU B O 1
ATOM 2684 N N . ASP B 1 54 ? 3.328 1.848 -17.734 1 92.31 54 ASP B N 1
ATOM 2685 C CA . ASP B 1 54 ? 4.625 1.565 -17.141 1 92.31 54 ASP B CA 1
ATOM 2686 C C . ASP B 1 54 ? 4.797 0.071 -16.875 1 92.31 54 ASP B C 1
ATOM 2688 O O . ASP B 1 54 ? 5.852 -0.498 -17.156 1 92.31 54 ASP B O 1
ATOM 2692 N N . LEU B 1 55 ? 3.787 -0.492 -16.359 1 91.25 55 LEU B N 1
ATOM 2693 C CA . LEU B 1 55 ? 3.83 -1.929 -16.109 1 91.25 55 LEU B CA 1
ATOM 2694 C C . LEU B 1 55 ? 3.977 -2.705 -17.422 1 91.25 55 LEU B C 1
ATOM 2696 O O . LEU B 1 55 ? 4.707 -3.699 -17.469 1 91.25 55 LEU B O 1
ATOM 2700 N N . GLY B 1 56 ? 3.291 -2.275 -18.406 1 94.5 56 GLY B N 1
ATOM 2701 C CA . GLY B 1 56 ? 3.453 -2.883 -19.719 1 94.5 56 GLY B CA 1
ATOM 2702 C C . GLY B 1 56 ? 4.887 -2.859 -20.203 1 94.5 56 GLY B C 1
ATOM 2703 O O . GLY B 1 56 ? 5.391 -3.865 -20.719 1 94.5 56 GLY B O 1
ATOM 2704 N N . THR B 1 57 ? 5.453 -1.774 -20.031 1 93.25 57 THR B N 1
ATOM 2705 C CA . THR B 1 57 ? 6.852 -1.632 -20.422 1 93.25 57 THR B CA 1
ATOM 2706 C C . THR B 1 57 ? 7.734 -2.602 -19.641 1 93.25 57 THR B C 1
ATOM 2708 O O . THR B 1 57 ? 8.641 -3.217 -20.203 1 93.25 57 THR B O 1
ATOM 2711 N N . SER B 1 58 ? 7.457 -2.734 -18.438 1 91.62 58 SER B N 1
ATOM 2712 C CA . SER B 1 58 ? 8.203 -3.682 -17.609 1 91.62 58 SER B CA 1
ATOM 2713 C C . SER B 1 58 ? 8.016 -5.109 -18.109 1 91.62 58 SER B C 1
ATOM 2715 O O . SER B 1 58 ? 8.984 -5.848 -18.266 1 91.62 58 SER B O 1
ATOM 2717 N N . ILE B 1 59 ? 6.844 -5.441 -18.359 1 93.19 59 ILE B N 1
ATOM 2718 C CA . ILE B 1 59 ? 6.523 -6.789 -18.828 1 93.19 59 ILE B CA 1
ATOM 2719 C C . ILE B 1 59 ? 7.23 -7.07 -20.141 1 93.19 59 ILE B C 1
ATOM 2721 O O . ILE B 1 59 ? 7.723 -8.18 -20.375 1 93.19 59 ILE B O 1
ATOM 2725 N N . GLN B 1 60 ? 7.32 -6.105 -20.922 1 93.81 60 GLN B N 1
ATOM 2726 C CA . GLN B 1 6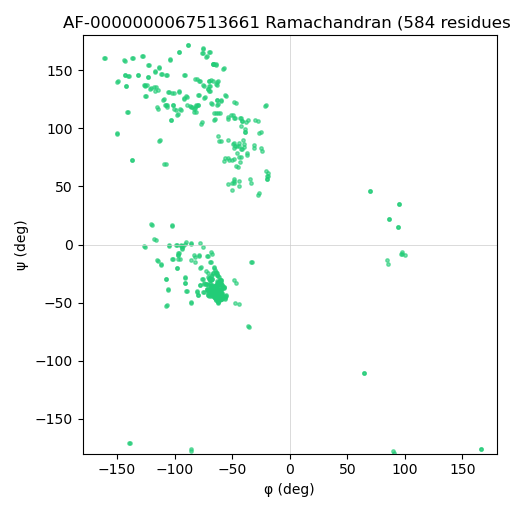0 ? 8.016 -6.246 -22.203 1 93.81 60 GLN B CA 1
ATOM 2727 C C . GLN B 1 60 ? 9.516 -6.445 -22 1 93.81 60 GLN B C 1
ATOM 2729 O O . GLN B 1 60 ? 10.164 -7.156 -22.766 1 93.81 60 GLN B O 1
ATOM 2734 N N . THR B 1 61 ? 9.992 -5.902 -20.984 1 90.31 61 THR B N 1
ATOM 2735 C CA . THR B 1 61 ? 11.438 -5.871 -20.781 1 90.31 61 THR B CA 1
ATOM 2736 C C . THR B 1 61 ? 11.906 -7.098 -20 1 90.31 61 THR B C 1
ATOM 2738 O O . THR B 1 61 ? 12.906 -7.719 -20.344 1 90.31 61 THR B O 1
ATOM 2741 N N . ILE B 1 62 ? 11.133 -7.52 -18.984 1 87.94 62 ILE B N 1
ATOM 2742 C CA . ILE B 1 62 ? 11.664 -8.578 -18.125 1 87.94 62 ILE B CA 1
ATOM 2743 C C . ILE B 1 62 ? 10.68 -9.734 -18.062 1 87.94 62 ILE B C 1
ATOM 2745 O O . ILE B 1 62 ? 10.953 -10.766 -17.438 1 87.94 62 ILE B O 1
ATOM 2749 N N . GLY B 1 63 ? 9.555 -9.602 -18.703 1 89.81 63 GLY B N 1
ATOM 2750 C CA . GLY B 1 63 ? 8.547 -10.648 -18.656 1 89.81 63 GLY B CA 1
ATOM 2751 C C . GLY B 1 63 ? 7.555 -10.477 -17.531 1 89.81 63 GLY B C 1
ATOM 2752 O O . GLY B 1 63 ? 7.625 -9.508 -16.781 1 89.81 63 GLY B O 1
ATOM 2753 N N . LEU B 1 64 ? 6.66 -11.477 -17.516 1 88.56 64 LEU B N 1
ATOM 2754 C CA . LEU B 1 64 ? 5.633 -11.477 -16.484 1 88.56 64 LEU B CA 1
ATOM 2755 C C . LEU B 1 64 ? 6.207 -11.93 -15.141 1 88.56 64 LEU B C 1
ATOM 2757 O O . LEU B 1 64 ? 6.762 -13.023 -15.039 1 88.56 64 LEU B O 1
ATOM 2761 N N . GLY B 1 65 ? 6.449 -11.211 -14.188 1 82 65 GLY B N 1
ATOM 2762 C CA . GLY B 1 65 ? 6.98 -11.57 -12.883 1 82 65 GLY B CA 1
ATOM 2763 C C . GLY B 1 65 ? 6.277 -12.766 -12.266 1 82 65 GLY B C 1
ATOM 2764 O O . GLY B 1 65 ? 6.926 -13.719 -11.828 1 82 65 GLY B O 1
ATOM 2765 N N . GLN B 1 66 ? 5.051 -12.758 -12.219 1 85.88 66 GLN B N 1
ATOM 2766 C CA . GLN B 1 66 ? 4.211 -13.836 -11.703 1 85.88 66 GLN B CA 1
ATOM 2767 C C . GLN B 1 66 ? 2.973 -14.031 -12.578 1 85.88 66 GLN B C 1
ATOM 2769 O O . GLN B 1 66 ? 2.414 -13.07 -13.102 1 85.88 66 GLN B O 1
ATOM 2774 N N . PRO B 1 67 ? 2.605 -15.281 -12.664 1 91.69 67 PRO B N 1
ATOM 2775 C CA . PRO B 1 67 ? 1.393 -15.516 -13.445 1 91.69 67 PRO B CA 1
ATOM 2776 C C . PRO B 1 67 ? 0.143 -14.922 -12.805 1 91.69 67 PRO B C 1
ATOM 2778 O O . PRO B 1 67 ? 0.13 -14.672 -11.594 1 91.69 67 PRO B O 1
ATOM 2781 N N . ILE B 1 68 ? -0.809 -14.656 -13.617 1 92.5 68 ILE B N 1
ATOM 2782 C CA . ILE B 1 68 ? -2.1 -14.25 -13.07 1 92.5 68 ILE B CA 1
ATOM 2783 C C . ILE B 1 68 ? -2.83 -15.469 -12.516 1 92.5 68 ILE B C 1
ATOM 2785 O O . ILE B 1 68 ? -2.424 -16.609 -12.758 1 92.5 68 ILE B O 1
ATOM 2789 N N . LEU B 1 69 ? -3.83 -15.219 -11.742 1 92.25 69 LEU B N 1
ATOM 2790 C CA . LEU B 1 69 ? -4.648 -16.281 -11.164 1 92.25 69 LEU B CA 1
ATOM 2791 C C . LEU B 1 69 ? -6.039 -16.297 -11.789 1 92.25 69 LEU B C 1
ATOM 2793 O O . LEU B 1 69 ? -6.746 -15.281 -11.758 1 92.25 69 LEU B O 1
ATOM 2797 N N . VAL B 1 70 ? -6.391 -17.484 -12.32 1 95.88 70 VAL B N 1
ATOM 2798 C CA . VAL B 1 70 ? -7.699 -17.594 -12.945 1 95.88 70 VAL B CA 1
ATOM 2799 C C . VAL B 1 70 ? -8.375 -18.891 -12.523 1 95.88 70 VAL B C 1
ATOM 2801 O O . VAL B 1 70 ? -7.715 -19.797 -12.016 1 95.88 70 VAL B O 1
ATOM 2804 N N . ARG B 1 71 ? -9.648 -18.922 -12.68 1 95.56 71 ARG B N 1
ATOM 2805 C CA . ARG B 1 71 ? -10.398 -20.172 -12.516 1 95.56 71 ARG B CA 1
ATOM 2806 C C . ARG B 1 71 ? -11.188 -20.5 -13.781 1 95.56 71 ARG B C 1
ATOM 2808 O O . ARG B 1 71 ? -11.672 -19.609 -14.477 1 95.56 71 ARG B O 1
ATOM 2815 N N . PRO B 1 72 ? -11.281 -21.781 -14.094 1 95.88 72 PRO B N 1
ATOM 2816 C CA . PRO B 1 72 ? -12.055 -22.156 -15.281 1 95.88 72 PRO B CA 1
ATOM 2817 C C . PRO B 1 72 ? -13.555 -21.953 -15.102 1 95.88 72 PRO B C 1
ATOM 2819 O O . PRO B 1 72 ? -14.086 -22.188 -14.008 1 95.88 72 PRO B O 1
ATOM 2822 N N . LEU B 1 73 ? -14.133 -21.5 -16.156 1 96 73 LEU B N 1
ATOM 2823 C CA . LEU B 1 73 ? -15.586 -21.375 -16.188 1 96 73 LEU B CA 1
ATOM 2824 C C . LEU B 1 73 ? -16.219 -22.484 -17.016 1 96 73 LEU B C 1
ATOM 2826 O O . LEU B 1 73 ? -15.562 -23.047 -17.891 1 96 73 LEU B O 1
ATOM 2830 N N . PRO B 1 74 ? -17.422 -22.719 -16.812 1 93.81 74 PRO B N 1
ATOM 2831 C CA . PRO B 1 74 ? -18.109 -23.781 -17.562 1 93.81 74 PRO B CA 1
ATOM 2832 C C . PRO B 1 74 ? -18.172 -23.5 -19.062 1 93.81 74 PRO B C 1
ATOM 2834 O O . PRO B 1 74 ? -18.219 -24.438 -19.859 1 93.81 74 PRO B O 1
ATOM 2837 N N . ASN B 1 75 ? -18.109 -22.312 -19.484 1 94.56 75 ASN B N 1
ATOM 2838 C CA . ASN B 1 75 ? -18.219 -21.953 -20.906 1 94.56 75 ASN B CA 1
ATOM 2839 C C . ASN B 1 75 ? -16.875 -22.047 -21.609 1 94.56 75 ASN B C 1
ATOM 2841 O O . ASN B 1 75 ? -16.75 -21.703 -22.781 1 94.56 75 ASN B O 1
ATOM 2845 N N . GLY B 1 76 ? -15.875 -22.438 -20.859 1 94.31 76 GLY B N 1
ATOM 2846 C CA . GLY B 1 76 ? -14.57 -22.625 -21.484 1 94.31 76 GLY B CA 1
ATOM 2847 C C . GLY B 1 76 ? -13.656 -21.438 -21.312 1 94.31 76 GLY B C 1
ATOM 2848 O O . GLY B 1 76 ? -12.469 -21.5 -21.625 1 94.31 76 GLY B O 1
ATOM 2849 N N . LEU B 1 77 ? -14.242 -20.391 -20.781 1 97.12 77 LEU B N 1
ATOM 2850 C CA . LEU B 1 77 ? -13.445 -19.203 -20.516 1 97.12 77 LEU B CA 1
ATOM 2851 C C . LEU B 1 77 ? -12.82 -19.266 -19.141 1 97.12 77 LEU B C 1
ATOM 2853 O O . LEU B 1 77 ? -13.047 -20.219 -18.391 1 97.12 77 LEU B O 1
ATOM 2857 N N . PHE B 1 78 ? -11.938 -18.281 -18.906 1 97.94 78 PHE B N 1
ATOM 2858 C CA . PHE B 1 78 ? -11.281 -18.188 -17.609 1 97.94 78 PHE B CA 1
ATOM 2859 C C . PHE B 1 78 ? -11.656 -16.875 -16.922 1 97.94 78 PHE B C 1
ATOM 2861 O O . PHE B 1 78 ? -11.719 -15.828 -17.562 1 97.94 78 PHE B O 1
ATOM 2868 N N . GLU B 1 79 ? -11.953 -16.984 -15.672 1 97.88 79 GLU B N 1
ATOM 2869 C CA . GLU B 1 79 ? -12.258 -15.805 -14.875 1 97.88 79 GLU B CA 1
ATOM 2870 C C . GLU B 1 79 ? -11.023 -15.312 -14.117 1 97.88 79 GLU B C 1
ATOM 2872 O O . GLU B 1 79 ? -10.352 -16.094 -13.445 1 97.88 79 GLU B O 1
ATOM 2877 N N . LEU B 1 80 ? -10.805 -14.078 -14.219 1 96.62 80 LEU B N 1
ATOM 2878 C CA . LEU B 1 80 ? -9.641 -13.461 -13.586 1 96.62 80 LEU B CA 1
ATOM 2879 C C . LEU B 1 80 ? -9.883 -13.234 -12.102 1 96.62 80 LEU B C 1
ATOM 2881 O O . LEU B 1 80 ? -10.742 -12.43 -11.727 1 96.62 80 LEU B O 1
ATOM 2885 N N . ILE B 1 81 ? -9.07 -13.828 -11.297 1 92.56 81 ILE B N 1
ATOM 2886 C CA . ILE B 1 81 ? -9.219 -13.703 -9.852 1 92.56 81 ILE B CA 1
ATOM 2887 C C . ILE B 1 81 ? -8.133 -12.773 -9.305 1 92.56 81 ILE B C 1
ATOM 2889 O O . ILE B 1 81 ? -8.391 -11.977 -8.391 1 92.56 81 ILE B O 1
ATOM 2893 N N . GLY B 1 82 ? -6.945 -12.883 -9.844 1 90.88 82 GLY B N 1
ATOM 2894 C CA . GLY B 1 82 ? -5.832 -12.055 -9.406 1 90.88 82 GLY B CA 1
ATOM 2895 C C . GLY B 1 82 ? -4.914 -11.641 -10.539 1 90.88 82 GLY B C 1
ATOM 2896 O O . GLY B 1 82 ? -4.68 -12.414 -11.469 1 90.88 82 GLY B O 1
ATOM 2897 N N . GLY B 1 83 ? -4.367 -10.438 -10.43 1 90.25 83 GLY B N 1
ATOM 2898 C CA . GLY B 1 83 ? -3.432 -9.953 -11.43 1 90.25 83 GLY B CA 1
ATOM 2899 C C . GLY B 1 83 ? -4.094 -9.109 -12.5 1 90.25 83 GLY B C 1
ATOM 2900 O O . GLY B 1 83 ? -3.672 -9.133 -13.664 1 90.25 83 GLY B O 1
ATOM 2901 N N . GLU B 1 84 ? -5.062 -8.359 -12.195 1 91.44 84 GLU B N 1
ATOM 2902 C CA . GLU B 1 84 ? -5.801 -7.594 -13.195 1 91.44 84 GLU B CA 1
ATOM 2903 C C . GLU B 1 84 ? -4.914 -6.535 -13.844 1 91.44 84 GLU B C 1
ATOM 2905 O O . GLU B 1 84 ? -5.027 -6.277 -15.047 1 91.44 84 GLU B O 1
ATOM 2910 N N . ARG B 1 85 ? -4.07 -5.934 -13.078 1 90.69 85 ARG B N 1
ATOM 2911 C CA . ARG B 1 85 ? -3.168 -4.945 -13.656 1 90.69 85 ARG B CA 1
ATOM 2912 C C . ARG B 1 85 ? -2.232 -5.59 -14.68 1 90.69 85 ARG B C 1
ATOM 2914 O O . ARG B 1 85 ? -1.985 -5.023 -15.742 1 90.69 85 ARG B O 1
ATOM 2921 N N . ARG B 1 86 ? -1.796 -6.734 -14.383 1 92.81 86 ARG B N 1
ATOM 2922 C CA . ARG B 1 86 ? -0.907 -7.449 -15.297 1 92.81 86 ARG B CA 1
ATOM 2923 C C . ARG B 1 86 ? -1.641 -7.859 -16.562 1 92.81 86 ARG B C 1
ATOM 2925 O O . ARG B 1 86 ? -1.082 -7.785 -17.656 1 92.81 86 ARG B O 1
ATOM 2932 N N . TRP B 1 87 ? -2.854 -8.273 -16.359 1 95.75 87 TRP B N 1
ATOM 2933 C CA . TRP B 1 87 ? -3.682 -8.656 -17.5 1 95.75 87 TRP B CA 1
ATOM 2934 C C . TRP B 1 87 ? -3.945 -7.461 -18.406 1 95.75 87 TRP B C 1
ATOM 2936 O O . TRP B 1 87 ? -3.738 -7.543 -19.625 1 95.75 87 TRP B O 1
ATOM 2946 N N . ARG B 1 88 ? -4.312 -6.406 -17.812 1 95.31 88 ARG B N 1
ATOM 2947 C CA . ARG B 1 88 ? -4.59 -5.188 -18.578 1 95.31 88 ARG B CA 1
ATOM 2948 C C . ARG B 1 88 ? -3.332 -4.668 -19.266 1 95.31 88 ARG B C 1
ATOM 2950 O O . ARG B 1 88 ? -3.371 -4.262 -20.422 1 95.31 88 ARG B O 1
ATOM 2957 N N . ALA B 1 89 ? -2.291 -4.645 -18.5 1 95.38 89 ALA B N 1
ATOM 2958 C CA . ALA B 1 89 ? -1.024 -4.18 -19.062 1 95.38 89 ALA B CA 1
ATOM 2959 C C . ALA B 1 89 ? -0.586 -5.055 -20.234 1 95.38 89 ALA B C 1
ATOM 2961 O O . ALA B 1 89 ? -0.095 -4.551 -21.25 1 95.38 89 ALA B O 1
ATOM 2962 N N . SER B 1 90 ? -0.71 -6.352 -20.078 1 96.88 90 SER B N 1
ATOM 2963 C CA . SER B 1 90 ? -0.353 -7.277 -21.141 1 96.88 90 SER B CA 1
ATOM 2964 C C . SER B 1 90 ? -1.177 -7.016 -22.406 1 96.88 90 SER B C 1
ATOM 2966 O O . SER B 1 90 ? -0.642 -7.016 -23.516 1 96.88 90 SER B O 1
ATOM 2968 N N . LYS B 1 91 ? -2.412 -6.777 -22.203 1 96.75 91 LYS B N 1
ATOM 2969 C CA . LYS B 1 91 ? -3.283 -6.453 -23.328 1 96.75 91 LYS B CA 1
ATOM 2970 C C . LYS B 1 91 ? -2.869 -5.141 -23.984 1 96.75 91 LYS B C 1
ATOM 2972 O O . LYS B 1 91 ? -2.828 -5.039 -25.203 1 96.75 91 LYS B O 1
ATOM 2977 N N . LEU B 1 92 ? -2.576 -4.215 -23.172 1 96.25 92 LEU B N 1
ATOM 2978 C CA . LEU B 1 92 ? -2.207 -2.885 -23.641 1 96.25 92 LEU B CA 1
ATOM 2979 C C . LEU B 1 92 ? -0.98 -2.947 -24.547 1 96.25 92 LEU B C 1
ATOM 2981 O O . LEU B 1 92 ? -0.882 -2.197 -25.516 1 96.25 92 LEU B O 1
ATOM 2985 N N . ILE B 1 93 ? -0.079 -3.838 -24.25 1 96.5 93 ILE B N 1
ATOM 2986 C CA . ILE B 1 93 ? 1.161 -3.891 -25.016 1 96.5 93 ILE B CA 1
ATOM 2987 C C . ILE B 1 93 ? 1.014 -4.887 -26.156 1 96.5 93 ILE B C 1
ATOM 2989 O O . ILE B 1 93 ? 1.975 -5.152 -26.891 1 96.5 93 ILE B O 1
ATOM 2993 N N . GLY B 1 94 ? -0.115 -5.543 -26.266 1 96.62 94 GLY B N 1
ATOM 2994 C CA . GLY B 1 94 ? -0.436 -6.348 -27.438 1 96.62 94 GLY B CA 1
ATOM 2995 C C . GLY B 1 94 ? -0.079 -7.812 -27.281 1 96.62 94 GLY B C 1
ATOM 2996 O O . GLY B 1 94 ? 0.049 -8.539 -28.266 1 96.62 94 GLY B O 1
ATOM 2997 N N . ASN B 1 95 ? 0.173 -8.25 -26.094 1 96.75 95 ASN B N 1
ATOM 2998 C CA . ASN B 1 95 ? 0.403 -9.68 -25.875 1 96.75 95 ASN B CA 1
ATOM 2999 C C . ASN B 1 95 ? -0.843 -10.5 -26.203 1 96.75 95 ASN B C 1
ATOM 3001 O O . ASN B 1 95 ? -1.955 -10.109 -25.828 1 96.75 95 ASN B O 1
ATOM 3005 N N . MET B 1 96 ? -0.632 -11.562 -26.828 1 97.44 96 MET B N 1
ATOM 3006 C CA . MET B 1 96 ? -1.756 -12.43 -27.172 1 97.44 96 MET B CA 1
ATOM 3007 C C . MET B 1 96 ? -2 -13.461 -26.062 1 97.44 96 MET B C 1
ATOM 3009 O O . MET B 1 96 ? -3.115 -13.961 -25.922 1 97.44 96 MET B O 1
ATOM 3013 N N . THR B 1 97 ? -0.839 -13.75 -25.375 1 97.56 97 THR B N 1
ATOM 3014 C CA . THR B 1 97 ? -0.939 -14.773 -24.344 1 97.56 97 THR B CA 1
ATOM 3015 C C . THR B 1 97 ? -0.371 -14.266 -23.031 1 97.56 97 THR B C 1
ATOM 3017 O O . THR B 1 97 ? 0.302 -13.227 -22.984 1 97.56 97 THR B O 1
ATOM 3020 N N . ILE B 1 98 ? -0.753 -14.969 -22.016 1 97 98 ILE B N 1
ATOM 3021 C CA . ILE B 1 98 ? -0.284 -14.633 -20.672 1 97 98 ILE B CA 1
ATOM 3022 C C . ILE B 1 98 ? -0.204 -15.891 -19.812 1 97 98 ILE B C 1
ATOM 3024 O O . ILE B 1 98 ? -1.051 -16.781 -19.938 1 97 98 ILE B O 1
ATOM 3028 N N . GLU B 1 99 ? 0.811 -15.969 -19.031 1 94.88 99 GLU B N 1
ATOM 3029 C CA . GLU B 1 99 ? 0.94 -17.078 -18.094 1 94.88 99 GLU B CA 1
ATOM 3030 C C . GLU B 1 99 ? -0.077 -16.969 -16.969 1 94.88 99 GLU B C 1
ATOM 3032 O O . GLU B 1 99 ? -0.232 -15.914 -16.359 1 94.88 99 GLU B O 1
ATOM 3037 N N . ALA B 1 100 ? -0.726 -18.109 -16.688 1 95.31 100 ALA B N 1
ATOM 3038 C CA . ALA B 1 100 ? -1.78 -18.078 -15.68 1 95.31 100 ALA B CA 1
ATOM 3039 C C . ALA B 1 100 ? -1.761 -19.359 -14.836 1 95.31 100 ALA B C 1
ATOM 3041 O O . ALA B 1 100 ? -1.539 -20.453 -15.359 1 95.31 100 ALA B O 1
ATOM 3042 N N . MET B 1 101 ? -1.903 -19.125 -13.625 1 92.19 101 MET B N 1
ATOM 3043 C CA . MET B 1 101 ? -2.215 -20.25 -12.734 1 92.19 101 MET B CA 1
ATOM 3044 C C . MET B 1 101 ? -3.705 -20.578 -12.773 1 92.19 101 MET B C 1
ATOM 3046 O O . MET B 1 101 ? -4.535 -19.75 -12.406 1 92.19 101 MET B O 1
ATOM 3050 N N . VAL B 1 102 ? -3.994 -21.734 -13.172 1 93 102 VAL B N 1
ATOM 3051 C CA . VAL B 1 102 ? -5.387 -22.141 -13.297 1 93 102 VAL B CA 1
ATOM 3052 C C . VAL B 1 102 ? -5.781 -23 -12.102 1 93 102 VAL B C 1
ATOM 3054 O O . VAL B 1 102 ? -5.219 -24.078 -11.891 1 93 102 VAL B O 1
ATOM 3057 N N . LYS B 1 103 ? -6.754 -22.547 -11.367 1 90.06 103 LYS B N 1
ATOM 3058 C CA . LYS B 1 103 ? -7.199 -23.234 -10.164 1 90.06 103 LYS B CA 1
ATOM 3059 C C . LYS B 1 103 ? -8.719 -23.203 -10.039 1 90.06 103 LYS B C 1
ATOM 3061 O O . LYS B 1 103 ? -9.305 -22.141 -9.867 1 90.06 103 LYS B O 1
ATOM 3066 N N . PRO B 1 104 ? -9.336 -24.359 -10.125 1 92.31 104 PRO B N 1
ATOM 3067 C CA . PRO B 1 104 ? -10.773 -24.359 -9.836 1 92.31 104 PRO B CA 1
ATOM 3068 C C . PRO B 1 104 ? -11.094 -23.953 -8.398 1 92.31 104 PRO B C 1
ATOM 3070 O O . PRO B 1 104 ? -10.352 -24.297 -7.477 1 92.31 104 PRO B O 1
ATOM 3073 N N . MET B 1 105 ? -12.141 -23.188 -8.328 1 90.81 105 MET B N 1
ATOM 3074 C CA . MET B 1 105 ? -12.547 -22.75 -6.992 1 90.81 105 MET B CA 1
ATOM 3075 C C . MET B 1 105 ? -14 -22.281 -6.984 1 90.81 105 MET B C 1
ATOM 3077 O O . MET B 1 105 ? -14.562 -21.969 -8.039 1 90.81 105 MET B O 1
ATOM 3081 N N . SER B 1 106 ? -14.57 -22.25 -5.758 1 91.31 106 SER B N 1
ATOM 3082 C CA . SER B 1 106 ? -15.93 -21.75 -5.57 1 91.31 106 SER B CA 1
ATOM 3083 C C . SER B 1 106 ? -15.984 -20.234 -5.645 1 91.31 106 SER B C 1
ATOM 3085 O O . SER B 1 106 ? -14.945 -19.562 -5.594 1 91.31 106 SER B O 1
ATOM 3087 N N . ASP B 1 107 ? -17.188 -19.672 -5.727 1 90.56 107 ASP B N 1
ATOM 3088 C CA . ASP B 1 107 ? -17.375 -18.219 -5.711 1 90.56 107 ASP B CA 1
ATOM 3089 C C . ASP B 1 107 ? -16.844 -17.625 -4.414 1 90.56 107 ASP B C 1
ATOM 3091 O O . ASP B 1 107 ? -16.219 -16.562 -4.426 1 90.56 107 ASP B O 1
ATOM 3095 N N . ASP B 1 108 ? -17.094 -18.328 -3.387 1 90 108 ASP B N 1
ATOM 3096 C CA . ASP B 1 108 ? -16.656 -17.844 -2.074 1 90 108 ASP B CA 1
ATOM 3097 C C . ASP B 1 108 ? -15.141 -17.734 -2.006 1 90 108 ASP B C 1
ATOM 3099 O O . ASP B 1 108 ? -14.617 -16.672 -1.632 1 90 108 ASP B O 1
ATOM 3103 N N . LEU B 1 109 ? -14.508 -18.734 -2.4 1 89.38 109 LEU B N 1
ATOM 3104 C CA . LEU B 1 109 ? -13.047 -18.734 -2.379 1 89.38 109 LEU B CA 1
ATOM 3105 C C . LEU B 1 109 ? -12.492 -17.719 -3.373 1 89.38 109 LEU B C 1
ATOM 3107 O O . LEU B 1 109 ? -11.5 -17.031 -3.094 1 89.38 109 LEU B O 1
ATOM 3111 N N . ALA B 1 110 ? -13.164 -17.609 -4.484 1 91.25 110 ALA B N 1
ATOM 3112 C CA . ALA B 1 110 ? -12.75 -16.625 -5.492 1 91.25 110 ALA B CA 1
ATOM 3113 C C . ALA B 1 110 ? -12.812 -15.211 -4.938 1 91.25 110 ALA B C 1
ATOM 3115 O O . ALA B 1 110 ? -11.891 -14.414 -5.145 1 91.25 110 ALA B O 1
ATOM 3116 N N . MET B 1 111 ? -13.852 -14.969 -4.203 1 90.19 111 MET B N 1
ATOM 3117 C CA . MET B 1 111 ? -14.008 -13.648 -3.604 1 90.19 111 MET B CA 1
ATOM 3118 C C . MET B 1 111 ? -12.922 -13.383 -2.572 1 90.19 111 MET B C 1
ATOM 3120 O O . MET B 1 111 ? -12.352 -12.297 -2.531 1 90.19 111 MET B O 1
ATOM 3124 N N . LEU B 1 112 ? -12.617 -14.328 -1.83 1 89.69 112 LEU B N 1
ATOM 3125 C CA . LEU B 1 112 ? -11.602 -14.203 -0.79 1 89.69 112 LEU B CA 1
ATOM 3126 C C . LEU B 1 112 ? -10.219 -14 -1.399 1 89.69 112 LEU B C 1
ATOM 3128 O O . LEU B 1 112 ? -9.469 -13.117 -0.967 1 89.69 112 LEU B O 1
ATOM 3132 N N . LEU B 1 113 ? -9.922 -14.727 -2.381 1 89 113 LEU B N 1
ATOM 3133 C CA . LEU B 1 113 ? -8.602 -14.656 -3.002 1 89 113 LEU B CA 1
ATOM 3134 C C . LEU B 1 113 ? -8.43 -13.344 -3.764 1 89 113 LEU B C 1
ATOM 3136 O O . LEU B 1 113 ? -7.328 -12.797 -3.826 1 89 113 LEU B O 1
ATOM 3140 N N . ALA B 1 114 ? -9.5 -12.891 -4.34 1 89.31 114 ALA B N 1
ATOM 3141 C CA . ALA B 1 114 ? -9.445 -11.609 -5.035 1 89.31 114 ALA B CA 1
ATOM 3142 C C . ALA B 1 114 ? -9.047 -10.484 -4.082 1 89.31 114 ALA B C 1
ATOM 3144 O O . ALA B 1 114 ? -8.336 -9.555 -4.469 1 89.31 114 ALA B O 1
ATOM 3145 N N . LEU B 1 115 ? -9.453 -10.641 -2.881 1 87.69 115 LEU B N 1
ATOM 3146 C CA . LEU B 1 115 ? -9.148 -9.641 -1.862 1 87.69 115 LEU B CA 1
ATOM 3147 C C . LEU B 1 115 ? -7.727 -9.812 -1.345 1 87.69 115 LEU B C 1
ATOM 3149 O O . LEU B 1 115 ? -7.004 -8.828 -1.174 1 87.69 115 LEU B O 1
ATOM 3153 N N . THR B 1 116 ? -7.312 -10.977 -1.092 1 79.81 116 THR B N 1
ATOM 3154 C CA . THR B 1 116 ? -6.016 -11.242 -0.471 1 79.81 116 THR B CA 1
ATOM 3155 C C . THR B 1 116 ? -4.883 -11.031 -1.473 1 79.81 116 THR B C 1
ATOM 3157 O O . THR B 1 116 ? -3.758 -10.711 -1.086 1 79.81 116 THR B O 1
ATOM 3160 N N . ASP B 1 117 ? -5.16 -11.352 -2.754 1 73.75 117 ASP B N 1
ATOM 3161 C CA . ASP B 1 117 ? -4.16 -11.156 -3.801 1 73.75 117 ASP B CA 1
ATOM 3162 C C . ASP B 1 117 ? -3.75 -9.688 -3.904 1 73.75 117 ASP B C 1
ATOM 3164 O O . ASP B 1 117 ? -2.609 -9.383 -4.258 1 73.75 117 ASP B O 1
ATOM 3168 N N . ASN B 1 118 ? -4.758 -8.977 -3.637 1 62.53 118 ASN B N 1
ATOM 3169 C CA . ASN B 1 118 ? -4.461 -7.547 -3.676 1 62.53 118 ASN B CA 1
ATOM 3170 C C . ASN B 1 118 ? -3.836 -7.07 -2.367 1 62.53 118 ASN B C 1
ATOM 3172 O O . ASN B 1 118 ? -4.121 -7.617 -1.302 1 62.53 118 ASN B O 1
ATOM 3176 N N . ASP B 1 119 ? -2.623 -6.625 -2.594 1 56.03 119 ASP B N 1
ATOM 3177 C CA . ASP B 1 119 ? -2.008 -6.199 -1.339 1 56.03 119 ASP B CA 1
ATOM 3178 C C . ASP B 1 119 ? -2.996 -5.41 -0.484 1 56.03 119 ASP B C 1
ATOM 3180 O O . ASP B 1 119 ? -3.627 -4.465 -0.966 1 56.03 119 ASP B O 1
ATOM 3184 N N . GLN B 1 120 ? -3.385 -6.078 0.563 1 52.06 120 GLN B N 1
ATOM 3185 C CA . GLN B 1 120 ? -4.242 -5.406 1.532 1 52.06 120 GLN B CA 1
ATOM 3186 C C . GLN B 1 120 ? -3.902 -3.92 1.628 1 52.06 120 GLN B C 1
ATOM 3188 O O . GLN B 1 120 ? -4.77 -3.098 1.928 1 52.06 120 GLN B O 1
ATOM 3193 N N . GLU B 1 121 ? -2.762 -3.609 1.105 1 55.47 121 GLU B N 1
ATOM 3194 C CA . GLU B 1 121 ? -2.375 -2.221 1.335 1 55.47 121 GLU B CA 1
ATOM 3195 C C . GLU B 1 121 ? -2.553 -1.382 0.073 1 55.47 121 GLU B C 1
ATOM 3197 O O . GLU B 1 121 ? -2.473 -0.152 0.122 1 55.47 121 GLU B O 1
ATOM 3202 N N . ASP B 1 122 ? -2.975 -2.057 -0.933 1 74.94 122 ASP B N 1
ATOM 3203 C CA . ASP B 1 122 ? -3.082 -1.309 -2.182 1 74.94 122 ASP B CA 1
ATOM 3204 C C . ASP B 1 122 ? -4.531 -0.92 -2.465 1 74.94 122 ASP B C 1
ATOM 3206 O O . ASP B 1 122 ? -4.793 -0.019 -3.264 1 74.94 122 ASP B O 1
ATOM 3210 N N . LEU B 1 123 ? -5.371 -1.457 -1.784 1 87.44 123 LEU B N 1
ATOM 3211 C CA . LEU B 1 123 ? -6.785 -1.148 -1.967 1 87.44 123 LEU B CA 1
ATOM 3212 C C . LEU B 1 123 ? -7.215 -0.005 -1.053 1 87.44 123 LEU B C 1
ATOM 3214 O O . LEU B 1 123 ? -6.742 0.097 0.083 1 87.44 123 LEU B O 1
ATOM 3218 N N . THR B 1 124 ? -8.102 0.774 -1.521 1 92.56 124 THR B N 1
ATOM 3219 C CA . THR B 1 124 ? -8.672 1.813 -0.672 1 92.56 124 THR B CA 1
ATOM 3220 C C . THR B 1 124 ? -9.617 1.208 0.363 1 92.56 124 THR B C 1
ATOM 3222 O O . THR B 1 124 ? -10.062 0.069 0.211 1 92.56 124 THR B O 1
ATOM 3225 N N . ASP B 1 125 ? -9.867 1.989 1.381 1 95.19 125 ASP B N 1
ATOM 3226 C CA . ASP B 1 125 ? -10.812 1.542 2.4 1 95.19 125 ASP B CA 1
ATOM 3227 C C . ASP B 1 125 ? -12.172 1.216 1.784 1 95.19 125 ASP B C 1
ATOM 3229 O O . ASP B 1 125 ? -12.805 0.224 2.152 1 95.19 125 ASP B O 1
ATOM 3233 N N . TYR B 1 126 ? -12.539 2.014 0.819 1 97.31 126 TYR B N 1
ATOM 3234 C CA . TYR B 1 126 ? -13.852 1.826 0.212 1 97.31 126 TYR B CA 1
ATOM 3235 C C . TYR B 1 126 ? -13.883 0.561 -0.635 1 97.31 126 TYR B C 1
ATOM 3237 O O . TYR B 1 126 ? -14.852 -0.2 -0.589 1 97.31 126 TYR B O 1
ATOM 3245 N N . GLU B 1 127 ? -12.93 0.303 -1.382 1 95.19 127 GLU B N 1
ATOM 3246 C CA . GLU B 1 127 ? -12.836 -0.913 -2.184 1 95.19 127 GLU B CA 1
ATOM 3247 C C . GLU B 1 127 ? -12.867 -2.158 -1.303 1 95.19 127 GLU B C 1
ATOM 3249 O O . GLU B 1 127 ? -13.57 -3.125 -1.609 1 95.19 127 GLU B O 1
ATOM 3254 N N . LYS B 1 128 ? -12.148 -2.105 -0.236 1 94.75 128 LYS B N 1
ATOM 3255 C CA . LYS B 1 128 ? -12.172 -3.213 0.714 1 94.75 128 LYS B CA 1
ATOM 3256 C C . LYS B 1 128 ? -13.562 -3.387 1.318 1 94.75 128 LYS B C 1
ATOM 3258 O O . LYS B 1 128 ? -14.078 -4.504 1.397 1 94.75 128 LYS B O 1
ATOM 3263 N N . ALA B 1 129 ? -14.117 -2.277 1.713 1 95.94 129 ALA B N 1
ATOM 3264 C CA . ALA B 1 129 ? -15.438 -2.295 2.342 1 95.94 129 ALA B CA 1
ATOM 3265 C C . ALA B 1 129 ? -16.469 -2.973 1.441 1 95.94 129 ALA B C 1
ATOM 3267 O O . ALA B 1 129 ? -17.25 -3.812 1.9 1 95.94 129 ALA B O 1
ATOM 3268 N N . ARG B 1 130 ? -16.453 -2.598 0.23 1 94 130 ARG B N 1
ATOM 3269 C CA . ARG B 1 130 ? -17.391 -3.18 -0.728 1 94 130 ARG B CA 1
ATOM 3270 C C . ARG B 1 130 ? -17.203 -4.691 -0.817 1 94 130 ARG B C 1
ATOM 3272 O O . ARG B 1 130 ? -18.188 -5.438 -0.838 1 94 130 ARG B O 1
ATOM 3279 N N . SER B 1 131 ? -15.992 -5.09 -0.848 1 92.31 131 SER B N 1
ATOM 3280 C CA . SER B 1 131 ? -15.703 -6.516 -0.956 1 92.31 131 SER B CA 1
ATOM 3281 C C . SER B 1 131 ? -16.125 -7.262 0.305 1 92.31 131 SER B C 1
ATOM 3283 O O . SER B 1 131 ? -16.703 -8.344 0.225 1 92.31 131 SER B O 1
ATOM 3285 N N . TYR B 1 132 ? -15.797 -6.629 1.456 1 93.12 132 TYR B N 1
ATOM 3286 C CA . TYR B 1 132 ? -16.188 -7.25 2.717 1 93.12 132 TYR B CA 1
ATOM 3287 C C . TYR B 1 132 ? -17.703 -7.375 2.816 1 93.12 132 TYR B C 1
ATOM 3289 O O . TYR B 1 132 ? -18.219 -8.406 3.246 1 93.12 132 TYR B O 1
ATOM 3297 N N . TYR B 1 133 ? -18.359 -6.359 2.412 1 93 133 TYR B N 1
ATOM 3298 C CA . TYR B 1 133 ? -19.828 -6.371 2.426 1 93 133 TYR B CA 1
ATOM 3299 C C . TYR B 1 133 ? -20.359 -7.504 1.562 1 93 133 TYR B C 1
ATOM 3301 O O . TYR B 1 133 ? -21.266 -8.234 1.982 1 93 133 TYR B O 1
ATOM 3309 N N . CYS B 1 134 ? -19.828 -7.621 0.425 1 90 134 CYS B N 1
ATOM 3310 C CA . CYS B 1 134 ? -20.266 -8.664 -0.496 1 90 134 CYS B CA 1
ATOM 3311 C C . CYS B 1 134 ? -20.031 -10.047 0.098 1 90 134 CYS B C 1
ATOM 3313 O O . CYS B 1 134 ? -20.891 -10.93 0.002 1 90 134 CYS B O 1
ATOM 3315 N N . LEU B 1 135 ? -18.891 -10.25 0.713 1 91.94 135 LEU B N 1
ATOM 3316 C CA . LEU B 1 135 ? -18.562 -11.531 1.316 1 91.94 135 LEU B CA 1
ATOM 3317 C C . LEU B 1 135 ? -19.5 -11.859 2.465 1 91.94 135 LEU B C 1
ATOM 3319 O O . LEU B 1 135 ? -19.906 -13.016 2.625 1 91.94 135 LEU B O 1
ATOM 3323 N N . LEU B 1 136 ? -19.828 -10.891 3.207 1 92.31 136 LEU B N 1
ATOM 3324 C CA . LEU B 1 136 ? -20.703 -11.109 4.352 1 92.31 136 LEU B CA 1
ATOM 3325 C C . LEU B 1 136 ? -22.141 -11.375 3.896 1 92.31 136 LEU B C 1
ATOM 3327 O O . LEU B 1 136 ? -22.844 -12.18 4.508 1 92.31 136 LEU B O 1
ATOM 3331 N N . LYS B 1 137 ? -22.5 -10.75 2.863 1 88.88 137 LYS B N 1
ATOM 3332 C CA . LYS B 1 137 ? -23.875 -10.867 2.383 1 88.88 137 LYS B CA 1
ATOM 3333 C C . LYS B 1 137 ? -24.078 -12.148 1.583 1 88.88 137 LYS B C 1
ATOM 3335 O O . LYS B 1 137 ? -25.094 -12.828 1.725 1 88.88 137 LYS B O 1
ATOM 3340 N N . ASN B 1 138 ? -23.078 -12.445 0.796 1 82.31 138 ASN B N 1
ATOM 3341 C CA . ASN B 1 138 ? -23.281 -13.5 -0.193 1 82.31 138 ASN B CA 1
ATOM 3342 C C . ASN B 1 138 ? -22.375 -14.695 0.082 1 82.31 138 ASN B C 1
ATOM 3344 O O . ASN B 1 138 ? -22.516 -15.75 -0.543 1 82.31 138 ASN B O 1
ATOM 3348 N N . GLY B 1 139 ? -21.453 -14.453 0.924 1 75.75 139 GLY B N 1
ATOM 3349 C CA . GLY B 1 139 ? -20.484 -15.508 1.136 1 75.75 139 GLY B CA 1
ATOM 3350 C C . GLY B 1 139 ? -20.922 -16.531 2.168 1 75.75 139 GLY B C 1
ATOM 3351 O O . GLY B 1 139 ? -22.078 -16.562 2.555 1 75.75 139 GLY B O 1
ATOM 3352 N N . GLU B 1 140 ? -19.953 -17.375 2.332 1 75.56 140 GLU B N 1
ATOM 3353 C CA . GLU B 1 140 ? -20.203 -18.469 3.258 1 75.56 140 GLU B CA 1
ATOM 3354 C C . GLU B 1 140 ? -20.078 -18.016 4.707 1 75.56 140 GLU B C 1
ATOM 3356 O O . GLU B 1 140 ? -20.562 -18.672 5.621 1 75.56 140 GLU B O 1
ATOM 3361 N N . ASP B 1 141 ? -19.375 -16.922 4.773 1 70.38 141 ASP B N 1
ATOM 3362 C CA . ASP B 1 141 ? -19.109 -16.469 6.133 1 70.38 141 ASP B CA 1
ATOM 3363 C C . ASP B 1 141 ? -20.328 -15.75 6.727 1 70.38 141 ASP B C 1
ATOM 3365 O O . ASP B 1 141 ? -20.875 -14.836 6.109 1 70.38 141 ASP B O 1
ATOM 3369 N N . SER B 1 142 ? -20.641 -16.25 7.91 1 73 142 SER B N 1
ATOM 3370 C CA . SER B 1 142 ? -21.859 -15.703 8.523 1 73 142 SER B CA 1
ATOM 3371 C C . SER B 1 142 ? -21.531 -14.586 9.508 1 73 142 SER B C 1
ATOM 3373 O O . SER B 1 142 ? -22.422 -13.898 9.992 1 73 142 SER B O 1
ATOM 3375 N N . SER B 1 143 ? -20.156 -14.461 9.719 1 90.06 143 SER B N 1
ATOM 3376 C CA . SER B 1 143 ? -19.859 -13.453 10.727 1 90.06 143 SER B CA 1
ATOM 3377 C C . SER B 1 143 ? -18.594 -12.68 10.375 1 90.06 143 SER B C 1
ATOM 3379 O O . SER B 1 143 ? -17.75 -13.18 9.625 1 90.06 143 SER B O 1
ATOM 3381 N N . MET B 1 144 ? -18.547 -11.57 10.938 1 92.19 144 MET B N 1
ATOM 3382 C CA . MET B 1 144 ? -17.375 -10.719 10.75 1 92.19 144 MET B CA 1
ATOM 3383 C C . MET B 1 144 ? -16.125 -11.383 11.328 1 92.19 144 MET B C 1
ATOM 3385 O O . MET B 1 144 ? -15.039 -11.258 10.773 1 92.19 144 MET B O 1
ATOM 3389 N N . ARG B 1 145 ? -16.344 -12.062 12.414 1 92.12 145 ARG B N 1
ATOM 3390 C CA . ARG B 1 145 ? -15.211 -12.734 13.055 1 92.12 145 ARG B CA 1
ATOM 3391 C C . ARG B 1 145 ? -14.672 -13.852 12.164 1 92.12 145 ARG B C 1
ATOM 3393 O O . ARG B 1 145 ? -13.453 -14 12.023 1 92.12 145 ARG B O 1
ATOM 3400 N N . ALA B 1 146 ? -15.516 -14.586 11.641 1 92.62 146 ALA B N 1
ATOM 3401 C CA . ALA B 1 146 ? -15.117 -15.656 10.727 1 92.62 146 ALA B CA 1
ATOM 3402 C C . ALA B 1 146 ? -14.414 -15.102 9.492 1 92.62 146 ALA B C 1
ATOM 3404 O O . ALA B 1 146 ? -13.391 -15.633 9.062 1 92.62 146 ALA B O 1
ATOM 3405 N N . LEU B 1 147 ? -14.953 -14.07 8.969 1 93.25 147 LEU B N 1
ATOM 3406 C CA . LEU B 1 147 ? -14.359 -13.43 7.805 1 93.25 147 LEU B CA 1
ATOM 3407 C C . LEU B 1 147 ? -12.969 -12.898 8.133 1 93.25 147 LEU B C 1
ATOM 3409 O O . LEU B 1 147 ? -12.039 -13.039 7.332 1 93.25 147 LEU B O 1
ATOM 3413 N N . ALA B 1 148 ? -12.836 -12.305 9.312 1 92.94 148 ALA B N 1
ATOM 3414 C CA . ALA B 1 148 ? -11.555 -11.773 9.758 1 92.94 148 ALA B CA 1
ATOM 3415 C C . ALA B 1 148 ? -10.492 -12.875 9.828 1 92.94 148 ALA B C 1
ATOM 3417 O O . ALA B 1 148 ? -9.352 -12.672 9.406 1 92.94 148 ALA B O 1
ATOM 3418 N N . ARG B 1 149 ? -10.867 -13.984 10.258 1 91.56 149 ARG B N 1
ATOM 3419 C CA . ARG B 1 149 ? -9.953 -15.117 10.352 1 91.56 149 ARG B CA 1
ATOM 3420 C C . ARG B 1 149 ? -9.508 -15.578 8.969 1 91.56 149 ARG B C 1
ATOM 3422 O O . ARG B 1 149 ? -8.328 -15.852 8.75 1 91.56 149 ARG B O 1
ATOM 3429 N N . ARG B 1 150 ? -10.398 -15.625 8.094 1 91.38 150 ARG B N 1
ATOM 3430 C CA . ARG B 1 150 ? -10.109 -16.094 6.742 1 91.38 150 ARG B CA 1
ATOM 3431 C C . ARG B 1 150 ? -9.219 -15.094 6.004 1 91.38 150 ARG B C 1
ATOM 3433 O O . ARG B 1 150 ? -8.383 -15.477 5.191 1 91.38 150 ARG B O 1
ATOM 3440 N N . LEU B 1 151 ? -9.359 -13.875 6.375 1 90.5 151 LEU B N 1
ATOM 3441 C CA . LEU B 1 151 ? -8.609 -12.836 5.676 1 90.5 151 LEU B CA 1
ATOM 3442 C C . LEU B 1 151 ? -7.332 -12.492 6.43 1 90.5 151 LEU B C 1
ATOM 3444 O O . LEU B 1 151 ? -6.484 -11.758 5.918 1 90.5 151 LEU B O 1
ATOM 3448 N N . GLY B 1 152 ? -7.18 -12.984 7.57 1 88.44 152 GLY B N 1
ATOM 3449 C CA . GLY B 1 152 ? -6.012 -12.664 8.375 1 88.44 152 GLY B CA 1
ATOM 3450 C C . GLY B 1 152 ? -6 -11.234 8.867 1 88.44 152 GLY B C 1
ATOM 3451 O O . GLY B 1 152 ? -4.988 -10.539 8.75 1 88.44 152 GLY B O 1
ATOM 3452 N N . THR B 1 153 ? -7.117 -10.789 9.367 1 89.56 153 THR B N 1
ATOM 3453 C CA . THR B 1 153 ? -7.242 -9.445 9.914 1 89.56 153 THR B CA 1
ATOM 3454 C C . THR B 1 153 ? -8.07 -9.453 11.195 1 89.56 153 THR B C 1
ATOM 3456 O O . THR B 1 153 ? -8.312 -10.508 11.773 1 89.56 153 THR B O 1
ATOM 3459 N N . ASN B 1 154 ? -8.383 -8.266 11.625 1 89.88 154 ASN B N 1
ATOM 3460 C CA . ASN B 1 154 ? -9.141 -8.117 12.867 1 89.88 154 ASN B CA 1
ATOM 3461 C C . ASN B 1 154 ? -10.578 -7.688 12.602 1 89.88 154 ASN B C 1
ATOM 3463 O O . ASN B 1 154 ? -10.844 -6.934 11.664 1 89.88 154 ASN B O 1
ATOM 3467 N N . HIS B 1 155 ? -11.414 -8.188 13.445 1 92.62 155 HIS B N 1
ATOM 3468 C CA . HIS B 1 155 ? -12.828 -7.875 13.289 1 92.62 155 HIS B CA 1
ATOM 3469 C C . HIS B 1 155 ? -13.07 -6.371 13.398 1 92.62 155 HIS B C 1
ATOM 3471 O O . HIS B 1 155 ? -13.969 -5.836 12.734 1 92.62 155 HIS B O 1
ATOM 3477 N N . SER B 1 156 ? -12.297 -5.695 14.148 1 93.44 156 SER B N 1
ATOM 3478 C CA . SER B 1 156 ? -12.469 -4.258 14.312 1 93.44 156 SER B CA 1
ATOM 3479 C C . SER B 1 156 ? -12.164 -3.51 13.023 1 93.44 156 SER B C 1
ATOM 3481 O O . SER B 1 156 ? -12.812 -2.506 12.711 1 93.44 156 SER B O 1
ATOM 3483 N N . VAL B 1 157 ? -11.227 -3.996 12.312 1 91.06 157 VAL B N 1
ATOM 3484 C CA . VAL B 1 157 ? -10.883 -3.4 11.023 1 91.06 157 VAL B CA 1
ATOM 3485 C C . VAL B 1 157 ? -12.055 -3.561 10.055 1 91.06 157 VAL B C 1
ATOM 3487 O O . VAL B 1 157 ? -12.453 -2.6 9.391 1 91.06 157 VAL B O 1
ATOM 3490 N N . ILE B 1 158 ? -12.586 -4.754 10.031 1 93.81 158 ILE B N 1
ATOM 3491 C CA . ILE B 1 158 ? -13.703 -5.039 9.141 1 93.81 158 ILE B CA 1
ATOM 3492 C C . ILE B 1 158 ? -14.891 -4.152 9.5 1 93.81 158 ILE B C 1
ATOM 3494 O O . ILE B 1 158 ? -15.5 -3.527 8.633 1 93.81 158 ILE B O 1
ATOM 3498 N N . SER B 1 159 ? -15.148 -4.047 10.75 1 95.25 159 SER B N 1
ATOM 3499 C CA . SER B 1 159 ? -16.266 -3.246 11.234 1 95.25 159 SER B CA 1
ATOM 3500 C C . SER B 1 159 ? -16.109 -1.781 10.836 1 95.25 159 SER B C 1
ATOM 3502 O O . SER B 1 159 ? -17.062 -1.155 10.359 1 95.25 159 SER B O 1
ATOM 3504 N N . ARG B 1 160 ? -14.93 -1.317 10.953 1 95.38 160 ARG B N 1
ATOM 3505 C CA . ARG B 1 160 ? -14.641 0.074 10.617 1 95.38 160 ARG B CA 1
ATOM 3506 C C . ARG B 1 160 ? -14.812 0.323 9.125 1 95.38 160 ARG B C 1
ATOM 3508 O O . ARG B 1 160 ? -15.406 1.325 8.719 1 95.38 160 ARG B O 1
ATOM 3515 N N . LEU B 1 161 ? -14.375 -0.557 8.391 1 96.31 161 LEU B N 1
ATOM 3516 C CA . LEU B 1 161 ? -14.445 -0.415 6.941 1 96.31 161 LEU B CA 1
ATOM 3517 C C . LEU B 1 161 ? -15.891 -0.479 6.461 1 96.31 161 LEU B C 1
ATOM 3519 O O . LEU B 1 161 ? -16.281 0.268 5.562 1 96.31 161 LEU B O 1
ATOM 3523 N N . LEU B 1 162 ? -16.672 -1.273 7.086 1 95.94 162 LEU B N 1
ATOM 3524 C CA . LEU B 1 162 ? -18.031 -1.496 6.648 1 95.94 162 LEU B CA 1
ATOM 3525 C C . LEU B 1 162 ? -18.891 -0.245 6.859 1 95.94 162 LEU B C 1
ATOM 3527 O O . LEU B 1 162 ? -19.969 -0.116 6.277 1 95.94 162 LEU B O 1
ATOM 3531 N N . GLN B 1 163 ? -18.391 0.671 7.637 1 96.69 163 GLN B N 1
ATOM 3532 C CA . GLN B 1 163 ? -19.094 1.938 7.809 1 96.69 163 GLN B CA 1
ATOM 3533 C C . GLN B 1 163 ? -19.203 2.688 6.484 1 96.69 163 GLN B C 1
ATOM 3535 O O . GLN B 1 163 ? -20.172 3.428 6.262 1 96.69 163 GLN B O 1
ATOM 3540 N N . LEU B 1 164 ? -18.312 2.457 5.656 1 98.12 164 LEU B N 1
ATOM 3541 C CA . LEU B 1 164 ? -18.297 3.121 4.355 1 98.12 164 LEU B CA 1
ATOM 3542 C C . LEU B 1 164 ? -19.469 2.654 3.496 1 98.12 164 LEU B C 1
ATOM 3544 O O . LEU B 1 164 ? -19.984 3.416 2.674 1 98.12 164 LEU B O 1
ATOM 3548 N N . THR B 1 165 ? -19.891 1.434 3.703 1 96.56 165 THR B N 1
ATOM 3549 C CA . THR B 1 165 ? -20.984 0.89 2.918 1 96.56 165 THR B CA 1
ATOM 3550 C C . THR B 1 165 ? -22.328 1.409 3.438 1 96.56 165 THR B C 1
ATOM 3552 O O . THR B 1 165 ? -23.359 1.252 2.777 1 96.56 165 THR B O 1
ATOM 3555 N N . GLN B 1 166 ? -22.281 2.059 4.555 1 95.94 166 GLN B N 1
ATOM 3556 C CA . GLN B 1 166 ? -23.5 2.588 5.156 1 95.94 166 GLN B CA 1
ATOM 3557 C C . GLN B 1 166 ? -23.734 4.039 4.746 1 95.94 166 GLN B C 1
ATOM 3559 O O . GLN B 1 166 ? -24.75 4.641 5.117 1 95.94 166 GLN B O 1
ATOM 3564 N N . LEU B 1 167 ? -22.844 4.551 4.043 1 97.69 167 LEU B N 1
ATOM 3565 C CA . LEU B 1 167 ? -23.031 5.902 3.521 1 97.69 167 LEU B CA 1
ATOM 3566 C C . LEU B 1 167 ? -24.203 5.957 2.547 1 97.69 167 LEU B C 1
ATOM 3568 O O . LEU B 1 167 ? -24.531 4.957 1.907 1 97.69 167 LEU B O 1
ATOM 3572 N N . PRO B 1 168 ? -24.766 7.141 2.432 1 97.06 168 PRO B N 1
ATOM 3573 C CA . PRO B 1 168 ? -25.844 7.273 1.459 1 97.06 168 PRO B CA 1
ATOM 3574 C C . PRO B 1 168 ? -25.422 6.895 0.042 1 97.06 168 PRO B C 1
ATOM 3576 O O . PRO B 1 168 ? -24.266 7.066 -0.325 1 97.06 168 PRO B O 1
ATOM 3579 N N . GLU B 1 169 ? -26.359 6.43 -0.723 1 96.88 169 GLU B N 1
ATOM 3580 C CA . GLU B 1 169 ? -26.109 5.965 -2.084 1 96.88 169 GLU B CA 1
ATOM 3581 C C . GLU B 1 169 ? -25.469 7.062 -2.928 1 96.88 169 GLU B C 1
ATOM 3583 O O . GLU B 1 169 ? -24.609 6.785 -3.77 1 96.88 169 GLU B O 1
ATOM 3588 N N . SER B 1 170 ? -25.906 8.227 -2.676 1 96.75 170 SER B N 1
ATOM 3589 C CA . SER B 1 170 ? -25.375 9.359 -3.426 1 96.75 170 SER B CA 1
ATOM 3590 C C . SER B 1 170 ? -23.875 9.508 -3.207 1 96.75 170 SER B C 1
ATOM 3592 O O . SER B 1 170 ? -23.125 9.766 -4.152 1 96.75 170 SER B O 1
ATOM 3594 N N . ILE B 1 171 ? -23.469 9.297 -2.023 1 97.69 171 ILE B N 1
ATOM 3595 C CA . ILE B 1 171 ? -22.062 9.414 -1.682 1 97.69 171 ILE B CA 1
ATOM 3596 C C . ILE B 1 171 ? -21.297 8.203 -2.215 1 97.69 171 ILE B C 1
ATOM 3598 O O . ILE B 1 171 ? -20.203 8.344 -2.77 1 97.69 171 ILE B O 1
ATOM 3602 N N . ARG B 1 172 ? -21.875 7.055 -2.105 1 97.81 172 ARG B N 1
ATOM 3603 C CA . ARG B 1 172 ? -21.234 5.832 -2.584 1 97.81 172 ARG B CA 1
ATOM 3604 C C . ARG B 1 172 ? -21.031 5.875 -4.094 1 97.81 172 ARG B C 1
ATOM 3606 O O . ARG B 1 172 ? -20.031 5.375 -4.609 1 97.81 172 ARG B O 1
ATOM 3613 N N . THR B 1 173 ? -21.922 6.445 -4.773 1 97.62 173 THR B N 1
ATOM 3614 C CA . THR B 1 173 ? -21.797 6.602 -6.219 1 97.62 173 THR B CA 1
ATOM 3615 C C . THR B 1 173 ? -20.578 7.441 -6.57 1 97.62 173 THR B C 1
ATOM 3617 O O . THR B 1 173 ? -19.859 7.129 -7.523 1 97.62 173 THR B O 1
ATOM 3620 N N . ILE B 1 174 ? -20.375 8.453 -5.836 1 97.25 174 ILE B N 1
ATOM 3621 C CA . ILE B 1 174 ? -19.188 9.281 -6.039 1 97.25 174 ILE B CA 1
ATOM 3622 C C . ILE B 1 174 ? -17.922 8.477 -5.738 1 97.25 174 ILE B C 1
ATOM 3624 O O . ILE B 1 174 ? -16.953 8.508 -6.504 1 97.25 174 ILE B O 1
ATOM 3628 N N . LEU B 1 175 ? -18 7.688 -4.699 1 97.62 175 LEU B N 1
ATOM 3629 C CA . LEU B 1 175 ? -16.859 6.887 -4.277 1 97.62 175 LEU B CA 1
ATOM 3630 C C . LEU B 1 175 ? -16.547 5.801 -5.301 1 97.62 175 LEU B C 1
ATOM 3632 O O . LEU B 1 175 ? -15.391 5.391 -5.445 1 97.62 175 LEU B O 1
ATOM 3636 N N . ASP B 1 176 ? -17.484 5.395 -6.012 1 96.44 176 ASP B N 1
ATOM 3637 C CA . ASP B 1 176 ? -17.266 4.406 -7.062 1 96.44 176 ASP B CA 1
ATOM 3638 C C . ASP B 1 176 ? -16.266 4.918 -8.102 1 96.44 176 ASP B C 1
ATOM 3640 O O . ASP B 1 176 ? -15.492 4.141 -8.664 1 96.44 176 ASP B O 1
ATOM 3644 N N . GLY B 1 177 ? -16.312 6.207 -8.219 1 95.38 177 GLY B N 1
ATOM 3645 C CA . GLY B 1 177 ? -15.383 6.816 -9.156 1 95.38 177 GLY B CA 1
ATOM 3646 C C . GLY B 1 177 ? -14.141 7.371 -8.492 1 95.38 177 GLY B C 1
ATOM 3647 O O . GLY B 1 177 ? -13.117 7.582 -9.148 1 95.38 177 GLY B O 1
ATOM 3648 N N . HIS B 1 178 ? -14.297 7.586 -7.23 1 96.5 178 HIS B N 1
ATOM 3649 C CA . HIS B 1 178 ? -13.219 8.156 -6.441 1 96.5 178 HIS B CA 1
ATOM 3650 C C . HIS B 1 178 ? -13.086 7.449 -5.098 1 96.5 178 HIS B C 1
ATOM 3652 O O . HIS B 1 178 ? -13.281 8.062 -4.047 1 96.5 178 HIS B O 1
ATOM 3658 N N . PRO B 1 179 ? -12.594 6.27 -5.137 1 96.38 179 PRO B N 1
ATOM 3659 C CA . PRO B 1 179 ? -12.68 5.418 -3.945 1 96.38 179 PRO B CA 1
ATOM 3660 C C . PRO B 1 179 ? -11.742 5.879 -2.826 1 96.38 179 PRO B C 1
ATOM 3662 O O . PRO B 1 179 ? -11.875 5.426 -1.687 1 96.38 179 PRO B O 1
ATOM 3665 N N . ALA B 1 180 ? -10.852 6.797 -3.064 1 94.81 180 ALA B N 1
ATOM 3666 C CA . ALA B 1 180 ? -9.867 7.199 -2.068 1 94.81 180 ALA B CA 1
ATOM 3667 C C . ALA B 1 180 ? -10.344 8.414 -1.279 1 94.81 180 ALA B C 1
ATOM 3669 O O . ALA B 1 180 ? -9.672 8.867 -0.351 1 94.81 180 ALA B O 1
ATOM 3670 N N . LEU B 1 181 ? -11.492 8.93 -1.562 1 96.44 181 LEU B N 1
ATOM 3671 C CA . LEU B 1 181 ? -11.93 10.219 -1.043 1 96.44 181 LEU B CA 1
ATOM 3672 C C . LEU B 1 181 ? -12.164 10.148 0.463 1 96.44 181 LEU B C 1
ATOM 3674 O O . LEU B 1 181 ? -11.867 11.102 1.186 1 96.44 181 LEU B O 1
ATOM 3678 N N . ILE B 1 182 ? -12.766 9.008 0.874 1 97.31 182 ILE B N 1
ATOM 3679 C CA . ILE B 1 182 ? -13.141 8.875 2.277 1 97.31 182 ILE B CA 1
ATOM 3680 C C . ILE B 1 182 ? -12.531 7.602 2.857 1 97.31 182 ILE B C 1
ATOM 3682 O O . ILE B 1 182 ? -12.703 6.516 2.299 1 97.31 182 ILE B O 1
ATOM 3686 N N . THR B 1 183 ? -11.867 7.797 3.932 1 96.81 183 THR B N 1
ATOM 3687 C CA . THR B 1 183 ? -11.273 6.656 4.621 1 96.81 183 THR B CA 1
ATOM 3688 C C . THR B 1 183 ? -12.188 6.172 5.746 1 96.81 183 THR B C 1
ATOM 3690 O O . THR B 1 183 ? -13.109 6.883 6.152 1 96.81 183 THR B O 1
ATOM 3693 N N . ALA B 1 184 ? -11.883 5.012 6.207 1 96.56 184 ALA B N 1
ATOM 3694 C CA . ALA B 1 184 ? -12.734 4.359 7.199 1 96.56 184 ALA B CA 1
ATOM 3695 C C . ALA B 1 184 ? -12.805 5.172 8.484 1 96.56 184 ALA B C 1
ATOM 3697 O O . ALA B 1 184 ? -13.844 5.211 9.148 1 96.56 184 ALA B O 1
ATOM 3698 N N . ASN B 1 185 ? -11.75 5.855 8.805 1 94.69 185 ASN B N 1
ATOM 3699 C CA . ASN B 1 185 ? -11.664 6.59 10.062 1 94.69 185 ASN B CA 1
ATOM 3700 C C . ASN B 1 185 ? -12.672 7.734 10.117 1 94.69 185 ASN B C 1
ATOM 3702 O O . ASN B 1 185 ? -13.047 8.188 11.195 1 94.69 185 ASN B O 1
ATOM 3706 N N . TYR B 1 186 ? -13.125 8.141 8.953 1 96.44 186 TYR B N 1
ATOM 3707 C CA . TYR B 1 186 ? -14.016 9.297 8.922 1 96.44 186 TYR B CA 1
ATOM 3708 C C . TYR B 1 186 ? -15.391 8.906 8.398 1 96.44 186 TYR B C 1
ATOM 3710 O O . TYR B 1 186 ? -16.266 9.766 8.25 1 96.44 186 TYR B O 1
ATOM 3718 N N . ALA B 1 187 ? -15.547 7.691 8.172 1 97.38 187 ALA B N 1
ATOM 3719 C CA . ALA B 1 187 ? -16.781 7.223 7.559 1 97.38 187 ALA B CA 1
ATOM 3720 C C . ALA B 1 187 ? -17.984 7.559 8.43 1 97.38 187 ALA B C 1
ATOM 3722 O O . ALA B 1 187 ? -19 8.047 7.93 1 97.38 187 ALA B O 1
ATOM 3723 N N . LYS B 1 188 ? -17.859 7.336 9.656 1 95.81 188 LYS B N 1
ATOM 3724 C CA . LYS B 1 188 ? -18.969 7.57 10.586 1 95.81 188 LYS B CA 1
ATOM 3725 C C . LYS B 1 188 ? -19.344 9.047 10.633 1 95.81 188 LYS B C 1
ATOM 3727 O O . LYS B 1 188 ? -20.516 9.398 10.703 1 95.81 188 LYS B O 1
ATOM 3732 N N . ASP B 1 189 ? -18.344 9.891 10.609 1 96.69 189 ASP B N 1
ATOM 3733 C CA . ASP B 1 189 ? -18.594 11.328 10.625 1 96.69 189 ASP B CA 1
ATOM 3734 C C . ASP B 1 189 ? -19.422 11.758 9.406 1 96.69 189 ASP B C 1
ATOM 3736 O O . ASP B 1 189 ? -20.406 12.477 9.547 1 96.69 189 ASP B O 1
ATOM 3740 N N . PHE B 1 190 ? -19.016 11.273 8.328 1 97.88 190 PHE B N 1
ATOM 3741 C CA . PHE B 1 190 ? -19.734 11.617 7.105 1 97.88 190 PHE B CA 1
ATOM 3742 C C . PHE B 1 190 ? -21.156 11.07 7.145 1 97.88 190 PHE B C 1
ATOM 3744 O O . PHE B 1 190 ? -22.094 11.742 6.715 1 97.88 190 PHE B O 1
ATOM 3751 N N . LYS B 1 191 ? -21.281 9.914 7.637 1 96.88 191 LYS B N 1
ATOM 3752 C CA . LYS B 1 191 ? -22.594 9.305 7.758 1 96.88 191 LYS B CA 1
ATOM 3753 C C . LYS B 1 191 ? -23.5 10.117 8.68 1 96.88 191 LYS B C 1
ATOM 3755 O O . LYS B 1 191 ? -24.625 10.453 8.312 1 96.88 191 LYS B O 1
ATOM 3760 N N . ASP B 1 192 ? -22.969 10.438 9.852 1 95.88 192 ASP B N 1
ATOM 3761 C CA . ASP B 1 192 ? -23.75 11.172 10.844 1 95.88 192 ASP B CA 1
ATOM 3762 C C . ASP B 1 192 ? -24.156 12.547 10.312 1 95.88 192 ASP B C 1
ATOM 3764 O O . ASP B 1 192 ? -25.312 12.953 10.461 1 95.88 192 ASP B O 1
ATOM 3768 N N . LEU B 1 193 ? -23.312 13.195 9.664 1 96.38 193 LEU B N 1
ATOM 3769 C CA . LEU B 1 193 ? -23.594 14.516 9.125 1 96.38 193 LEU B CA 1
ATOM 3770 C C . LEU B 1 193 ? -24.594 14.43 7.98 1 96.38 193 LEU B C 1
ATOM 3772 O O . LEU B 1 193 ? -25.406 15.344 7.789 1 96.38 193 LEU B O 1
ATOM 3776 N N . SER B 1 194 ? -24.562 13.328 7.309 1 96.06 194 SER B N 1
ATOM 3777 C CA . SER B 1 194 ? -25.5 13.125 6.211 1 96.06 194 SER B CA 1
ATOM 3778 C C . SER B 1 194 ? -26.922 12.961 6.73 1 96.06 194 SER B C 1
ATOM 3780 O O . SER B 1 194 ? -27.891 13.305 6.043 1 96.06 194 SER B O 1
ATOM 3782 N N . THR B 1 195 ? -26.969 12.406 7.93 1 94.25 195 THR B N 1
ATOM 3783 C CA . THR B 1 195 ? -28.281 12.258 8.539 1 94.25 195 THR B CA 1
ATOM 3784 C C . THR B 1 195 ? -28.891 13.625 8.859 1 94.25 195 THR B C 1
ATOM 3786 O O . THR B 1 195 ? -30.109 13.781 8.883 1 94.25 195 THR B O 1
ATOM 3789 N N . ILE B 1 196 ? -28.016 14.586 9.023 1 93.44 196 ILE B N 1
ATOM 3790 C CA . ILE B 1 196 ? -28.453 15.945 9.336 1 93.44 196 ILE B CA 1
ATOM 3791 C C . ILE B 1 196 ? -28.766 16.688 8.039 1 93.44 196 ILE B C 1
ATOM 3793 O O . ILE B 1 196 ? -29.859 17.266 7.898 1 93.44 196 ILE B O 1
ATOM 3797 N N . ASN B 1 197 ? -27.844 16.641 7.094 1 94.69 197 ASN B N 1
ATOM 3798 C CA . ASN B 1 197 ? -28.016 17.297 5.805 1 94.69 197 ASN B CA 1
ATOM 3799 C C . ASN B 1 197 ? -27.266 16.562 4.695 1 94.69 197 ASN B C 1
ATOM 3801 O O . ASN B 1 197 ? -26.109 16.875 4.406 1 94.69 197 ASN B O 1
ATOM 3805 N N . GLU B 1 198 ? -27.922 15.742 3.992 1 95.38 198 GLU B N 1
ATOM 3806 C CA . GLU B 1 198 ? -27.281 14.883 2.994 1 95.38 198 GLU B CA 1
ATOM 3807 C C . GLU B 1 198 ? -26.812 15.695 1.792 1 95.38 198 GLU B C 1
ATOM 3809 O O . GLU B 1 198 ? -25.719 15.469 1.275 1 95.38 198 GLU B O 1
ATOM 3814 N N . ASP B 1 199 ? -27.672 16.609 1.409 1 96 199 ASP B N 1
ATOM 3815 C CA . ASP B 1 199 ? -27.344 17.406 0.226 1 96 199 ASP B CA 1
ATOM 3816 C C . ASP B 1 199 ? -26.047 18.188 0.422 1 96 199 ASP B C 1
ATOM 3818 O O . ASP B 1 199 ? -25.219 18.25 -0.486 1 96 199 ASP B O 1
ATOM 3822 N N . LEU B 1 200 ? -25.969 18.703 1.555 1 95.62 200 LEU B N 1
ATOM 3823 C CA . LEU B 1 200 ? -24.766 19.453 1.881 1 95.62 200 LEU B CA 1
ATOM 3824 C C . LEU B 1 200 ? -23.531 18.562 1.821 1 95.62 200 LEU B C 1
ATOM 3826 O O . LEU B 1 200 ? -22.531 18.922 1.215 1 95.62 200 LEU B O 1
ATOM 3830 N N . VAL B 1 201 ? -23.688 17.453 2.43 1 97.38 201 VAL B N 1
ATOM 3831 C CA . VAL B 1 201 ? -22.562 16.516 2.496 1 97.38 201 VAL B CA 1
ATOM 3832 C C . VAL B 1 201 ? -22.188 16.047 1.09 1 97.38 201 VAL B C 1
ATOM 3834 O O . VAL B 1 201 ? -21.016 16.016 0.729 1 97.38 201 VAL B O 1
ATOM 3837 N N . VAL B 1 202 ? -23.156 15.75 0.3 1 97.5 202 VAL B N 1
ATOM 3838 C CA . VAL B 1 202 ? -22.938 15.297 -1.069 1 97.5 202 VAL B CA 1
ATOM 3839 C C . VAL B 1 202 ? -22.203 16.375 -1.856 1 97.5 202 VAL B C 1
ATOM 3841 O O . VAL B 1 202 ? -21.25 16.094 -2.582 1 97.5 202 VAL B O 1
ATOM 3844 N N . ASN B 1 203 ? -22.641 17.547 -1.656 1 96.81 203 ASN B N 1
ATOM 3845 C CA . ASN B 1 203 ? -22.016 18.656 -2.354 1 96.81 203 ASN B CA 1
ATOM 3846 C C . ASN B 1 203 ? -20.547 18.797 -1.978 1 96.81 203 ASN B C 1
ATOM 3848 O O . ASN B 1 203 ? -19.703 19.031 -2.844 1 96.81 203 ASN B O 1
ATOM 3852 N N . VAL B 1 204 ? -20.281 18.672 -0.751 1 97.38 204 VAL B N 1
ATOM 3853 C CA . VAL B 1 204 ? -18.922 18.812 -0.271 1 97.38 204 VAL B CA 1
ATOM 3854 C C . VAL B 1 204 ? -18.062 17.641 -0.758 1 97.38 204 VAL B C 1
ATOM 3856 O O . VAL B 1 204 ? -16.906 17.828 -1.145 1 97.38 204 VAL B O 1
ATOM 3859 N N . VAL B 1 205 ? -18.609 16.484 -0.809 1 97.81 205 VAL B N 1
ATOM 3860 C CA . VAL B 1 205 ? -17.875 15.297 -1.269 1 97.81 205 VAL B CA 1
ATOM 3861 C C . VAL B 1 205 ? -17.578 15.43 -2.76 1 97.81 205 VAL B C 1
ATOM 3863 O O . VAL B 1 205 ? -16.5 15.039 -3.215 1 97.81 205 VAL B O 1
ATOM 3866 N N . GLU B 1 206 ? -18.484 15.953 -3.439 1 97.31 206 GLU B N 1
ATOM 3867 C CA . GLU B 1 206 ? -18.234 16.234 -4.852 1 97.31 206 GLU B CA 1
ATOM 3868 C C . GLU B 1 206 ? -17.094 17.219 -5.027 1 97.31 206 GLU B C 1
ATOM 3870 O O . GLU B 1 206 ? -16.266 17.062 -5.934 1 97.31 206 GLU B O 1
ATOM 3875 N N . LYS B 1 207 ? -17.094 18.172 -4.145 1 96.31 207 LYS B N 1
ATOM 3876 C CA . LYS B 1 207 ? -16.016 19.141 -4.16 1 96.31 207 LYS B CA 1
ATOM 3877 C C . LYS B 1 207 ? -14.672 18.484 -3.852 1 96.31 207 LYS B C 1
ATOM 3879 O O . LYS B 1 207 ? -13.648 18.828 -4.438 1 96.31 207 LYS B O 1
ATOM 3884 N N . MET B 1 208 ? -14.688 17.578 -2.943 1 97.44 208 MET B N 1
ATOM 3885 C CA . MET B 1 208 ? -13.477 16.812 -2.656 1 97.44 208 MET B CA 1
ATOM 3886 C C . MET B 1 208 ? -12.945 16.141 -3.918 1 97.44 208 MET B C 1
ATOM 3888 O O . MET B 1 208 ? -11.742 16.172 -4.184 1 97.44 208 MET B O 1
ATOM 3892 N N . ALA B 1 209 ? -13.82 15.594 -4.645 1 95.94 209 ALA B N 1
ATOM 3893 C CA . ALA B 1 209 ? -13.453 14.852 -5.848 1 95.94 209 ALA B CA 1
ATOM 3894 C C . ALA B 1 209 ? -12.93 15.797 -6.93 1 95.94 209 ALA B C 1
ATOM 3896 O O . ALA B 1 209 ? -11.969 15.461 -7.633 1 95.94 209 ALA B O 1
ATOM 3897 N N . SER B 1 210 ? -13.445 16.969 -7.012 1 95.38 210 SER B N 1
ATOM 3898 C CA . SER B 1 210 ? -13.125 17.875 -8.109 1 95.38 210 SER B CA 1
ATOM 3899 C C . SER B 1 210 ? -11.938 18.766 -7.77 1 95.38 210 SER B C 1
ATOM 3901 O O . SER B 1 210 ? -11.117 19.078 -8.641 1 95.38 210 SER B O 1
ATOM 3903 N N . THR B 1 211 ? -11.797 19.125 -6.5 1 94 211 THR B N 1
ATOM 3904 C CA . THR B 1 211 ? -10.797 20.125 -6.145 1 94 211 THR B CA 1
ATOM 3905 C C . THR B 1 211 ? -9.664 19.5 -5.336 1 94 211 THR B C 1
ATOM 3907 O O . THR B 1 211 ? -8.617 20.125 -5.137 1 94 211 THR B O 1
ATOM 3910 N N . GLY B 1 212 ? -9.977 18.359 -4.832 1 93.19 212 GLY B N 1
ATOM 3911 C CA . GLY B 1 212 ? -8.961 17.703 -4.023 1 93.19 212 GLY B CA 1
ATOM 3912 C C . GLY B 1 212 ? -8.992 18.141 -2.568 1 93.19 212 GLY B C 1
ATOM 3913 O O . GLY B 1 212 ? -7.969 18.078 -1.877 1 93.19 212 GLY B O 1
ATOM 3914 N N . LEU B 1 213 ? -10.078 18.641 -2.107 1 93.88 213 LEU B N 1
ATOM 3915 C CA . LEU B 1 213 ? -10.273 19 -0.71 1 93.88 213 LEU B CA 1
ATOM 3916 C C . LEU B 1 213 ? -10.102 17.797 0.202 1 93.88 213 LEU B C 1
ATOM 3918 O O . LEU B 1 213 ? -10.758 16.766 0.015 1 93.88 213 LEU B O 1
ATOM 3922 N N . PRO B 1 214 ? -9.188 17.906 1.173 1 95.12 214 PRO B N 1
ATOM 3923 C CA . PRO B 1 214 ? -8.984 16.766 2.072 1 95.12 214 PRO B CA 1
ATOM 3924 C C . PRO B 1 214 ? -10.195 16.484 2.951 1 95.12 214 PRO B C 1
ATOM 3926 O O . PRO B 1 214 ? -10.984 17.391 3.238 1 95.12 214 PRO B O 1
ATOM 3929 N N . GLN B 1 215 ? -10.273 15.25 3.363 1 96.31 215 GLN B N 1
ATOM 3930 C CA . GLN B 1 215 ? -11.469 14.812 4.07 1 96.31 215 GLN B CA 1
ATOM 3931 C C . GLN B 1 215 ? -11.625 15.547 5.402 1 96.31 215 GLN B C 1
ATOM 3933 O O . GLN B 1 215 ? -12.742 15.859 5.816 1 96.31 215 GLN B O 1
ATOM 3938 N N . GLU B 1 216 ? -10.531 15.844 6.086 1 95 216 GLU B N 1
ATOM 3939 C CA . GLU B 1 216 ? -10.617 16.578 7.352 1 95 216 GLU B CA 1
ATOM 3940 C C . GLU B 1 216 ? -11.141 17.984 7.137 1 95 216 GLU B C 1
ATOM 3942 O O . GLU B 1 216 ? -11.984 18.469 7.895 1 95 216 GLU B O 1
ATOM 3947 N N . ALA B 1 217 ? -10.609 18.578 6.168 1 95.44 217 ALA B N 1
ATOM 3948 C CA . ALA B 1 217 ? -11.062 19.938 5.824 1 95.44 217 ALA B CA 1
ATOM 3949 C C . ALA B 1 217 ? -12.531 19.922 5.406 1 95.44 217 ALA B C 1
ATOM 3951 O O . ALA B 1 217 ? -13.289 20.828 5.766 1 95.44 217 ALA B O 1
ATOM 3952 N N . ALA B 1 218 ? -12.914 18.953 4.695 1 97.12 218 ALA B N 1
ATOM 3953 C CA . ALA B 1 218 ? -14.297 18.797 4.262 1 97.12 218 ALA B CA 1
ATOM 3954 C C . ALA B 1 218 ? -15.242 18.688 5.457 1 97.12 218 ALA B C 1
ATOM 3956 O O . ALA B 1 218 ? -16.281 19.344 5.504 1 97.12 218 ALA B O 1
ATOM 3957 N N . LEU B 1 219 ? -14.859 17.922 6.387 1 97.12 219 LEU B N 1
ATOM 3958 C CA . LEU B 1 219 ? -15.695 17.719 7.57 1 97.12 219 LEU B CA 1
ATOM 3959 C C . LEU B 1 219 ? -15.836 19 8.367 1 97.12 219 LEU B C 1
ATOM 3961 O O . LEU B 1 219 ? -16.922 19.312 8.867 1 97.12 219 LEU B O 1
ATOM 3965 N N . LYS B 1 220 ? -14.758 19.703 8.445 1 95.56 220 LYS B N 1
ATOM 3966 C CA . LYS B 1 220 ? -14.797 20.984 9.125 1 95.56 220 LYS B CA 1
ATOM 3967 C C . LYS B 1 220 ? -15.766 21.938 8.43 1 95.56 220 LYS B C 1
ATOM 3969 O O . LYS B 1 220 ? -16.562 22.625 9.094 1 95.56 220 LYS B O 1
ATOM 3974 N N . LEU B 1 221 ? -15.641 21.922 7.215 1 94.62 221 LEU B N 1
ATOM 3975 C CA . LEU B 1 221 ? -16.531 22.766 6.414 1 94.62 221 LEU B CA 1
ATOM 3976 C C . LEU B 1 221 ? -17.984 22.375 6.637 1 94.62 221 LEU B C 1
ATOM 3978 O O . LEU B 1 221 ? -18.844 23.25 6.832 1 94.62 221 LEU B O 1
ATOM 3982 N N . ILE B 1 222 ? -18.312 21.141 6.609 1 95.75 222 ILE B N 1
ATOM 3983 C CA . ILE B 1 222 ? -19.672 20.656 6.773 1 95.75 222 ILE B CA 1
ATOM 3984 C C . ILE B 1 222 ? -20.188 21.016 8.164 1 95.75 222 ILE B C 1
ATOM 3986 O O . ILE B 1 222 ? -21.312 21.484 8.312 1 95.75 222 ILE B O 1
ATOM 3990 N N . ARG B 1 223 ? -19.375 20.797 9.094 1 94.38 223 ARG B N 1
ATOM 3991 C CA . ARG B 1 223 ? -19.781 21.078 10.469 1 94.38 223 ARG B CA 1
ATOM 3992 C C . ARG B 1 223 ? -20.078 22.562 10.656 1 94.38 223 ARG B C 1
ATOM 3994 O O . ARG B 1 223 ? -21.031 22.922 11.336 1 94.38 223 ARG B O 1
ATOM 4001 N N . ARG B 1 224 ? -19.234 23.359 10.062 1 92.44 224 ARG B N 1
ATOM 4002 C CA . ARG B 1 224 ? -19.453 24.797 10.133 1 92.44 224 ARG B CA 1
ATOM 4003 C C . ARG B 1 224 ? -20.797 25.172 9.531 1 92.44 224 ARG B C 1
ATOM 4005 O O . ARG B 1 224 ? -21.547 25.984 10.102 1 92.44 224 ARG B O 1
ATOM 4012 N N . GLU B 1 225 ? -21.078 24.594 8.492 1 89.38 225 GLU B N 1
ATOM 4013 C CA . GLU B 1 225 ? -22.312 24.906 7.789 1 89.38 225 GLU B CA 1
ATOM 4014 C C . GLU B 1 225 ? -23.531 24.359 8.547 1 89.38 225 GLU B C 1
ATOM 4016 O O . GLU B 1 225 ? -24.578 25 8.586 1 89.38 225 GLU B O 1
ATOM 4021 N N . VAL B 1 226 ? -23.391 23.234 9.094 1 87.5 226 VAL B N 1
ATOM 4022 C CA . VAL B 1 226 ? -24.469 22.641 9.875 1 87.5 226 VAL B CA 1
ATOM 4023 C C . VAL B 1 226 ? -24.719 23.453 11.133 1 87.5 226 VAL B C 1
ATOM 4025 O O . VAL B 1 226 ? -25.875 23.672 11.516 1 87.5 226 VAL B O 1
ATOM 4028 N N . ASP B 1 227 ? -23.609 23.859 11.68 1 83.94 227 ASP B N 1
ATOM 4029 C CA . ASP B 1 227 ? -23.734 24.688 12.875 1 83.94 227 ASP B CA 1
ATOM 4030 C C . ASP B 1 227 ? -24.391 26.031 12.547 1 83.94 227 ASP B C 1
ATOM 4032 O O . ASP B 1 227 ? -25.172 26.562 13.344 1 83.94 227 ASP B O 1
ATOM 4036 N N . SER B 1 228 ? -23.984 26.547 11.469 1 76.88 228 SER B N 1
ATOM 4037 C CA . SER B 1 228 ? -24.562 27.828 11.062 1 76.88 228 SER B CA 1
ATOM 4038 C C . SER B 1 228 ? -26.062 27.688 10.781 1 76.88 228 SER B C 1
ATOM 4040 O O . SER B 1 228 ? -26.828 28.625 10.984 1 76.88 228 SER B O 1
ATOM 4042 N N . LEU B 1 229 ? -26.375 26.562 10.266 1 65.19 229 LEU B N 1
ATOM 4043 C CA . LEU B 1 229 ? -27.781 26.312 10 1 65.19 229 LEU B CA 1
ATOM 4044 C C . LEU B 1 229 ? -28.547 26.109 11.297 1 65.19 229 LEU B C 1
ATOM 4046 O O . LEU B 1 229 ? -29.734 26.453 11.383 1 65.19 229 LEU B O 1
ATOM 4050 N N . SER B 1 230 ? -27.891 25.422 12.18 1 57.5 230 SER B N 1
ATOM 4051 C CA . SER B 1 230 ? -28.578 25.219 13.461 1 57.5 230 SER B CA 1
ATOM 4052 C C . SER B 1 230 ? -28.5 26.453 14.336 1 57.5 230 SER B C 1
ATOM 4054 O O . SER B 1 230 ? -29.344 26.656 15.211 1 57.5 230 SER B O 1
ATOM 4056 N N . ARG B 1 231 ? -27.391 27.266 14.336 1 52.78 231 ARG B N 1
ATOM 4057 C CA . ARG B 1 231 ? -27.344 28.484 15.141 1 52.78 231 ARG B CA 1
ATOM 4058 C C . ARG B 1 231 ? -27.438 29.734 14.266 1 52.78 231 ARG B C 1
ATOM 4060 O O . ARG B 1 231 ? -26.438 30.156 13.68 1 52.78 231 ARG B O 1
ATOM 4067 N N . PRO B 1 232 ? -28.547 30 13.664 1 43.97 232 PRO B N 1
ATOM 4068 C CA . PRO B 1 232 ? -28.641 31.203 12.844 1 43.97 232 PRO B CA 1
ATOM 4069 C C . PRO B 1 232 ? -27.844 32.375 13.422 1 43.97 232 PRO B C 1
ATOM 4071 O O . PRO B 1 232 ? -27.172 33.094 12.672 1 43.97 232 PRO B O 1
ATOM 4074 N N . GLU B 1 233 ? -28.312 32.969 14.539 1 39.12 233 GLU B N 1
ATOM 4075 C CA . GLU B 1 233 ? -28.109 34.344 15.008 1 39.12 233 GLU B CA 1
ATOM 4076 C C . GLU B 1 233 ? -26.734 34.5 15.633 1 39.12 233 GLU B C 1
ATOM 4078 O O . GLU B 1 233 ? -26.5 35.438 16.422 1 39.12 233 GLU B O 1
ATOM 4083 N N . ALA B 1 234 ? -25.938 33.625 15.703 1 41.75 234 ALA B N 1
ATOM 4084 C CA . ALA B 1 234 ? -24.797 34 16.531 1 41.75 234 ALA B CA 1
ATOM 4085 C C . ALA B 1 234 ? -24.047 35.188 15.938 1 41.75 234 ALA B C 1
ATOM 4087 O O . ALA B 1 234 ? -23.703 35.188 14.75 1 41.75 234 ALA B O 1
ATOM 4088 N N . LYS B 1 235 ? -24.062 36.312 16.578 1 38.72 235 LYS B N 1
ATOM 4089 C CA . LYS B 1 235 ? -23.625 37.688 16.531 1 38.72 235 LYS B CA 1
ATOM 4090 C C . LYS B 1 235 ? -22.156 37.781 16.109 1 38.72 235 LYS B C 1
ATOM 4092 O O . LYS B 1 235 ? -21.281 37.219 16.766 1 38.72 235 LYS B O 1
ATOM 4097 N N . GLN B 1 236 ? -21.844 37.781 14.867 1 38.97 236 GLN B N 1
ATOM 4098 C CA . GLN B 1 236 ? -20.578 38.188 14.273 1 38.97 236 GLN B CA 1
ATOM 4099 C C . GLN B 1 236 ? -19.797 39.094 15.211 1 38.97 236 GLN B C 1
ATOM 4101 O O . GLN B 1 236 ? -20.359 40 15.852 1 38.97 236 GLN B O 1
ATOM 4106 N N . ALA B 1 237 ? -18.625 38.688 15.586 1 42.09 237 ALA B N 1
ATOM 4107 C CA . ALA B 1 237 ? -17.609 39.438 16.312 1 42.09 237 ALA B CA 1
ATOM 4108 C C . ALA B 1 237 ? -17.578 40.906 15.828 1 42.09 237 ALA B C 1
ATOM 4110 O O . ALA B 1 237 ? -17.547 41.156 14.625 1 42.09 237 ALA B O 1
ATOM 4111 N N . LYS B 1 238 ? -18.078 41.812 16.578 1 43.16 238 LYS B N 1
ATOM 4112 C CA . LYS B 1 238 ? -18.141 43.25 16.297 1 43.16 238 LYS B CA 1
ATOM 4113 C C . LYS B 1 238 ? -16.734 43.844 16.094 1 43.16 238 LYS B C 1
ATOM 4115 O O . LYS B 1 238 ? -15.883 43.719 16.969 1 43.16 238 LYS B O 1
ATOM 4120 N N . LYS B 1 239 ? -16.234 43.844 14.953 1 49.62 239 LYS B N 1
ATOM 4121 C CA . LYS B 1 239 ? -15.062 44.625 14.531 1 49.62 239 LYS B CA 1
ATOM 4122 C C . LYS B 1 239 ? -15.344 46.125 14.602 1 49.62 239 LYS B C 1
ATOM 4124 O O . LYS B 1 239 ? -16.375 46.594 14.117 1 49.62 239 LYS B O 1
ATOM 4129 N N . SER B 1 240 ? -14.688 46.844 15.492 1 48.78 240 SER B N 1
ATOM 4130 C CA . SER B 1 240 ? -14.781 48.312 15.484 1 48.78 240 SER B CA 1
ATOM 4131 C C . SER B 1 240 ? -13.531 48.938 14.883 1 48.78 240 SER B C 1
ATOM 4133 O O . SER B 1 240 ? -12.414 48.625 15.312 1 48.78 240 SER B O 1
ATOM 4135 N N . ALA B 1 241 ? -13.602 49.438 13.758 1 53.28 241 ALA B N 1
ATOM 4136 C CA . ALA B 1 241 ? -12.523 50.156 13.078 1 53.28 241 ALA B CA 1
ATOM 4137 C C . ALA B 1 241 ? -12.234 51.469 13.773 1 53.28 241 ALA B C 1
ATOM 4139 O O . ALA B 1 241 ? -13.156 52.219 14.141 1 53.28 241 ALA B O 1
ATOM 4140 N N . VAL B 1 242 ? -11.023 51.656 14.219 1 55.53 242 VAL B N 1
ATOM 4141 C CA . VAL B 1 242 ? -10.602 53 14.68 1 55.53 242 VAL B CA 1
ATOM 4142 C C . VAL B 1 242 ? -9.844 53.688 13.562 1 55.53 242 VAL B C 1
ATOM 4144 O O . VAL B 1 242 ? -8.828 53.188 13.07 1 55.53 242 VAL B O 1
ATOM 4147 N N . ASP B 1 243 ? -10.352 54.688 12.992 1 57.91 243 ASP B N 1
ATOM 4148 C CA . ASP B 1 243 ? -9.836 55.469 11.859 1 57.91 243 ASP B CA 1
ATOM 4149 C C . ASP B 1 243 ? -8.367 55.812 12.055 1 57.91 243 ASP B C 1
ATOM 4151 O O . ASP B 1 243 ? -8.008 56.469 13.047 1 57.91 243 ASP B O 1
ATOM 4155 N N . GLY B 1 244 ? -7.379 55.406 11.086 1 60.81 244 GLY B N 1
ATOM 4156 C CA . GLY B 1 244 ? -5.992 55.812 10.945 1 60.81 244 GLY B CA 1
ATOM 4157 C C . GLY B 1 244 ? -5.043 55.031 11.82 1 60.81 244 GLY B C 1
ATOM 4158 O O . GLY B 1 244 ? -3.826 55.219 11.758 1 60.81 244 GLY B O 1
ATOM 4159 N N . ILE B 1 245 ? -5.488 54.281 12.797 1 63.38 245 ILE B N 1
ATOM 4160 C CA . ILE B 1 245 ? -4.566 53.562 13.68 1 63.38 245 ILE B CA 1
ATOM 4161 C C . ILE B 1 245 ? -4.602 52.062 13.367 1 63.38 245 ILE B C 1
ATOM 4163 O O . ILE B 1 245 ? -3.553 51.438 13.203 1 63.38 245 ILE B O 1
ATOM 4167 N N . GLY B 1 246 ? -5.852 51.438 13.352 1 67.5 246 GLY B N 1
ATOM 4168 C CA . GLY B 1 246 ? -5.906 50.031 13.094 1 67.5 246 GLY B CA 1
ATOM 4169 C C . GLY B 1 246 ? -7.25 49.406 13.438 1 67.5 246 GLY B C 1
ATOM 4170 O O . GLY B 1 246 ? -8.242 50.125 13.602 1 67.5 246 GLY B O 1
ATOM 4171 N N . THR B 1 247 ? -7.312 48.125 13.297 1 73.56 247 THR B N 1
ATOM 4172 C CA . THR B 1 247 ? -8.531 47.375 13.57 1 73.56 247 THR B CA 1
ATOM 4173 C C . THR B 1 247 ? -8.406 46.594 14.859 1 73.56 247 THR B C 1
ATOM 4175 O O . THR B 1 247 ? -7.434 45.875 15.055 1 73.56 247 THR B O 1
ATOM 4178 N N . LEU B 1 248 ? -9.32 46.875 15.875 1 70.06 248 LEU B N 1
ATOM 4179 C CA . LEU B 1 248 ? -9.367 46.156 17.141 1 70.06 248 LEU B CA 1
ATOM 4180 C C . LEU B 1 248 ? -10.281 44.938 17.047 1 70.06 248 LEU B C 1
ATOM 4182 O O . LEU B 1 248 ? -11.391 45.031 16.516 1 70.06 248 LEU B O 1
ATOM 4186 N N . ARG B 1 249 ? -9.703 43.906 17.422 1 74.94 249 ARG B N 1
ATOM 4187 C CA . ARG B 1 249 ? -10.469 42.656 17.469 1 74.94 249 ARG B CA 1
ATOM 4188 C C . ARG B 1 249 ? -10.414 42.031 18.859 1 74.94 249 ARG B C 1
ATOM 4190 O O . ARG B 1 249 ? -9.391 42.125 19.547 1 74.94 249 ARG B O 1
AT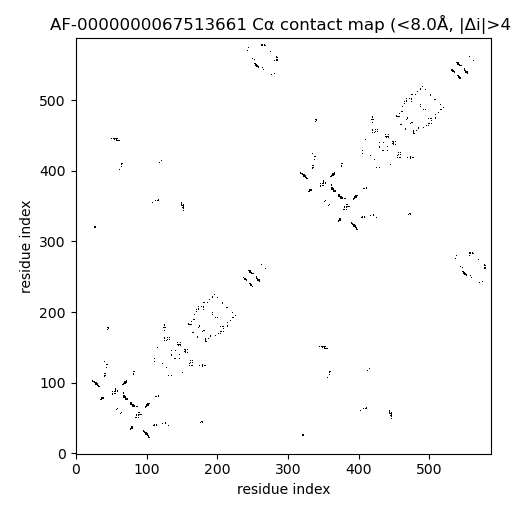OM 4197 N N . ILE B 1 250 ? -11.602 41.5 19.406 1 66.44 250 ILE B N 1
ATOM 4198 C CA . ILE B 1 250 ? -11.656 40.781 20.656 1 66.44 250 ILE B CA 1
ATOM 4199 C C . ILE B 1 250 ? -11.719 39.281 20.359 1 66.44 250 ILE B C 1
ATOM 4201 O O . ILE B 1 250 ? -12.594 38.812 19.625 1 66.44 250 ILE B O 1
ATOM 4205 N N . LEU B 1 251 ? -10.766 38.594 20.75 1 71.25 251 LEU B N 1
ATOM 4206 C CA . LEU B 1 251 ? -10.711 37.156 20.641 1 71.25 251 LEU B CA 1
ATOM 4207 C C . LEU B 1 251 ? -10.75 36.5 22.031 1 71.25 251 LEU B C 1
ATOM 4209 O O . LEU B 1 251 ? -9.711 36.312 22.656 1 71.25 251 LEU B O 1
ATOM 4213 N N . GLY B 1 252 ? -11.914 36.188 22.578 1 67.5 252 GLY B N 1
ATOM 4214 C CA . GLY B 1 252 ? -12.016 35.656 23.922 1 67.5 252 GLY B CA 1
ATOM 4215 C C . GLY B 1 252 ? -11.562 36.625 25 1 67.5 252 GLY B C 1
ATOM 4216 O O . GLY B 1 252 ? -12.18 37.656 25.203 1 67.5 252 GLY B O 1
ATOM 4217 N N . ASP B 1 253 ? -10.422 36.25 25.594 1 70.06 253 ASP B N 1
ATOM 4218 C CA . ASP B 1 253 ? -9.844 37.062 26.656 1 70.06 253 ASP B CA 1
ATOM 4219 C C . ASP B 1 253 ? -8.672 37.875 26.141 1 70.06 253 ASP B C 1
ATOM 4221 O O . ASP B 1 253 ? -7.902 38.438 26.922 1 70.06 253 ASP B O 1
ATOM 4225 N N . ARG B 1 254 ? -8.633 37.969 24.781 1 74.94 254 ARG B N 1
ATOM 4226 C CA . ARG B 1 254 ? -7.535 38.688 24.172 1 74.94 254 ARG B CA 1
ATOM 4227 C C . ARG B 1 254 ? -8.07 39.844 23.328 1 74.94 254 ARG B C 1
ATOM 4229 O O . ARG B 1 254 ? -9.094 39.719 22.656 1 74.94 254 ARG B O 1
ATOM 4236 N N . VAL B 1 255 ? -7.484 41 23.469 1 75.94 255 VAL B N 1
ATOM 4237 C CA . VAL B 1 255 ? -7.742 42.156 22.609 1 75.94 255 VAL B CA 1
ATOM 4238 C C . VAL B 1 255 ? -6.559 42.375 21.672 1 75.94 255 VAL B C 1
ATOM 4240 O O . VAL B 1 255 ? -5.414 42.469 22.109 1 75.94 255 VAL B O 1
ATOM 4243 N N . GLU B 1 256 ? -6.805 42.281 20.438 1 77.56 256 GLU B N 1
ATOM 4244 C CA . GLU B 1 256 ? -5.77 42.438 19.406 1 77.56 256 GLU B CA 1
ATOM 4245 C C . GLU B 1 256 ? -6.023 43.688 18.547 1 77.56 256 GLU B C 1
ATOM 4247 O O . GLU B 1 256 ? -7.164 43.969 18.172 1 77.56 256 GLU B O 1
ATOM 4252 N N . VAL B 1 257 ? -4.977 44.5 18.312 1 75.06 257 VAL B N 1
ATOM 4253 C CA . VAL B 1 257 ? -5.043 45.625 17.391 1 75.06 257 VAL B CA 1
ATOM 4254 C C . VAL B 1 257 ? -4.098 45.375 16.219 1 75.06 257 VAL B C 1
ATOM 4256 O O . VAL B 1 257 ? -2.896 45.188 16.406 1 75.06 257 VAL B O 1
ATOM 4259 N N . LYS B 1 258 ? -4.57 45.312 15.164 1 79.25 258 LYS B N 1
ATOM 4260 C CA . LYS B 1 258 ? -3.781 45.281 13.938 1 79.25 258 LYS B CA 1
ATOM 4261 C C . LYS B 1 258 ? -3.52 46.719 13.438 1 79.25 258 LYS B C 1
ATOM 4263 O O . LYS B 1 258 ? -4.457 47.438 13.141 1 79.25 258 LYS B O 1
ATOM 4268 N N . CYS B 1 259 ? -2.197 47.125 13.336 1 72.62 259 CYS B N 1
ATOM 4269 C CA . CYS B 1 259 ? -1.824 48.5 12.977 1 72.62 259 CYS B CA 1
ATOM 4270 C C . CYS B 1 259 ? -2.039 48.75 11.492 1 72.62 259 CYS B C 1
ATOM 4272 O O . CYS B 1 259 ? -1.813 47.844 10.664 1 72.62 259 CYS B O 1
ATOM 4274 N N . ALA B 1 260 ? -2.588 49.906 11.227 1 71.81 260 ALA B N 1
ATOM 4275 C CA . ALA B 1 260 ? -2.701 50.344 9.844 1 71.81 260 ALA B CA 1
ATOM 4276 C C . ALA B 1 260 ? -1.327 50.688 9.258 1 71.81 260 ALA B C 1
ATOM 4278 O O . ALA B 1 260 ? -0.342 50.781 9.992 1 71.81 260 ALA B O 1
ATOM 4279 N N . LYS B 1 261 ? -1.338 50.781 8.047 1 75.44 261 LYS B N 1
ATOM 4280 C CA . LYS B 1 261 ? -0.103 51.125 7.355 1 75.44 261 LYS B CA 1
ATOM 4281 C C . LYS B 1 261 ? 0.472 52.438 7.891 1 75.44 261 LYS B C 1
ATOM 4283 O O . LYS B 1 261 ? -0.253 53.406 8.039 1 75.44 261 LYS B O 1
ATOM 4288 N N . GLY B 1 262 ? 1.823 52.531 8.305 1 68.88 262 GLY B N 1
ATOM 4289 C CA . GLY B 1 262 ? 2.484 53.719 8.781 1 68.88 262 GLY B CA 1
ATOM 4290 C C . GLY B 1 262 ? 2.543 53.812 10.289 1 68.88 262 GLY B C 1
ATOM 4291 O O . GLY B 1 262 ? 3.15 54.75 10.836 1 68.88 262 GLY B O 1
ATOM 4292 N N . ILE B 1 263 ? 1.905 52.906 10.898 1 70.75 263 ILE B N 1
ATOM 4293 C CA . ILE B 1 263 ? 1.894 52.969 12.359 1 70.75 263 ILE B CA 1
ATOM 4294 C C . ILE B 1 263 ? 2.898 51.938 12.914 1 70.75 263 ILE B C 1
ATOM 4296 O O . ILE B 1 263 ? 2.975 50.812 12.438 1 70.75 263 ILE B O 1
ATOM 4300 N N . ASP B 1 264 ? 3.668 52.438 13.758 1 73.06 264 ASP B N 1
ATOM 4301 C CA . ASP B 1 264 ? 4.676 51.625 14.414 1 73.06 264 ASP B CA 1
ATOM 4302 C C . ASP B 1 264 ? 4.07 50.844 15.57 1 73.06 264 ASP B C 1
ATOM 4304 O O . ASP B 1 264 ? 3.652 51.406 16.578 1 73.06 264 ASP B O 1
ATOM 4308 N N . ALA B 1 265 ? 4.02 49.625 15.484 1 75.69 265 ALA B N 1
ATOM 4309 C CA . ALA B 1 265 ? 3.426 48.75 16.484 1 75.69 265 ALA B CA 1
ATOM 4310 C C . ALA B 1 265 ? 4.148 48.875 17.812 1 75.69 265 ALA B C 1
ATOM 4312 O O . ALA B 1 265 ? 3.529 48.75 18.875 1 75.69 265 ALA B O 1
ATOM 4313 N N . THR B 1 266 ? 5.352 49.125 17.828 1 76.12 266 THR B N 1
ATOM 4314 C CA . THR B 1 266 ? 6.121 49.281 19.062 1 76.12 266 THR B CA 1
ATOM 4315 C C . THR B 1 266 ? 5.711 50.531 19.812 1 76.12 266 THR B C 1
ATOM 4317 O O . THR B 1 266 ? 5.559 50.5 21.047 1 76.12 266 THR B O 1
ATOM 4320 N N . LYS B 1 267 ? 5.555 51.594 19.125 1 76.56 267 LYS B N 1
ATOM 4321 C CA . LYS B 1 267 ? 5.121 52.844 19.75 1 76.56 267 LYS B CA 1
ATOM 4322 C C . LYS B 1 267 ? 3.689 52.75 20.266 1 76.56 267 LYS B C 1
ATOM 4324 O O . LYS B 1 267 ? 3.375 53.219 21.344 1 76.56 267 LYS B O 1
ATOM 4329 N N . LEU B 1 268 ? 2.951 52.031 19.438 1 77.06 268 LEU B N 1
ATOM 4330 C CA . LEU B 1 268 ? 1.578 51.812 19.875 1 77.06 268 LEU B CA 1
ATOM 4331 C C . LEU B 1 268 ? 1.547 50.938 21.141 1 77.06 268 LEU B C 1
ATOM 4333 O O . LEU B 1 268 ? 0.785 51.25 22.062 1 77.06 268 LEU B O 1
ATOM 4337 N N . ALA B 1 269 ? 2.33 49.969 21.188 1 73.44 269 ALA B N 1
ATOM 4338 C CA . ALA B 1 269 ? 2.416 49.094 22.359 1 73.44 269 ALA B CA 1
ATOM 4339 C C . ALA B 1 269 ? 2.861 49.875 23.594 1 73.44 269 ALA B C 1
ATOM 4341 O O . ALA B 1 269 ? 2.342 49.688 24.688 1 73.44 269 ALA B O 1
ATOM 4342 N N . GLN B 1 270 ? 3.793 50.75 23.422 1 73.81 270 GLN B N 1
ATOM 4343 C CA . GLN B 1 270 ? 4.254 51.562 24.531 1 73.81 270 GLN B CA 1
ATOM 4344 C C . GLN B 1 270 ? 3.141 52.469 25.031 1 73.81 270 GLN B C 1
ATOM 4346 O O . GLN B 1 270 ? 2.979 52.656 26.25 1 73.81 270 GLN B O 1
ATOM 4351 N N . GLU B 1 271 ? 2.428 53.031 24.078 1 74.75 271 GLU B N 1
ATOM 4352 C CA . GLU B 1 271 ? 1.301 53.875 24.469 1 74.75 271 GLU B CA 1
ATOM 4353 C C . GLU B 1 271 ? 0.217 53.062 25.172 1 74.75 271 GLU B C 1
ATOM 4355 O O . GLU B 1 271 ? -0.384 53.531 26.141 1 74.75 271 GLU B O 1
ATOM 4360 N N . PHE B 1 272 ? 0.053 51.844 24.688 1 74.75 272 PHE B N 1
ATOM 4361 C CA . PHE B 1 272 ? -0.895 50.938 25.328 1 74.75 272 PHE B CA 1
ATOM 4362 C C . PHE B 1 272 ? -0.448 50.625 26.75 1 74.75 272 PHE B C 1
ATOM 4364 O O . PHE B 1 272 ? -1.266 50.594 27.672 1 74.75 272 PHE B O 1
ATOM 4371 N N . LEU B 1 273 ? 0.741 50.344 26.906 1 70.06 273 LEU B N 1
ATOM 4372 C CA . LEU B 1 273 ? 1.282 50.031 28.234 1 70.06 273 LEU B CA 1
ATOM 4373 C C . LEU B 1 273 ? 1.063 51.188 29.188 1 70.06 273 LEU B C 1
ATOM 4375 O O . LEU B 1 273 ? 0.665 51 30.328 1 70.06 273 LEU B O 1
ATOM 4379 N N . THR B 1 274 ? 1.345 52.375 28.719 1 70.81 274 THR B N 1
ATOM 4380 C CA . THR B 1 274 ? 1.133 53.562 29.531 1 70.81 274 THR B CA 1
ATOM 4381 C C . THR B 1 274 ? -0.344 53.719 29.891 1 70.81 274 THR B C 1
ATOM 4383 O O . THR B 1 274 ? -0.685 54.062 31.031 1 70.81 274 THR B O 1
ATOM 4386 N N . PHE B 1 275 ? -1.102 53.469 28.938 1 70.81 275 PHE B N 1
ATOM 4387 C CA . PHE B 1 275 ? -2.545 53.531 29.141 1 70.81 275 PHE B CA 1
ATOM 4388 C C . PHE B 1 275 ? -3.01 52.5 30.141 1 70.81 275 PHE B C 1
ATOM 4390 O O . PHE B 1 275 ? -3.787 52.781 31.047 1 70.81 275 PHE B O 1
ATOM 4397 N N . LEU B 1 276 ? -2.535 51.312 29.984 1 72.06 276 LEU B N 1
ATOM 4398 C CA . LEU B 1 276 ? -2.939 50.219 30.859 1 72.06 276 LEU B CA 1
ATOM 4399 C C . LEU B 1 276 ? -2.504 50.5 32.281 1 72.06 276 LEU B C 1
ATOM 4401 O O . LEU B 1 276 ? -3.215 50.156 33.25 1 72.06 276 LEU B O 1
ATOM 4405 N N . HIS B 1 277 ? -1.458 51.125 32.438 1 68.69 277 HIS B N 1
ATOM 4406 C CA . HIS B 1 277 ? -0.99 51.5 33.75 1 68.69 277 HIS B CA 1
ATOM 4407 C C . HIS B 1 277 ? -1.851 52.594 34.344 1 68.69 277 HIS B C 1
ATOM 4409 O O . HIS B 1 277 ? -1.955 52.719 35.562 1 68.69 277 HIS B O 1
ATOM 4415 N N . SER B 1 278 ? -2.523 53.375 33.438 1 64.69 278 SER B N 1
ATOM 4416 C CA . SER B 1 278 ? -3.33 54.5 33.906 1 64.69 278 SER B CA 1
ATOM 4417 C C . SER B 1 278 ? -4.793 54.094 34.062 1 64.69 278 SER B C 1
ATOM 4419 O O . SER B 1 278 ? -5.594 54.844 34.625 1 64.69 278 SER B O 1
ATOM 4421 N N . LEU B 1 279 ? -5.109 52.969 33.531 1 66 279 LEU B N 1
ATOM 4422 C CA . LEU B 1 279 ? -6.5 52.531 33.531 1 66 279 LEU B CA 1
ATOM 4423 C C . LEU B 1 279 ? -6.918 52.062 34.938 1 66 279 LEU B C 1
ATOM 4425 O O . LEU B 1 279 ? -6.156 51.375 35.625 1 66 279 LEU B O 1
ATOM 4429 N N . ASP B 1 280 ? -8.008 52.656 35.406 1 62.38 280 ASP B N 1
ATOM 4430 C CA . ASP B 1 280 ? -8.609 52.188 36.656 1 62.38 280 ASP B CA 1
ATOM 4431 C C . ASP B 1 280 ? -9.148 50.75 36.5 1 62.38 280 ASP B C 1
ATOM 4433 O O . ASP B 1 280 ? -10.023 50.5 35.688 1 62.38 280 ASP B O 1
ATOM 4437 N N . LYS B 1 281 ? -8.562 49.781 37.062 1 65.19 281 LYS B N 1
ATOM 4438 C CA . LYS B 1 281 ? -8.891 48.375 37.031 1 65.19 281 LYS B CA 1
ATOM 4439 C C . LYS B 1 281 ? -10.367 48.125 37.312 1 65.19 281 LYS B C 1
ATOM 4441 O O . LYS B 1 281 ? -10.953 47.156 36.844 1 65.19 281 LYS B O 1
ATOM 4446 N N . ALA B 1 282 ? -10.953 48.969 38.094 1 65.75 282 ALA B N 1
ATOM 4447 C CA . ALA B 1 282 ? -12.352 48.781 38.5 1 65.75 282 ALA B CA 1
ATOM 4448 C C . ALA B 1 282 ? -13.289 48.875 37.312 1 65.75 282 ALA B C 1
ATOM 4450 O O . ALA B 1 282 ? -14.383 48.312 37.312 1 65.75 282 ALA B O 1
ATOM 4451 N N . GLN B 1 283 ? -12.852 49.531 36.219 1 62.22 283 GLN B N 1
ATOM 4452 C CA . GLN B 1 283 ? -13.719 49.781 35.062 1 62.22 283 GLN B CA 1
ATOM 4453 C C . GLN B 1 283 ? -13.703 48.594 34.125 1 62.22 283 GLN B C 1
ATOM 4455 O O . GLN B 1 283 ? -14.602 48.438 33.281 1 62.22 283 GLN B O 1
ATOM 4460 N N . ILE B 1 284 ? -12.695 47.688 34.375 1 64.38 284 ILE B N 1
ATOM 4461 C CA . ILE B 1 284 ? -12.578 46.594 33.406 1 64.38 284 ILE B CA 1
ATOM 4462 C C . ILE B 1 284 ? -12.766 45.25 34.125 1 64.38 284 ILE B C 1
ATOM 4464 O O . ILE B 1 284 ? -12.516 44.188 33.531 1 64.38 284 ILE B O 1
ATOM 4468 N N . LEU B 1 285 ? -13.305 45.25 35.25 1 64.19 285 LEU B N 1
ATOM 4469 C CA . LEU B 1 285 ? -13.586 44.062 36 1 64.19 285 LEU B CA 1
ATOM 4470 C C . LEU B 1 285 ? -14.891 43.406 35.531 1 64.19 285 LEU B C 1
ATOM 4472 O O . LEU B 1 285 ? -15.812 44.125 35.125 1 64.19 285 LEU B O 1
ATOM 4476 N N . GLU B 1 286 ? -14.922 42.125 35.5 1 63.38 286 GLU B N 1
ATOM 4477 C CA . GLU B 1 286 ? -16.125 41.375 35.188 1 63.38 286 GLU B CA 1
ATOM 4478 C C . GLU B 1 286 ? -17.219 41.625 36.219 1 63.38 286 GLU B C 1
ATOM 4480 O O . GLU B 1 286 ? -16.922 41.781 37.406 1 63.38 286 GLU B O 1
ATOM 4485 N N . ALA B 1 287 ? -18.469 42.156 35.844 1 53.75 287 ALA B N 1
ATOM 4486 C CA . ALA B 1 287 ? -19.594 42.312 36.75 1 53.75 287 ALA B CA 1
ATOM 4487 C C . ALA B 1 287 ? -19.875 41 37.5 1 53.75 287 ALA B C 1
ATOM 4489 O O . ALA B 1 287 ? -19.875 39.906 36.875 1 53.75 287 ALA B O 1
ATOM 4490 N N . ASP B 1 288 ? -19.641 40.938 38.781 1 47.84 288 ASP B N 1
ATOM 4491 C CA . ASP B 1 288 ? -20.141 39.844 39.625 1 47.84 288 ASP B CA 1
ATOM 4492 C C . ASP B 1 288 ? -21.641 39.688 39.469 1 47.84 288 ASP B C 1
ATOM 4494 O O . ASP B 1 288 ? -22.422 40.594 39.75 1 47.84 288 ASP B O 1
ATOM 4498 N N . GLU B 1 289 ? -22.203 39.156 38.406 1 44.56 289 GLU B N 1
ATOM 4499 C CA . GLU B 1 289 ? -23.625 38.844 38.438 1 44.56 289 GLU B CA 1
ATOM 4500 C C . GLU B 1 289 ? -23.984 38.031 39.688 1 44.56 289 GLU B C 1
ATOM 4502 O O . GLU B 1 289 ? -23.734 36.844 39.781 1 44.56 289 GLU B O 1
ATOM 4507 N N . SER B 1 290 ? -23.625 38.5 40.844 1 41.06 290 SER B N 1
ATOM 4508 C CA . SER B 1 290 ? -24.312 37.812 41.938 1 41.06 290 SER B CA 1
ATOM 4509 C C . SER B 1 290 ? -25.828 37.844 41.75 1 41.06 290 SER B C 1
ATOM 4511 O O . SER B 1 290 ? -26.391 38.906 41.469 1 41.06 290 SER B O 1
ATOM 4513 N N . PRO B 1 291 ? -26.5 36.688 41.406 1 43.03 291 PRO B N 1
ATOM 4514 C CA . PRO B 1 291 ? -27.953 36.625 41.531 1 43.03 291 PRO B CA 1
ATOM 4515 C C . PRO B 1 291 ? -28.453 37.156 42.875 1 43.03 291 PRO B C 1
ATOM 4517 O O . PRO B 1 291 ? -27.922 36.844 43.906 1 43.03 291 PRO B O 1
ATOM 4520 N N . SER B 1 292 ? -28.656 38.469 43.031 1 36.28 292 SER B N 1
ATOM 4521 C CA . SER B 1 292 ? -29.484 38.875 44.156 1 36.28 292 SER B CA 1
ATOM 4522 C C . SER B 1 292 ? -30.719 38 44.281 1 36.28 292 SER B C 1
ATOM 4524 O O . SER B 1 292 ? -31.516 37.906 43.344 1 36.28 292 SER B O 1
ATOM 4526 N N . GLY B 1 293 ? -30.594 36.812 44.969 1 32 293 GLY B N 1
ATOM 4527 C CA . GLY B 1 293 ? -31.734 36.094 45.531 1 32 293 GLY B CA 1
ATOM 4528 C C . GLY B 1 293 ? -32.719 37 46.25 1 32 293 GLY B C 1
ATOM 4529 O O . GLY B 1 293 ? -33.625 36.531 46.906 1 32 293 GLY B O 1
ATOM 4530 N N . GLN B 1 294 ? -33.344 38.156 45.656 1 24.47 294 GLN B N 1
ATOM 4531 C CA . GLN B 1 294 ? -34.656 38.375 46.219 1 24.47 294 GLN B CA 1
ATOM 4532 C C . GLN B 1 294 ? -35.656 37.344 45.688 1 24.47 294 GLN B C 1
ATOM 4534 O O . GLN B 1 294 ? -35.625 36.969 44.5 1 24.47 294 GLN B O 1
#

pLDDT: mean 80.11, std 21.52, range [20.3, 98.19]

Nearest PDB structures (foldseek):
  7nfu-assembly2_B  TM=6.158E-01  e=1.789E-15  Geobacillus thermoleovorans CCB_US3_UF5
  7nfu-assembly1_A  TM=6.279E-01  e=3.478E-15  Geobacillus thermoleovorans CCB_US3_UF5
  7ng0-assembly1_A-2  TM=4.719E-01  e=4.969E-14  Geobacillus thermoleovorans CCB_US3_UF5
  7bnk-assembly1_B  TM=4.740E-01  e=1.021E-13  Myxococcus xanthus DK 1622
  7bm8-assembly1_B  TM=5.131E-01  e=6.355E-13  Caulobacter vibrioides NA1000

InterPro domains:
  IPR003115 ParB-like, N-terminal domain [PF02195] (20-118)
  IPR003115 ParB-like, N-terminal domain [SM00470] (29-11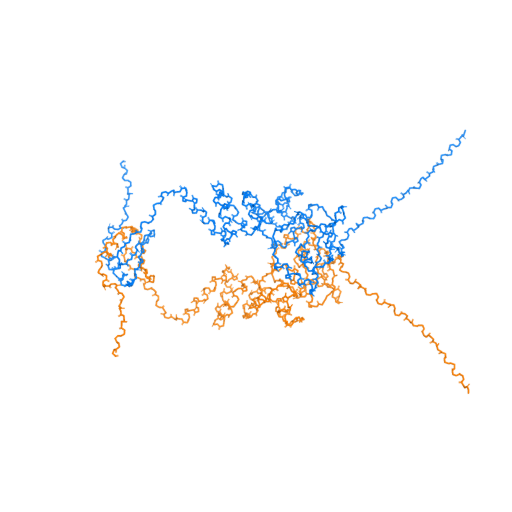9)
  IPR004437 ParB/RepB/Spo0J partition protein [TIGR00180] (30-193)
  IPR036086 ParB/Sulfiredoxin superfamily [SSF110849] (29-120)
  IPR041468 ParB/Spo0J, HTH domain [PF17762] (121-210)
  IPR050336 Chromosome-partitioning and nucleoid occlusion protein [PTHR33375] (18-241)

Secondary structure (DSSP, 8-state):
--------------------------EEEEEEGGGEEE-TT-------HHHHHHHHHHHHHH--SS-EEEEE-TTS-EEEEE-HHHHHHHHHTT-SEEEEEE----HHHHHHHHHHHS-TTTS-HHHHHHHHHHHHHHSS--SHHHHHHHHTS-HHHHHHHHGGGGS-HHHHHHHHH-TTSS-GGGHHHHHHHHHHHHHHHHHHHHHHHHH---HHHHHHHHHHHHHHHH-TT------EEETTTEEEEEETTEEEEEEPTTB-HHHHHHHHHHHHHHS-GGGGB---------/--------------------------EEEEEEGGGEEE-TT-------HHHHHHHHHHHHHH--SS-EEEEE-TTS-EEEEE-HHHHHHHHHTT-SEEEEEE----HHHHHHHHHHHS-TTTS-HHHHHHHHHHHHHHSS--SHHHHHHHHTS-HHHHHHHHGGGGS-HHHHHHHHH-TTSS-HHHHHHHHHHHHHHHHHHHHHHHHHHHH---HHHHHHHHHHHHHHHH-TT------EEETTTEEEEEETTEEEEEEPTTB-HHHHHHHHHHHHHHS-GGGSB---------

Foldseek 3Di:
DPPPCPVVPPPPPPPPPDPPPPVQPFDKDKDFLVLEDEDPLQLDQDDDPVVLQVVLVVCVVPNDPDFFEWEADPVGGTYGLGDVSVSSSCVVNPHRITIYGYGHDDPLVSNLSSCLNPPVVPGALQSVLVSLVCCCVPHPDVDLCVSCVSNVHDSVSNVLSVLQVVADPLLVVLCSVVVNQDHSVCSVLLRVLCVQPVVLSSVLSVVCVVVVDHPVNSSVVSVVVSVCVVVVDDDPFDWDDDPQFFIWGDDPPDIDTDGDPPHDPVVVVVVVVVVVVVDDPVVVDDPPPPPPPD/DPPPPPPPVVPPPPPPPDPPPPVQDFDKDKAFLVLEDEDPLQLDQDDDPVVLQVVLVVCVVPNDPDFFEWEADPVGGTYGLGDVSVSSSCVVNPHRITIYGYGHDDPLVSNLSSCLNPPVVPGALQSVLVSLVCCCVPHPDVDLCVSCVSNVHDSVSNVLSVLQVVADPLLVVVCSVVVNQDHSVCSVLLRVLCVQPVVLSSVLSVVCVVVVDHPVNSSVVSVVVSVCVVVVDDDPFDWDDDPQAFIWGDDPPDIDTDGDPPDDPVVVVVVVVVVVVVDDPVVVDDPPPPPPPD

Sequence (588 aa):
MLQRMSQDSESPQLQVPNSEAASSRTAIHILNVDQIVKSPFQPRLVFDQAALEDLGTSIQTIGLGQPILVRPLPNGLFELIGGERRWRASKLIGNMTIEAMVKPMSDDLAMLLALTDNDQEDLTDYEKARSYYCLLKNGEDSSMRALARRLGTNHSVISRLLQLTQLPESIRTILDGHPALITANYAKDFKDLSTINEDLVVNVVEKMASTGLPQEAALKLIRREVDSLSRPEAKQAKKSAVDGIGTLRILGDRVEVKCAKGIDATKLAQEFLTFLHSLDKAQILEADESPSGQMLQRMSQDSESPQLQVPNSEAASSRTAIHILNVDQIVKSPFQPRLVFDQAALEDLGTSIQTIGLGQPILVRPLPNGLFELIGGERRWRASKLIGNMTIEAMVKPMSDDLAMLLALTDNDQEDLTDYEKARSYYCLLKNGEDSSMRALARRLGTNHSVISRLLQLTQLPESIRTILDGHPALITANYAKDFKDLSTINEDLVVNVVEKMASTGLPQEAALKLIRREVDSLSRPEAKQAKKSAVDGIGTLRILGDRVEVKCAKGIDATKLAQEFLTFLHSLDKAQILEADESPSGQ